Protein AF-A0A1M5IL12-F1 (afdb_monomer_lite)

Structure (mmCIF, N/CA/C/O backbone):
data_AF-A0A1M5IL12-F1
#
_entry.id   AF-A0A1M5IL12-F1
#
loop_
_atom_site.group_PDB
_atom_site.id
_atom_site.type_symbol
_atom_site.label_atom_id
_atom_site.label_alt_id
_atom_site.label_comp_id
_atom_site.label_asym_id
_atom_site.label_entity_id
_atom_site.label_seq_id
_atom_site.pdbx_PDB_ins_code
_atom_site.Cartn_x
_atom_site.Cartn_y
_atom_site.Cartn_z
_atom_site.occupancy
_atom_site.B_iso_or_equiv
_atom_site.auth_seq_id
_atom_site.auth_comp_id
_atom_site.auth_asym_id
_atom_site.auth_atom_id
_atom_site.pdbx_PDB_model_num
ATOM 1 N N . MET A 1 1 ? -0.614 23.197 85.128 1.00 42.09 1 MET A N 1
ATOM 2 C CA . MET A 1 1 ? -1.346 23.912 84.058 1.00 42.09 1 MET A CA 1
ATOM 3 C C . MET A 1 1 ? -1.117 23.211 82.727 1.00 42.09 1 MET A C 1
ATOM 5 O O . MET A 1 1 ? -0.044 23.369 82.166 1.00 42.09 1 MET A O 1
ATOM 9 N N . ARG A 1 2 ? -2.093 22.434 82.246 1.00 34.00 2 ARG A N 1
ATOM 10 C CA . ARG A 1 2 ? -2.553 22.395 80.842 1.00 34.00 2 ARG A CA 1
ATOM 11 C C . ARG A 1 2 ? -3.611 21.299 80.717 1.00 34.00 2 ARG A C 1
ATOM 13 O O . ARG A 1 2 ? -3.380 20.156 81.086 1.00 34.00 2 ARG A O 1
ATOM 20 N N . GLN A 1 3 ? -4.797 21.738 80.318 1.00 32.03 3 GLN A N 1
ATOM 21 C CA . GLN A 1 3 ? -6.041 20.985 80.251 1.00 32.03 3 GLN A CA 1
ATOM 22 C C . GLN A 1 3 ? -6.008 19.954 79.118 1.00 32.03 3 GLN A C 1
ATOM 24 O O . GLN A 1 3 ? -5.528 20.247 78.024 1.00 32.03 3 GLN A O 1
ATOM 29 N N . LEU A 1 4 ? -6.577 18.775 79.390 1.00 36.31 4 LEU A N 1
ATOM 30 C CA . LEU A 1 4 ? -7.116 17.878 78.374 1.00 36.31 4 LEU A CA 1
ATOM 31 C C . LEU A 1 4 ? -8.279 18.582 77.659 1.00 36.31 4 LEU A C 1
ATOM 33 O O . LEU A 1 4 ? -9.217 19.033 78.313 1.00 36.31 4 LEU A O 1
ATOM 37 N N . LEU A 1 5 ? -8.245 18.610 76.329 1.00 34.12 5 LEU A N 1
ATOM 38 C CA . LEU A 1 5 ? -9.401 18.894 75.482 1.00 34.12 5 LEU A CA 1
ATOM 39 C C . LEU A 1 5 ? -9.665 17.657 74.622 1.00 34.12 5 LEU A C 1
ATOM 41 O O . LEU A 1 5 ? -8.912 17.353 73.699 1.00 34.12 5 LEU A O 1
ATOM 45 N N . LEU A 1 6 ? -10.734 16.936 74.968 1.00 39.31 6 LEU A N 1
ATOM 46 C CA . LEU A 1 6 ? -11.412 16.004 74.074 1.00 39.31 6 LEU A CA 1
ATOM 47 C C . LEU A 1 6 ? -12.046 16.817 72.937 1.00 39.31 6 LEU A C 1
ATOM 49 O O . LEU A 1 6 ? -12.912 17.651 73.194 1.00 39.31 6 LEU A O 1
ATOM 53 N N . ALA A 1 7 ? -11.664 16.541 71.692 1.00 35.66 7 ALA A N 1
ATOM 54 C CA . ALA A 1 7 ? -12.425 16.952 70.517 1.00 35.66 7 ALA A CA 1
ATOM 55 C C . ALA A 1 7 ? -13.130 15.715 69.950 1.00 35.66 7 ALA A C 1
ATOM 57 O O . ALA A 1 7 ? -12.490 14.791 69.449 1.00 35.66 7 ALA A O 1
ATOM 58 N N . GLY A 1 8 ? -14.454 15.681 70.107 1.00 33.28 8 GLY A N 1
ATOM 59 C CA . GLY A 1 8 ? -15.322 14.637 69.579 1.00 33.28 8 GLY A CA 1
ATOM 60 C C . GLY A 1 8 ? -15.352 14.645 68.053 1.00 33.28 8 GLY A C 1
ATOM 61 O O . GLY A 1 8 ? -15.458 15.693 67.418 1.00 33.28 8 GLY A O 1
ATOM 62 N N . ALA A 1 9 ? -15.273 13.451 67.474 1.00 38.69 9 ALA A N 1
ATOM 63 C CA . ALA A 1 9 ? -15.480 13.218 66.058 1.00 38.69 9 ALA A CA 1
ATOM 64 C C . ALA A 1 9 ? -16.963 13.415 65.707 1.00 38.69 9 ALA A C 1
ATOM 66 O O . ALA A 1 9 ? -17.816 12.630 66.117 1.00 38.69 9 ALA A O 1
ATOM 67 N N . VAL A 1 10 ? -17.269 14.446 64.919 1.00 37.53 10 VAL A N 1
ATOM 68 C CA . VAL A 1 10 ? -18.537 14.538 64.190 1.00 37.53 10 VAL A CA 1
ATOM 69 C C . VAL A 1 10 ? -18.309 13.888 62.831 1.00 37.53 10 VAL A C 1
ATOM 71 O O . VAL A 1 10 ? -17.766 14.500 61.913 1.00 37.53 10 VAL A O 1
ATOM 74 N N . ALA A 1 11 ? -18.692 12.619 62.712 1.00 40.28 11 ALA A N 1
ATOM 75 C CA . ALA A 1 11 ? -18.821 11.954 61.425 1.00 40.28 11 ALA A CA 1
ATOM 76 C C . ALA A 1 11 ? -20.045 12.538 60.706 1.00 40.28 11 ALA A C 1
ATOM 78 O O . ALA A 1 11 ? -21.164 12.045 60.841 1.00 40.28 11 ALA A O 1
ATOM 79 N N . ALA A 1 12 ? -19.841 13.627 59.965 1.00 39.25 12 ALA A N 1
ATOM 80 C CA . ALA A 1 12 ? -20.805 14.074 58.975 1.00 39.25 12 ALA A CA 1
ATOM 81 C C . ALA A 1 12 ? -20.835 13.018 57.863 1.00 39.25 12 ALA A C 1
ATOM 83 O O . ALA A 1 12 ? -19.942 12.959 57.017 1.00 39.25 12 ALA A O 1
ATOM 84 N N . GLY A 1 13 ? -21.839 12.143 57.910 1.00 42.75 13 GLY A N 1
ATOM 85 C CA . GLY A 1 13 ? -22.168 11.246 56.815 1.00 42.75 13 GLY A CA 1
ATOM 86 C C . GLY A 1 13 ? -22.478 12.073 55.574 1.00 42.75 13 GLY A C 1
ATOM 87 O O . GLY A 1 13 ? -23.591 12.569 55.411 1.00 42.75 13 GLY A O 1
ATOM 88 N N . LEU A 1 14 ? -21.479 12.240 54.711 1.00 41.47 14 LEU A N 1
ATOM 89 C CA . LEU A 1 14 ? -21.663 12.698 53.344 1.00 41.47 14 LEU A CA 1
ATOM 90 C C . LEU A 1 14 ? -22.494 11.627 52.634 1.00 41.47 14 LEU A C 1
ATOM 92 O O . LEU A 1 14 ? -21.960 10.634 52.145 1.00 41.47 14 LEU A O 1
ATOM 96 N N . CYS A 1 15 ? -23.815 11.809 52.608 1.00 36.53 15 CYS A N 1
ATOM 97 C CA . CYS A 1 15 ? -24.637 11.150 51.604 1.00 36.53 15 CYS A CA 1
ATOM 98 C C . CYS A 1 15 ? -24.061 11.545 50.236 1.00 36.53 15 CYS A C 1
ATOM 100 O O . CYS A 1 15 ? -23.972 12.746 49.959 1.00 36.53 15 CYS A O 1
ATOM 102 N N . PRO A 1 16 ? -23.637 10.591 49.388 1.00 41.62 16 PRO A N 1
ATOM 103 C CA . PRO A 1 16 ? -23.229 10.918 48.036 1.00 41.62 16 PRO A CA 1
ATOM 104 C C . PRO A 1 16 ? -24.443 11.516 47.332 1.00 41.62 16 PRO A C 1
ATOM 106 O O . PRO A 1 16 ? -25.449 10.841 47.117 1.00 41.62 16 PRO A O 1
ATOM 109 N N . VAL A 1 17 ? -24.363 12.808 47.016 1.00 38.16 17 VAL A N 1
ATOM 110 C CA . VAL A 1 17 ? -25.328 13.452 46.131 1.00 38.16 17 VAL A CA 1
ATOM 111 C C . VAL A 1 17 ? -25.265 12.670 44.817 1.00 38.16 17 VAL A C 1
ATOM 113 O O . VAL A 1 17 ? -24.168 12.541 44.263 1.00 38.16 17 VAL A O 1
ATOM 116 N N . PRO A 1 18 ? -26.372 12.083 44.331 1.00 41.47 18 PRO A N 1
ATOM 117 C CA . PRO A 1 18 ? -26.352 11.388 43.060 1.00 41.47 18 PRO A CA 1
ATOM 118 C C . PRO A 1 18 ? -25.913 12.389 41.995 1.00 41.47 18 PRO A C 1
ATOM 120 O O . PRO A 1 18 ? -26.531 13.436 41.812 1.00 41.47 18 PRO A O 1
ATOM 123 N N . SER A 1 19 ? -24.796 12.074 41.342 1.00 48.84 19 SER A N 1
ATOM 124 C CA . SER A 1 19 ? -24.329 12.761 40.144 1.00 48.84 19 SER A CA 1
ATOM 125 C C . SER A 1 19 ? -25.491 12.814 39.157 1.00 48.84 19 SER A C 1
ATOM 127 O O . SER A 1 19 ? -25.848 11.786 38.583 1.00 48.84 19 SER A O 1
ATOM 129 N N . VAL A 1 20 ? -26.100 13.987 38.987 1.00 50.66 20 VAL A N 1
ATOM 130 C CA . VAL A 1 20 ? -27.185 14.189 38.025 1.00 50.66 20 VAL A CA 1
ATOM 131 C C . VAL A 1 20 ? -26.644 13.807 36.649 1.00 50.66 20 VAL A C 1
ATOM 133 O O . VAL A 1 20 ? -25.581 14.287 36.255 1.00 50.66 20 VAL A O 1
ATOM 136 N N . ALA A 1 21 ? -27.339 12.904 35.954 1.00 60.56 21 ALA A N 1
ATOM 137 C CA . ALA A 1 21 ? -27.015 12.546 34.581 1.00 60.56 21 ALA A CA 1
ATOM 138 C C . ALA A 1 21 ? -26.920 13.836 33.755 1.00 60.56 21 ALA A C 1
ATOM 140 O O . ALA A 1 21 ? -27.862 14.630 33.719 1.00 60.56 21 ALA A O 1
ATOM 141 N N . ALA A 1 22 ? -25.757 14.073 33.159 1.00 77.38 22 ALA A N 1
ATOM 142 C CA . ALA A 1 22 ? -25.491 15.268 32.377 1.00 77.38 22 ALA A CA 1
ATOM 143 C C . ALA A 1 22 ? -25.253 14.852 30.931 1.00 77.38 22 ALA A C 1
ATOM 145 O O . ALA A 1 22 ? -24.473 13.937 30.675 1.00 77.38 22 ALA A O 1
ATOM 146 N N . ASN A 1 23 ? -25.904 15.551 30.001 1.00 85.38 23 ASN A N 1
ATOM 147 C CA . ASN A 1 23 ? -25.593 15.450 28.581 1.00 85.38 23 ASN A CA 1
ATOM 148 C C . ASN A 1 23 ? -24.476 16.442 28.265 1.00 85.38 23 ASN A C 1
ATOM 150 O O . ASN A 1 23 ? -24.657 17.652 28.414 1.00 85.38 23 ASN A O 1
ATOM 154 N N . VAL A 1 24 ? -23.323 15.929 27.848 1.00 87.19 24 VAL A N 1
ATOM 155 C CA . VAL A 1 24 ? -22.110 16.717 27.616 1.00 87.19 24 VAL A CA 1
ATOM 156 C C . VAL A 1 24 ? -21.796 16.787 26.126 1.00 87.19 24 VAL A C 1
ATOM 158 O O . VAL A 1 24 ? -21.859 15.783 25.416 1.00 87.19 24 VAL A O 1
ATOM 161 N N . GLY A 1 25 ? -21.407 17.976 25.664 1.00 88.31 25 GLY A N 1
ATOM 162 C CA . GLY A 1 25 ? -20.972 18.205 24.289 1.00 88.31 25 GLY A CA 1
ATOM 163 C C . GLY A 1 25 ? -22.110 18.125 23.268 1.00 88.31 25 GLY A C 1
ATOM 164 O O . GLY A 1 25 ? -23.261 17.813 23.580 1.00 88.31 25 GLY A O 1
ATOM 165 N N . LYS A 1 26 ? -21.780 18.421 22.011 1.00 91.50 26 LYS A N 1
ATOM 166 C CA . LYS A 1 26 ? -22.769 18.535 20.927 1.00 91.50 26 LYS A CA 1
ATOM 167 C C . LYS A 1 26 ? -23.361 17.202 20.472 1.00 91.50 26 LYS A C 1
ATOM 169 O O . LYS A 1 26 ? -24.472 17.180 19.961 1.00 91.50 26 LYS A O 1
ATOM 174 N N . CYS A 1 27 ? -22.643 16.100 20.682 1.00 94.94 27 CYS A N 1
ATOM 175 C CA . CYS A 1 27 ? -23.159 14.751 20.433 1.00 94.94 27 CYS A CA 1
ATOM 176 C C . CYS A 1 27 ? -23.861 14.135 21.657 1.00 94.94 27 CYS A C 1
ATOM 178 O O . CYS A 1 27 ? -24.173 12.946 21.639 1.00 94.94 27 CYS A O 1
ATOM 180 N N . HIS A 1 28 ? -24.114 14.935 22.703 1.00 95.12 28 HIS A N 1
ATOM 181 C CA . HIS A 1 28 ? -24.893 14.568 23.886 1.00 95.12 28 HIS A CA 1
ATOM 182 C C . HIS A 1 28 ? -24.417 13.265 24.547 1.00 95.12 28 HIS A C 1
ATOM 184 O O . HIS A 1 28 ? -25.134 12.266 24.578 1.00 95.12 28 HIS A O 1
ATOM 190 N N . PHE A 1 29 ? -23.188 13.272 25.069 1.00 96.94 29 PHE A N 1
ATOM 191 C CA . PHE A 1 29 ? -22.685 12.172 25.888 1.00 96.94 29 PHE A CA 1
ATOM 192 C C . PHE A 1 29 ? -23.399 12.142 27.237 1.00 96.94 29 PHE A C 1
ATOM 194 O O . PHE A 1 29 ? -23.290 13.096 28.005 1.00 96.94 29 PHE A O 1
ATOM 201 N N . ASP A 1 30 ? -24.075 11.044 27.543 1.00 95.62 30 ASP A N 1
ATOM 202 C CA . ASP A 1 30 ? -24.743 10.807 28.816 1.00 95.62 30 ASP A CA 1
ATOM 203 C C . ASP A 1 30 ? -23.774 10.148 29.809 1.00 95.62 30 ASP A C 1
ATOM 205 O O . ASP A 1 30 ? -23.304 9.017 29.628 1.00 95.62 30 ASP A O 1
ATOM 209 N N . THR A 1 31 ? -23.478 10.868 30.892 1.00 93.31 31 THR A N 1
ATOM 210 C CA . THR A 1 31 ? -22.547 10.427 31.939 1.00 93.31 31 THR A CA 1
ATOM 211 C C . THR A 1 31 ? -23.049 9.249 32.776 1.00 93.31 31 THR A C 1
ATOM 213 O O . THR A 1 31 ? -22.233 8.576 33.413 1.00 93.31 31 THR A O 1
ATOM 216 N N . ALA A 1 32 ? -24.353 8.963 32.774 1.00 90.12 32 ALA A N 1
ATOM 217 C CA . ALA A 1 32 ? -24.930 7.828 33.485 1.00 90.12 32 ALA A CA 1
ATOM 218 C C . ALA A 1 32 ? -24.844 6.541 32.656 1.00 90.12 32 ALA A C 1
ATOM 220 O O . ALA A 1 32 ? -24.407 5.506 33.168 1.00 90.12 32 ALA A O 1
ATOM 221 N N . THR A 1 33 ? -25.222 6.606 31.377 1.00 93.88 33 THR A N 1
ATOM 222 C CA . THR A 1 33 ? -25.205 5.441 30.473 1.00 93.88 33 THR A CA 1
ATOM 223 C C . THR A 1 33 ? -23.849 5.201 29.814 1.00 93.88 33 THR A C 1
ATOM 225 O O . THR A 1 33 ? -23.629 4.128 29.250 1.00 93.88 33 THR A O 1
ATOM 228 N N . LEU A 1 34 ? -22.921 6.162 29.911 1.00 96.31 34 LEU A N 1
ATOM 229 C CA . LEU A 1 34 ? -21.613 6.125 29.253 1.00 96.31 34 LEU A CA 1
ATOM 230 C C . LEU A 1 34 ? -21.768 5.919 27.734 1.00 96.31 34 LEU A C 1
ATOM 232 O O . LEU A 1 34 ? -21.135 5.058 27.111 1.00 96.31 34 LEU A O 1
ATOM 236 N N . SER A 1 35 ? -22.673 6.699 27.141 1.00 97.44 35 SER A N 1
ATOM 237 C CA . SER A 1 35 ? -23.047 6.622 25.730 1.00 97.44 35 SER A CA 1
ATOM 238 C C . SER A 1 35 ? -23.248 8.002 25.130 1.00 97.44 35 SER A C 1
ATOM 240 O O . SER A 1 35 ? -23.808 8.868 25.790 1.00 97.44 35 SER A O 1
ATOM 242 N N . PHE A 1 36 ? -22.901 8.190 23.858 1.00 98.12 36 PHE A N 1
ATOM 243 C CA . PHE A 1 36 ? -23.506 9.276 23.087 1.00 98.12 36 PHE A CA 1
ATOM 244 C C . PHE A 1 36 ? -24.951 8.925 22.730 1.00 98.12 36 PHE A C 1
ATOM 246 O O . PHE A 1 36 ? -25.347 7.753 22.735 1.00 98.12 36 PHE A O 1
ATOM 253 N N . GLN A 1 37 ? -25.741 9.953 22.437 1.00 95.69 37 GLN A N 1
ATOM 254 C CA . GLN A 1 37 ? -27.148 9.803 22.097 1.00 95.69 37 GLN A CA 1
ATOM 255 C C . GLN A 1 37 ? -27.341 9.152 20.717 1.00 95.69 37 GLN A C 1
ATOM 257 O O . GLN A 1 37 ? -26.677 9.504 19.743 1.00 95.69 37 GLN A O 1
ATOM 262 N N . GLY A 1 38 ? -28.326 8.253 20.623 1.00 96.69 38 GLY A N 1
ATOM 263 C CA . GLY A 1 38 ? -28.758 7.624 19.372 1.00 96.69 38 GLY A CA 1
ATOM 264 C C . GLY A 1 38 ? -28.169 6.233 19.137 1.00 96.69 38 GLY A C 1
ATOM 265 O O . GLY A 1 38 ? -27.471 5.672 19.981 1.00 96.69 38 GLY A O 1
ATOM 266 N N . THR A 1 39 ? -28.483 5.662 17.978 1.00 96.81 39 THR A N 1
ATOM 267 C CA . THR A 1 39 ? -27.892 4.403 17.491 1.00 96.81 39 THR A CA 1
ATOM 268 C C . THR A 1 39 ? -26.399 4.565 17.210 1.00 96.81 39 THR A C 1
ATOM 270 O O . THR A 1 39 ? -25.937 5.676 16.963 1.00 96.81 39 THR A O 1
ATOM 273 N N . ASP A 1 40 ? -25.644 3.468 17.175 1.00 98.06 40 ASP A N 1
ATOM 274 C CA . ASP A 1 40 ? -24.198 3.501 16.911 1.00 98.06 40 ASP A CA 1
ATOM 275 C C . ASP A 1 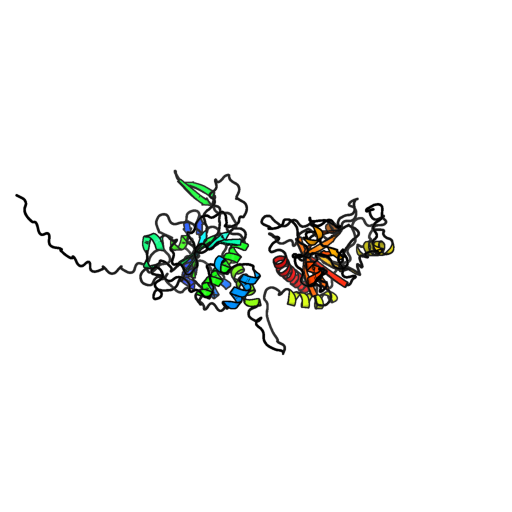40 ? -23.856 4.240 15.597 1.00 98.06 40 ASP A C 1
ATOM 277 O O . ASP A 1 40 ? -22.929 5.051 15.560 1.00 98.06 40 ASP A O 1
ATOM 281 N N . SER A 1 41 ? -24.655 4.067 14.535 1.00 96.44 41 SER A N 1
ATOM 282 C CA . SER A 1 41 ? -24.485 4.804 13.272 1.00 96.44 41 SER A CA 1
ATOM 283 C C . SER A 1 41 ? -24.794 6.303 13.404 1.00 96.44 41 SER A C 1
ATOM 285 O O . SER A 1 41 ? -24.096 7.124 12.809 1.00 96.44 41 SER A O 1
ATOM 287 N N . GLN A 1 42 ? -25.809 6.688 14.190 1.00 97.81 42 GLN A N 1
ATOM 288 C CA . GLN A 1 42 ? -26.111 8.102 14.470 1.00 97.81 42 GLN A CA 1
ATOM 289 C C . GLN A 1 42 ? -25.008 8.753 15.311 1.00 97.81 42 GLN A C 1
ATOM 291 O O . GLN A 1 42 ? -24.612 9.886 15.028 1.00 97.81 42 GLN A O 1
ATOM 296 N N . GLN A 1 43 ? -24.476 8.026 16.296 1.00 98.56 43 GLN A N 1
ATOM 297 C CA . GLN A 1 43 ? -23.337 8.469 17.093 1.00 98.56 43 GLN A CA 1
ATOM 298 C C . GLN A 1 43 ? -22.115 8.688 16.194 1.00 98.56 43 GLN A C 1
ATOM 300 O O . GLN A 1 43 ? -21.546 9.776 16.216 1.00 98.56 43 GLN A O 1
ATOM 305 N N . ALA A 1 44 ? -21.762 7.726 15.333 1.00 98.62 44 ALA A N 1
ATOM 306 C CA . ALA A 1 44 ? -20.649 7.868 14.391 1.00 98.62 44 ALA A CA 1
ATOM 307 C C . ALA A 1 44 ? -20.838 9.056 13.433 1.00 98.62 44 ALA A C 1
ATOM 309 O O . ALA A 1 44 ? -19.912 9.837 13.232 1.00 98.62 44 ALA A O 1
ATOM 310 N N . ALA A 1 45 ? -22.042 9.254 12.884 1.00 98.25 45 ALA A N 1
ATOM 311 C CA . ALA A 1 45 ? -22.329 10.407 12.030 1.00 98.25 45 ALA A CA 1
ATOM 312 C C . ALA A 1 45 ? -22.143 11.739 12.781 1.00 98.25 45 ALA A C 1
ATOM 314 O O . ALA A 1 45 ? -21.653 12.711 12.206 1.00 98.25 45 ALA A O 1
ATOM 315 N N . CYS A 1 46 ? -22.479 11.801 14.072 1.00 98.44 46 CYS A N 1
ATOM 316 C CA . CYS A 1 46 ? -22.203 12.981 14.889 1.00 98.44 46 CYS A CA 1
ATOM 317 C C . CYS A 1 46 ? -20.710 13.134 15.226 1.00 98.44 46 CYS A C 1
ATOM 319 O O . CYS A 1 46 ? -20.189 14.248 15.236 1.00 98.44 46 CYS A O 1
ATOM 321 N N . LEU A 1 47 ? -20.003 12.043 15.496 1.00 98.56 47 LEU A N 1
ATOM 322 C CA . LEU A 1 47 ? -18.625 12.074 15.990 1.00 98.56 47 LEU A CA 1
ATOM 323 C C . LEU A 1 47 ? -17.569 12.152 14.880 1.00 98.56 47 LEU A C 1
ATOM 325 O O . LEU A 1 47 ? -16.432 12.512 15.156 1.00 98.56 47 LEU A O 1
ATOM 329 N N . LEU A 1 48 ? -17.927 11.861 13.629 1.00 98.56 48 LEU A N 1
ATOM 330 C CA . LEU A 1 48 ? -17.039 11.948 12.462 1.00 98.56 48 LEU A CA 1
ATOM 331 C C . LEU A 1 48 ? -17.233 13.230 11.641 1.00 98.56 48 LEU A C 1
ATOM 333 O O . LEU A 1 48 ? -16.861 13.305 10.466 1.00 98.56 48 LEU A O 1
ATOM 337 N N . ARG A 1 49 ? -17.854 14.255 12.235 1.00 97.62 49 ARG A N 1
ATOM 338 C CA . ARG A 1 49 ? -18.057 15.551 11.577 1.00 97.62 49 ARG A CA 1
ATOM 339 C C . ARG A 1 49 ? -16.716 16.167 11.203 1.00 97.62 49 ARG A C 1
ATOM 341 O O . ARG A 1 49 ? -15.788 16.182 12.003 1.00 97.62 49 ARG A O 1
ATOM 348 N N . LYS A 1 50 ? -16.635 16.698 9.979 1.00 95.00 50 LYS A N 1
ATOM 349 C CA . LYS A 1 50 ? -15.403 17.264 9.420 1.00 95.00 50 LYS A CA 1
ATOM 350 C C . LYS A 1 50 ? -14.782 18.275 10.384 1.00 95.00 50 LYS A C 1
ATOM 352 O O . LYS A 1 50 ? -15.445 19.244 10.758 1.00 95.00 50 LYS A O 1
ATOM 357 N N . VAL A 1 51 ? -13.514 18.058 10.712 1.00 94.81 51 VAL A N 1
ATOM 358 C CA . VAL A 1 51 ? -12.724 18.949 11.557 1.00 94.81 51 VAL A CA 1
ATOM 359 C C . VAL A 1 51 ? -11.964 19.926 10.669 1.00 94.81 51 VAL A C 1
ATOM 361 O O . VAL A 1 51 ? -11.218 19.546 9.762 1.00 94.81 51 VAL A O 1
ATOM 364 N N . GLY A 1 52 ? -12.241 21.205 10.873 1.00 88.94 52 GLY A N 1
ATOM 365 C CA . GLY A 1 52 ? -11.517 22.313 10.283 1.00 88.94 52 GLY A CA 1
ATOM 366 C C . GLY A 1 52 ? -10.468 22.868 11.237 1.00 88.94 52 GLY A C 1
ATOM 367 O O . GLY A 1 52 ? -10.377 22.502 12.406 1.00 88.94 52 GLY A O 1
ATOM 368 N N . ARG A 1 53 ? -9.706 23.817 10.707 1.00 88.56 53 ARG A N 1
ATOM 369 C CA . ARG A 1 53 ? -8.685 24.579 11.420 1.00 88.56 53 ARG A CA 1
ATOM 370 C C . ARG A 1 53 ? -9.186 25.115 12.770 1.00 88.56 53 ARG A C 1
ATOM 372 O O . ARG A 1 53 ? -10.305 25.630 12.822 1.00 88.56 53 ARG A O 1
ATOM 379 N N . LEU A 1 54 ? -8.344 25.094 13.808 1.00 85.75 54 LEU A N 1
ATOM 380 C CA . LEU A 1 54 ? -8.639 25.676 15.132 1.00 85.75 54 LEU A CA 1
ATOM 381 C C . LEU A 1 54 ? -9.876 25.070 15.821 1.00 85.75 54 LEU A C 1
ATOM 383 O O . LEU A 1 54 ? -10.601 25.762 16.533 1.00 85.75 54 LEU A O 1
ATOM 387 N N . GLY A 1 55 ? -10.148 23.792 15.570 1.00 83.88 55 GLY A N 1
ATOM 388 C CA . GLY A 1 55 ? -11.225 23.044 16.220 1.00 83.88 55 GLY A CA 1
ATOM 389 C C . GLY A 1 55 ? -12.604 23.360 15.647 1.00 83.88 55 GLY A C 1
ATOM 390 O O . GLY A 1 55 ? -13.622 23.090 16.282 1.00 83.88 55 GLY A O 1
ATOM 391 N N . ALA A 1 56 ? -12.666 23.944 14.446 1.00 89.44 56 ALA A N 1
ATOM 392 C CA . ALA A 1 56 ? -13.920 24.237 13.766 1.00 89.44 56 ALA A CA 1
ATOM 393 C C . ALA A 1 56 ? -14.572 22.941 13.257 1.00 89.44 56 ALA A C 1
ATOM 395 O O . ALA A 1 56 ? -14.358 22.521 12.120 1.00 89.44 56 ALA A O 1
ATOM 396 N N . VAL A 1 57 ? -15.381 22.301 14.098 1.00 94.19 57 VAL A N 1
ATOM 397 C CA . VAL A 1 57 ? -16.134 21.097 13.732 1.00 94.19 57 VAL A CA 1
ATOM 398 C C . VAL A 1 57 ? -17.388 21.485 12.948 1.00 94.19 57 VAL A C 1
ATOM 400 O O . VAL A 1 57 ? -18.159 22.358 13.356 1.00 94.19 57 VAL A O 1
ATOM 403 N N . SER A 1 58 ? -17.617 20.819 11.814 1.00 94.06 58 SER A N 1
ATOM 404 C CA . SER A 1 58 ? -18.819 21.021 10.998 1.00 94.06 58 SER A CA 1
ATOM 405 C C . SER A 1 58 ? -20.095 20.896 11.848 1.00 94.06 58 SER A C 1
ATOM 407 O O . SER A 1 58 ? -20.191 19.993 12.684 1.00 94.06 58 SER A O 1
ATOM 409 N N . PRO A 1 59 ? -21.107 21.764 11.663 1.00 92.81 59 PRO A N 1
ATOM 410 C CA . PRO A 1 59 ? -22.360 21.664 12.405 1.00 92.81 59 PRO A CA 1
ATOM 411 C C . PRO A 1 59 ? -23.250 20.512 11.928 1.00 92.81 59 PRO A C 1
ATOM 413 O O . PRO A 1 59 ? -24.028 19.991 12.722 1.00 92.81 59 PRO A O 1
ATOM 416 N N . ALA A 1 60 ? -23.140 20.116 10.658 1.00 93.06 60 ALA A N 1
ATOM 417 C CA . ALA A 1 60 ? -23.923 19.026 10.090 1.00 93.06 60 ALA A CA 1
ATOM 418 C C . ALA A 1 60 ? -23.275 17.667 10.403 1.00 93.06 60 ALA A C 1
ATOM 420 O O . ALA A 1 60 ? -22.044 17.586 10.341 1.00 93.06 60 ALA A O 1
ATOM 421 N N . PRO A 1 61 ? -24.068 16.611 10.679 1.00 96.00 61 PRO A N 1
ATOM 422 C CA . PRO A 1 61 ? -23.572 15.239 10.766 1.00 96.00 61 PRO A CA 1
ATOM 423 C C . PRO A 1 61 ? -22.771 14.828 9.526 1.00 96.00 61 PRO A C 1
ATOM 425 O O . PRO A 1 61 ? -23.026 15.295 8.414 1.00 96.00 61 PRO A O 1
ATOM 428 N N . ALA A 1 62 ? -21.804 13.939 9.717 1.00 96.50 62 ALA A N 1
ATOM 429 C CA . ALA A 1 62 ? -21.020 13.370 8.638 1.00 96.50 62 ALA A CA 1
ATOM 430 C C . ALA A 1 62 ? -21.877 12.466 7.747 1.00 96.50 62 ALA A C 1
ATOM 432 O O . ALA A 1 62 ? -22.667 11.653 8.229 1.00 96.50 62 ALA A O 1
ATOM 433 N N . VAL A 1 63 ? -21.664 12.569 6.436 1.00 93.69 63 VAL A N 1
ATOM 434 C CA . VAL A 1 63 ? -22.172 11.590 5.474 1.00 93.69 63 VAL A CA 1
ATOM 435 C C . VAL A 1 63 ? -21.201 10.415 5.465 1.00 93.69 63 VAL A C 1
ATOM 437 O O . VAL A 1 63 ? -20.061 10.551 5.022 1.00 93.69 63 VAL A O 1
ATOM 440 N N . LEU A 1 64 ? -21.641 9.274 5.992 1.00 94.44 64 LEU A N 1
ATOM 441 C CA . LEU A 1 64 ? -20.810 8.078 6.101 1.00 94.44 64 LEU A CA 1
ATOM 442 C C . LEU A 1 64 ? -20.879 7.259 4.801 1.00 94.44 64 LEU A C 1
ATOM 444 O O . LEU A 1 64 ? -21.984 6.941 4.353 1.00 94.44 64 LEU A O 1
ATOM 448 N N . PRO A 1 65 ? -19.737 6.872 4.199 1.00 94.06 65 PRO A N 1
ATOM 449 C CA . PRO A 1 65 ? -19.722 5.916 3.097 1.00 94.06 65 PRO A CA 1
ATOM 450 C C . PRO A 1 65 ? -20.402 4.602 3.495 1.00 94.06 65 PRO A C 1
ATOM 452 O O . PRO A 1 65 ? -20.243 4.137 4.625 1.00 94.06 65 PRO A O 1
ATOM 455 N N . ALA A 1 66 ? -21.127 3.979 2.562 1.00 87.06 66 ALA A N 1
ATOM 456 C CA . ALA A 1 66 ? -21.928 2.783 2.839 1.00 87.06 66 ALA A CA 1
ATOM 457 C C . ALA A 1 66 ? -21.104 1.624 3.428 1.00 87.06 66 ALA A C 1
ATOM 459 O O . ALA A 1 66 ? -21.575 0.936 4.329 1.00 87.06 66 ALA A O 1
ATOM 460 N N . SER A 1 67 ? -19.857 1.455 2.973 1.00 84.19 67 SER A N 1
ATOM 461 C CA . SER A 1 67 ? -18.944 0.423 3.476 1.00 84.19 67 SER A CA 1
ATOM 462 C C . SER A 1 67 ? -18.539 0.613 4.937 1.00 84.19 67 SER A C 1
ATOM 464 O O . SER A 1 67 ? -18.219 -0.366 5.595 1.00 84.19 67 SER A O 1
ATOM 466 N N . LEU A 1 68 ? -18.571 1.842 5.460 1.00 93.56 68 LEU A N 1
ATOM 467 C CA . LEU A 1 68 ? -18.351 2.125 6.878 1.00 93.56 68 LEU A CA 1
ATOM 468 C C . LEU A 1 68 ? -19.674 2.077 7.654 1.00 93.56 68 LEU A C 1
ATOM 470 O O . LEU A 1 68 ? -19.766 1.437 8.700 1.00 93.56 68 LEU A O 1
ATOM 474 N N . ALA A 1 69 ? -20.714 2.727 7.124 1.00 93.56 69 ALA A N 1
ATOM 475 C CA . ALA A 1 69 ? -22.030 2.805 7.757 1.00 93.56 69 ALA A CA 1
ATOM 476 C C . ALA A 1 69 ? -22.648 1.422 8.011 1.00 93.56 69 ALA A C 1
ATOM 478 O O . ALA A 1 69 ? -23.254 1.213 9.059 1.00 93.56 69 ALA A O 1
ATOM 479 N N . GLY A 1 70 ? -22.463 0.483 7.077 1.00 92.38 70 GLY A N 1
ATOM 480 C CA . GLY A 1 70 ? -22.969 -0.886 7.181 1.00 92.38 70 GLY A CA 1
ATOM 481 C C . GLY A 1 70 ? -22.264 -1.755 8.225 1.00 92.38 70 GLY A C 1
ATOM 482 O O . GLY A 1 70 ? -22.763 -2.833 8.526 1.00 92.38 70 GLY A O 1
ATOM 483 N N . LEU A 1 71 ? -21.133 -1.310 8.781 1.00 96.31 71 LEU A N 1
ATOM 484 C CA . LEU A 1 71 ? -20.382 -2.059 9.791 1.00 96.31 71 LEU A CA 1
ATOM 485 C C . LEU A 1 71 ? -20.701 -1.581 11.201 1.00 96.31 71 LEU A C 1
ATOM 487 O O . LEU A 1 71 ? -20.892 -2.396 12.091 1.00 96.31 71 LEU A O 1
ATOM 491 N N . ILE A 1 72 ? -20.771 -0.267 11.414 1.00 98.31 72 ILE A N 1
ATOM 492 C CA . ILE A 1 72 ? -20.843 0.348 12.745 1.00 98.31 72 ILE A CA 1
ATOM 493 C C . ILE A 1 72 ? -21.965 -0.266 13.604 1.00 98.31 72 ILE A C 1
ATOM 495 O O . ILE A 1 72 ? -23.135 -0.274 13.218 1.00 98.31 72 ILE A O 1
ATOM 499 N N . GLY A 1 73 ? -21.592 -0.775 14.784 1.00 95.56 73 GLY A N 1
ATOM 500 C CA . GLY A 1 73 ? -22.493 -1.426 15.741 1.00 95.56 73 GLY A CA 1
ATOM 501 C C . GLY A 1 73 ? -22.887 -2.868 15.394 1.00 95.56 73 GLY A C 1
ATOM 502 O O . GLY A 1 73 ? -23.348 -3.602 16.274 1.00 95.56 73 GLY A O 1
ATOM 503 N N . GLN A 1 74 ? -22.668 -3.312 14.153 1.00 97.31 74 GLN A N 1
ATOM 504 C CA . GLN A 1 74 ? -22.972 -4.674 13.715 1.00 97.31 74 GLN A CA 1
ATOM 505 C C . GLN A 1 74 ? -21.985 -5.691 14.304 1.00 97.31 74 GLN A C 1
ATOM 507 O O . GLN A 1 74 ? -20.870 -5.320 14.690 1.00 97.31 74 GLN A O 1
ATOM 512 N N . PRO A 1 75 ? -22.355 -6.984 14.360 1.00 97.31 75 PRO A N 1
ATOM 513 C CA . PRO A 1 75 ? -21.414 -8.048 14.686 1.00 97.31 75 PRO A CA 1
ATOM 514 C C . PRO A 1 75 ? -20.176 -7.999 13.780 1.00 97.31 75 PRO A C 1
ATOM 516 O O . PRO A 1 75 ? -20.284 -7.866 12.560 1.00 97.31 75 PRO A O 1
ATOM 519 N N . ALA A 1 76 ? -18.993 -8.104 14.378 1.00 93.06 76 ALA A N 1
ATOM 520 C CA . ALA A 1 76 ? -17.743 -8.241 13.646 1.00 93.06 76 ALA A CA 1
ATOM 521 C C . ALA A 1 76 ? -17.573 -9.717 13.268 1.00 93.06 76 ALA A C 1
ATOM 523 O O . ALA A 1 76 ? -17.289 -10.554 14.120 1.00 93.06 76 ALA A O 1
ATOM 524 N N . THR A 1 77 ? -17.800 -10.041 11.996 1.00 87.38 77 THR A N 1
ATOM 525 C CA . THR A 1 77 ? -17.853 -11.428 11.505 1.00 87.38 77 THR A CA 1
ATOM 526 C C . THR A 1 77 ? -16.502 -11.990 11.067 1.00 87.38 77 THR A C 1
ATOM 528 O O . THR A 1 77 ? -16.402 -13.191 10.837 1.00 87.38 77 THR A O 1
ATOM 531 N N . LEU A 1 78 ? -15.463 -11.155 10.958 1.00 87.94 78 LEU A N 1
ATOM 532 C CA . LEU A 1 78 ? -14.115 -11.615 10.624 1.00 87.94 78 LEU A CA 1
ATOM 533 C C . LEU A 1 78 ? -13.525 -12.441 11.769 1.00 87.94 78 LEU A C 1
ATOM 535 O O . LEU A 1 78 ? -13.495 -11.993 12.919 1.00 87.94 78 LEU A O 1
ATOM 539 N N . SER A 1 79 ? -13.026 -13.637 11.447 1.00 90.00 79 SER A N 1
ATOM 540 C CA . SER A 1 79 ? -12.425 -14.520 12.442 1.00 90.00 79 SER A CA 1
ATOM 541 C C . SER A 1 79 ? -11.129 -13.927 12.977 1.00 90.00 79 SER A C 1
ATOM 543 O O . SER A 1 79 ? -10.282 -13.437 12.228 1.00 90.00 79 SER A O 1
ATOM 545 N N . LYS A 1 80 ? -10.920 -14.057 14.289 1.00 92.50 80 LYS A N 1
ATOM 546 C CA . LYS A 1 80 ? -9.630 -13.743 14.915 1.00 92.50 80 LYS A CA 1
ATOM 547 C C . LYS A 1 80 ? -8.497 -14.579 14.311 1.00 92.50 80 LYS A C 1
ATOM 549 O O . LYS A 1 80 ? -7.383 -14.084 14.214 1.00 92.50 80 LYS A O 1
ATOM 554 N N . THR A 1 81 ? -8.781 -15.801 13.861 1.00 92.50 81 THR A N 1
ATOM 555 C CA . THR A 1 81 ? -7.800 -16.654 13.176 1.00 92.50 81 THR A CA 1
ATOM 556 C C . THR A 1 81 ? -7.373 -16.058 11.836 1.00 92.50 81 THR A C 1
ATOM 558 O O . THR A 1 81 ? -6.181 -16.012 11.544 1.00 92.50 81 THR A O 1
ATOM 561 N N . ASP A 1 82 ? -8.314 -15.536 11.050 1.00 88.94 82 ASP A N 1
ATOM 562 C CA . ASP A 1 82 ? -8.014 -14.939 9.741 1.00 88.94 82 ASP A CA 1
ATOM 563 C C . ASP A 1 82 ? -7.228 -13.645 9.906 1.00 88.94 82 ASP A C 1
ATOM 565 O O . ASP A 1 82 ? -6.288 -13.374 9.157 1.00 88.94 82 ASP A O 1
ATOM 569 N N . ILE A 1 83 ? -7.582 -12.868 10.933 1.00 94.19 83 ILE A N 1
ATOM 570 C CA . ILE A 1 83 ? -6.848 -11.666 11.319 1.00 94.19 83 ILE A CA 1
ATOM 571 C C . ILE A 1 83 ? -5.424 -12.047 11.735 1.00 94.19 83 ILE A C 1
ATOM 573 O O . ILE A 1 83 ? -4.482 -11.457 11.218 1.00 94.19 83 ILE A O 1
ATOM 577 N N . ALA A 1 84 ? -5.236 -13.055 12.592 1.00 91.44 84 ALA A N 1
ATOM 578 C CA . ALA A 1 84 ? -3.907 -13.526 12.993 1.00 91.44 84 ALA A CA 1
ATOM 579 C C . ALA A 1 84 ? -3.070 -13.972 11.784 1.00 91.44 84 ALA A C 1
ATOM 581 O O . ALA A 1 84 ? -1.898 -13.615 11.660 1.00 91.44 84 ALA A O 1
ATOM 582 N N . ALA A 1 85 ? -3.684 -14.711 10.858 1.00 84.44 85 ALA A N 1
ATOM 583 C CA . ALA A 1 85 ? -3.027 -15.158 9.639 1.00 84.44 85 ALA A CA 1
ATOM 584 C C . ALA A 1 85 ? -2.646 -13.974 8.736 1.00 84.44 85 ALA A C 1
ATOM 586 O O . ALA A 1 85 ? -1.553 -13.963 8.175 1.00 84.44 85 ALA A O 1
ATOM 587 N N . TYR A 1 86 ? -3.517 -12.970 8.609 1.00 87.50 86 TYR A N 1
ATOM 588 C CA . TYR A 1 86 ? -3.213 -11.731 7.892 1.00 87.50 86 TYR A CA 1
ATOM 589 C C . TYR A 1 86 ? -2.031 -10.994 8.524 1.00 87.50 86 TYR A C 1
ATOM 591 O O . TYR A 1 86 ? -1.075 -10.679 7.823 1.00 87.50 86 TYR A O 1
ATOM 599 N N . LEU A 1 87 ? -2.050 -10.795 9.844 1.00 87.75 87 LEU A N 1
ATOM 600 C CA . LEU A 1 87 ? -0.966 -10.144 10.582 1.00 87.75 87 LEU A CA 1
ATOM 601 C C . LEU A 1 87 ? 0.378 -10.848 10.349 1.00 87.75 87 LEU A C 1
ATOM 603 O O . LEU A 1 87 ? 1.352 -10.196 9.978 1.00 87.75 87 LEU A O 1
ATOM 607 N N . ALA A 1 88 ? 0.408 -12.180 10.462 1.00 79.88 88 ALA A N 1
ATOM 608 C CA . ALA A 1 88 ? 1.612 -12.973 10.226 1.00 79.88 88 ALA A CA 1
ATOM 609 C C . ALA A 1 88 ? 2.165 -12.805 8.800 1.00 79.88 88 ALA A C 1
ATOM 611 O O . ALA A 1 88 ? 3.370 -12.635 8.626 1.00 79.88 88 ALA A O 1
ATOM 612 N N . ARG A 1 89 ? 1.298 -12.811 7.777 1.00 83.38 89 ARG A N 1
ATOM 613 C CA . ARG A 1 89 ? 1.707 -12.614 6.373 1.00 83.38 89 ARG A CA 1
ATOM 614 C C . ARG A 1 89 ? 2.189 -11.194 6.101 1.00 83.38 89 ARG A C 1
ATOM 616 O O . ARG A 1 89 ? 3.128 -11.014 5.339 1.00 83.38 89 ARG A O 1
ATOM 623 N N . SER A 1 90 ? 1.570 -10.208 6.741 1.00 75.38 90 SER A N 1
ATOM 624 C CA . SER A 1 90 ? 1.964 -8.802 6.641 1.00 75.38 90 SER A CA 1
ATOM 625 C C . SER A 1 90 ? 3.181 -8.450 7.502 1.00 75.38 90 SER A C 1
ATOM 627 O O . SER A 1 90 ? 3.536 -7.276 7.572 1.00 75.38 90 SER A O 1
ATOM 629 N N . ASN A 1 91 ? 3.803 -9.432 8.170 1.00 79.12 91 ASN A N 1
ATOM 630 C CA . ASN A 1 91 ? 4.899 -9.236 9.119 1.00 79.12 91 ASN A CA 1
ATOM 631 C C . ASN A 1 91 ? 4.569 -8.184 10.199 1.00 79.12 91 ASN A C 1
ATOM 633 O O . ASN A 1 91 ? 5.409 -7.375 10.584 1.00 79.12 91 ASN A O 1
ATOM 637 N N . ILE A 1 92 ? 3.316 -8.184 10.662 1.00 86.75 92 ILE A N 1
ATOM 638 C CA . ILE A 1 92 ? 2.827 -7.344 11.755 1.00 86.75 92 ILE A CA 1
ATOM 639 C C . ILE A 1 92 ? 2.563 -8.256 12.946 1.00 86.75 92 ILE A C 1
ATOM 641 O O . ILE A 1 92 ? 1.856 -9.257 12.849 1.00 86.75 92 ILE A O 1
ATOM 645 N N . THR A 1 93 ? 3.107 -7.905 14.099 1.00 92.06 93 THR A N 1
ATOM 646 C CA . THR A 1 93 ? 2.871 -8.649 15.337 1.00 92.06 93 THR A CA 1
ATOM 647 C C . THR A 1 93 ? 1.564 -8.220 16.004 1.00 92.06 93 THR A C 1
ATOM 649 O O . THR A 1 93 ? 1.152 -7.062 15.917 1.00 92.06 93 THR A O 1
ATOM 652 N N . GLU A 1 94 ? 0.923 -9.115 16.765 1.00 94.69 94 GLU A N 1
ATOM 653 C CA . GLU A 1 94 ? -0.242 -8.730 17.582 1.00 94.69 94 GLU A CA 1
ATOM 654 C C . GLU A 1 94 ? 0.108 -7.604 18.572 1.00 94.69 94 GLU A C 1
ATOM 656 O O . GLU A 1 94 ? -0.709 -6.724 18.843 1.00 94.69 94 GLU A O 1
ATOM 661 N N . THR A 1 95 ? 1.354 -7.559 19.057 1.00 95.00 95 THR A N 1
ATOM 662 C CA . THR A 1 95 ? 1.842 -6.475 19.917 1.00 95.00 95 THR A CA 1
ATOM 663 C C . THR A 1 95 ? 1.833 -5.116 19.234 1.00 95.00 95 THR A C 1
ATOM 665 O O . THR A 1 95 ? 1.624 -4.129 19.924 1.00 95.00 95 THR A O 1
ATOM 668 N N . GLU A 1 96 ? 1.988 -5.035 17.914 1.00 95.06 96 GLU A N 1
ATOM 669 C CA . GLU A 1 96 ? 1.932 -3.772 17.164 1.00 95.06 96 GLU A CA 1
ATOM 670 C C . GLU A 1 96 ? 0.504 -3.278 16.906 1.00 95.06 96 GLU A C 1
ATOM 672 O O . GLU A 1 96 ? 0.296 -2.080 16.709 1.00 95.06 96 GLU A O 1
ATOM 677 N N . VAL A 1 97 ? -0.492 -4.166 16.958 1.00 97.38 97 VAL A N 1
ATOM 678 C CA . VAL A 1 97 ? -1.912 -3.837 16.731 1.00 97.38 97 VAL A CA 1
ATOM 679 C C . VAL A 1 97 ? -2.725 -3.767 18.023 1.00 97.38 97 VAL A C 1
ATOM 681 O O . VAL A 1 97 ? -3.927 -4.029 18.040 1.00 97.38 97 VAL A O 1
ATOM 684 N N . GLY A 1 98 ? -2.075 -3.382 19.121 1.00 95.94 98 GLY A N 1
ATOM 685 C CA . GLY A 1 98 ? -2.737 -3.189 20.410 1.00 95.94 98 GLY A CA 1
ATOM 686 C C . GLY A 1 98 ? -2.841 -4.459 21.255 1.00 95.94 98 GLY A C 1
ATOM 687 O O . GLY A 1 98 ? -3.698 -4.531 22.137 1.00 95.94 98 GLY A O 1
ATOM 688 N N . GLY A 1 99 ? -1.974 -5.446 21.034 1.00 96.00 99 GLY A N 1
ATOM 689 C CA . GLY A 1 99 ? -1.854 -6.653 21.853 1.00 96.00 99 GLY A CA 1
ATOM 690 C C . GLY A 1 99 ? -2.702 -7.832 21.366 1.00 96.00 99 GLY A C 1
ATOM 691 O O . GLY A 1 99 ? -3.370 -7.726 20.333 1.00 96.00 99 GLY A O 1
ATOM 692 N N . PRO A 1 100 ? -2.687 -8.950 22.117 1.00 96.88 100 PRO A N 1
ATOM 693 C CA . PRO A 1 100 ? -3.212 -10.215 21.634 1.00 96.88 100 PRO A CA 1
ATOM 694 C C . PRO A 1 100 ? -4.670 -10.185 21.163 1.00 96.88 100 PRO A C 1
ATOM 696 O O . PRO A 1 100 ? -5.526 -9.567 21.800 1.00 96.88 100 PRO A O 1
ATOM 699 N N . LEU A 1 101 ? -4.993 -10.903 20.085 1.00 96.25 101 LEU A N 1
ATOM 700 C CA . LEU A 1 101 ? -6.368 -10.989 19.556 1.00 96.25 101 LEU A CA 1
ATOM 701 C C . LEU A 1 101 ? -7.325 -11.719 20.510 1.00 96.25 101 LEU A C 1
ATOM 703 O O . LEU A 1 101 ? -8.540 -11.485 20.503 1.00 96.25 101 LEU A O 1
ATOM 707 N N . ALA A 1 102 ? -6.787 -12.617 21.334 1.00 94.50 102 ALA A N 1
ATOM 708 C CA . ALA A 1 102 ? -7.543 -13.332 22.355 1.00 94.50 102 ALA A CA 1
ATOM 709 C C . ALA A 1 102 ? -7.950 -12.427 23.530 1.00 94.50 102 ALA A C 1
ATOM 711 O O . ALA A 1 102 ? -8.986 -12.678 24.148 1.00 94.50 102 ALA A O 1
ATOM 712 N N . ASP A 1 103 ? -7.189 -11.364 23.800 1.00 94.44 103 ASP A N 1
ATOM 713 C CA . ASP A 1 103 ? -7.436 -10.490 24.941 1.00 94.44 103 ASP A CA 1
ATOM 714 C C . ASP A 1 103 ? -8.707 -9.651 24.736 1.00 94.44 103 ASP A C 1
ATOM 716 O O . ASP A 1 103 ? -8.964 -9.145 23.631 1.00 94.44 103 ASP A O 1
ATOM 720 N N . PRO A 1 104 ? -9.492 -9.415 25.803 1.00 94.00 104 PRO A N 1
ATOM 721 C CA . PRO A 1 104 ? -10.603 -8.479 25.738 1.00 94.00 104 PRO A CA 1
ATOM 722 C C . PRO A 1 104 ? -10.088 -7.060 25.464 1.00 94.00 104 PRO A C 1
ATOM 724 O O . PRO A 1 104 ? -8.920 -6.736 25.697 1.00 94.00 104 PRO A O 1
ATOM 727 N N . LEU A 1 105 ? -10.964 -6.183 24.977 1.00 98.50 105 LEU A N 1
ATOM 728 C CA . LEU A 1 105 ? -10.711 -4.748 25.076 1.00 98.50 105 LEU A CA 1
ATOM 729 C C . LEU A 1 105 ? -10.856 -4.288 26.531 1.00 98.50 105 LEU A C 1
ATOM 731 O O . LEU A 1 105 ? -11.479 -4.970 27.351 1.00 98.50 105 LEU A O 1
ATOM 735 N N . SER A 1 106 ? -10.323 -3.108 26.829 1.00 98.12 106 SER A N 1
ATOM 736 C CA . SER A 1 106 ? -10.475 -2.448 28.121 1.00 98.12 106 SER A CA 1
ATOM 737 C C . SER A 1 106 ? -11.946 -2.217 28.474 1.00 98.12 106 SER A C 1
ATOM 739 O O . SER A 1 106 ? -12.826 -2.166 27.614 1.00 98.12 106 SER A O 1
ATOM 741 N N . HIS A 1 107 ? -12.210 -2.104 29.773 1.00 97.81 107 HIS A N 1
ATOM 742 C CA . HIS A 1 107 ? -13.524 -1.772 30.308 1.00 97.81 107 HIS A CA 1
ATOM 743 C C . HIS A 1 107 ? -13.507 -0.382 30.937 1.00 97.81 107 HIS A C 1
ATOM 745 O O . HIS A 1 107 ? -12.491 0.060 31.484 1.00 97.81 107 HIS A O 1
ATOM 751 N N . ALA A 1 108 ? -14.660 0.283 30.894 1.00 96.75 108 ALA A N 1
ATOM 752 C CA . ALA A 1 108 ? -14.918 1.535 31.586 1.00 96.75 108 ALA A CA 1
ATOM 753 C C . ALA A 1 108 ? -14.696 1.405 33.109 1.00 96.75 108 ALA A C 1
ATOM 755 O O . ALA A 1 108 ? -14.424 0.327 33.642 1.00 96.75 108 ALA A O 1
ATOM 756 N N . ARG A 1 109 ? -14.817 2.517 33.847 1.00 95.25 109 ARG A N 1
ATOM 757 C CA . ARG A 1 109 ? -14.560 2.553 35.303 1.00 95.25 109 ARG A CA 1
ATOM 758 C C . ARG A 1 109 ? -13.172 2.010 35.679 1.00 95.25 109 ARG A C 1
ATOM 760 O O . ARG A 1 109 ? -13.019 1.362 36.708 1.00 95.25 109 ARG A O 1
ATOM 767 N N . ALA A 1 110 ? -12.165 2.316 34.859 1.00 91.25 110 ALA A N 1
ATOM 768 C CA . ALA A 1 110 ? -10.779 1.893 35.046 1.00 91.25 110 ALA A CA 1
ATOM 769 C C . ALA A 1 110 ? -10.565 0.367 35.013 1.00 91.25 110 ALA A C 1
ATOM 771 O O . ALA A 1 110 ? -9.697 -0.140 35.723 1.00 91.25 110 ALA A O 1
ATOM 772 N N . GLY A 1 111 ? -11.307 -0.345 34.158 1.00 90.88 111 GLY A N 1
ATOM 773 C CA . GLY A 1 111 ? -11.128 -1.780 33.933 1.00 90.88 111 GLY A CA 1
ATOM 774 C C . GLY A 1 111 ? -12.017 -2.688 34.787 1.00 90.88 111 GLY A C 1
ATOM 775 O O . GLY A 1 111 ? -11.724 -3.877 34.878 1.00 90.88 111 GLY A O 1
ATOM 776 N N . ASP A 1 112 ? -13.088 -2.177 35.411 1.00 92.69 112 ASP A N 1
ATOM 777 C CA . ASP A 1 112 ? -14.075 -3.049 36.070 1.00 92.69 112 ASP A CA 1
ATOM 778 C C . ASP A 1 112 ? -14.763 -3.905 34.999 1.00 92.69 112 ASP A C 1
ATOM 780 O O . ASP A 1 112 ? -15.492 -3.388 34.158 1.00 92.69 112 ASP A O 1
ATOM 784 N N . VAL A 1 113 ? -14.557 -5.221 35.041 1.00 92.12 113 VAL A N 1
ATOM 785 C CA . VAL A 1 113 ? -15.104 -6.183 34.066 1.00 92.12 113 VAL A CA 1
ATOM 786 C C . VAL A 1 113 ? -16.636 -6.192 33.994 1.00 92.12 113 VAL A C 1
ATOM 788 O O . VAL A 1 113 ? -17.202 -6.672 33.015 1.00 92.12 113 VAL A O 1
ATOM 791 N N . ARG A 1 114 ? -17.325 -5.659 35.013 1.00 93.56 114 ARG A N 1
ATOM 792 C CA . ARG A 1 114 ? -18.790 -5.486 35.022 1.00 93.56 114 ARG A CA 1
ATOM 793 C C . ARG A 1 114 ? -19.230 -4.177 34.369 1.00 93.56 114 ARG A C 1
ATOM 795 O O . ARG A 1 114 ? -20.418 -3.994 34.110 1.00 93.56 114 ARG A O 1
ATOM 802 N N . ALA A 1 115 ? -18.308 -3.242 34.160 1.00 95.25 115 ALA A N 1
ATOM 803 C CA . ALA A 1 115 ? -18.570 -2.016 33.427 1.00 95.25 115 ALA A CA 1
ATOM 804 C C . ALA A 1 115 ? -18.566 -2.290 31.913 1.00 95.25 115 ALA A C 1
ATOM 806 O O . ALA A 1 115 ? -17.998 -3.291 31.466 1.00 95.25 115 ALA A O 1
ATOM 807 N N . PRO A 1 116 ? -19.174 -1.408 31.100 1.00 96.31 116 PRO A N 1
ATOM 808 C CA . PRO A 1 116 ? -19.147 -1.552 29.651 1.00 96.31 116 PRO A CA 1
ATOM 809 C C . PRO A 1 116 ? -17.716 -1.678 29.116 1.00 96.31 116 PRO A C 1
ATOM 811 O O . PRO A 1 116 ? -16.840 -0.898 29.491 1.00 96.31 116 PRO A O 1
ATOM 814 N N . GLN A 1 117 ? -17.494 -2.643 28.226 1.00 97.69 117 GLN A N 1
ATOM 815 C CA . GLN A 1 117 ? -16.269 -2.731 27.435 1.00 97.69 117 GLN A CA 1
ATOM 816 C C . GLN A 1 117 ? -16.155 -1.517 26.496 1.00 97.69 117 GLN A C 1
ATOM 818 O O . GLN A 1 117 ? -17.177 -0.912 26.158 1.00 97.69 117 GLN A O 1
ATOM 823 N N . ALA A 1 118 ? -14.940 -1.168 26.068 1.00 98.56 118 ALA A N 1
ATOM 824 C CA . ALA A 1 118 ? -14.669 -0.079 25.137 1.00 98.56 118 ALA A CA 1
ATOM 825 C C . ALA A 1 118 ? -15.651 -0.067 23.951 1.00 98.56 118 ALA A C 1
ATOM 827 O O . ALA A 1 118 ? -15.945 -1.101 23.343 1.00 98.56 118 ALA A O 1
ATOM 828 N N . ARG A 1 119 ? -16.191 1.118 23.651 1.00 98.25 119 ARG A N 1
ATOM 829 C CA . ARG A 1 119 ? -17.254 1.332 22.649 1.00 98.25 119 ARG A CA 1
ATOM 830 C C . ARG A 1 119 ? -16.805 2.196 21.482 1.00 98.25 119 ARG A C 1
ATOM 832 O O . ARG A 1 119 ? -17.355 2.065 20.390 1.00 98.25 119 ARG A O 1
ATOM 839 N N . TYR A 1 120 ? -15.817 3.054 21.714 1.00 98.88 120 TYR A N 1
ATOM 840 C CA . TYR A 1 120 ? -15.412 4.082 20.766 1.00 98.88 120 TYR A CA 1
ATOM 841 C C . TYR A 1 120 ? -13.992 3.859 20.272 1.00 98.88 120 TYR A C 1
ATOM 843 O O . TYR A 1 120 ? -13.101 3.534 21.055 1.00 98.88 120 TYR A O 1
ATOM 851 N N . PHE A 1 121 ? -13.792 4.077 18.978 1.00 98.88 121 PHE A N 1
ATOM 852 C CA . PHE A 1 121 ? -12.491 4.068 18.320 1.00 98.88 121 PHE A CA 1
ATOM 853 C C . PHE A 1 121 ? -12.143 5.507 17.937 1.00 98.88 121 PHE A C 1
ATOM 855 O O . PHE A 1 121 ? -12.671 6.047 16.964 1.00 98.88 121 PHE A O 1
ATOM 862 N N . VAL A 1 122 ? -11.332 6.159 18.765 1.00 98.88 122 VAL A N 1
ATOM 863 C CA . VAL A 1 122 ? -11.026 7.585 18.651 1.00 98.88 122 VAL A CA 1
ATOM 864 C C . VAL A 1 122 ? -9.794 7.771 17.785 1.00 98.88 122 VAL A C 1
ATOM 866 O O . VAL A 1 122 ? -8.722 7.240 18.078 1.00 98.88 122 VAL A O 1
ATOM 869 N N . ILE A 1 123 ? -9.978 8.528 16.714 1.00 98.81 123 ILE A N 1
ATOM 870 C CA . ILE A 1 123 ? -8.951 8.870 15.745 1.00 98.81 123 ILE A CA 1
ATOM 871 C C . ILE A 1 123 ? -8.419 10.246 16.123 1.00 98.81 123 ILE A C 1
ATOM 873 O O . ILE A 1 123 ? -9.180 11.217 16.174 1.00 98.81 123 ILE A O 1
ATOM 877 N N . HIS A 1 124 ? -7.119 10.282 16.366 1.00 97.94 124 HIS A N 1
ATOM 878 C CA . HIS A 1 124 ? -6.342 11.464 16.684 1.00 97.94 124 HIS A CA 1
ATOM 879 C C . HIS A 1 124 ? -5.319 11.741 15.587 1.00 97.94 124 HIS A C 1
ATOM 881 O O . HIS A 1 124 ? -5.024 10.881 14.746 1.00 97.94 124 HIS A O 1
ATOM 887 N N . ASP A 1 125 ? -4.726 12.923 15.642 1.00 94.00 125 ASP A N 1
ATOM 888 C CA . ASP A 1 125 ? -3.443 13.177 15.010 1.00 94.00 125 ASP A CA 1
ATOM 889 C C . ASP A 1 125 ? -2.471 13.830 15.982 1.00 94.00 125 ASP A C 1
ATOM 891 O O . ASP A 1 125 ? -2.859 14.591 16.862 1.00 94.00 125 ASP A O 1
ATOM 895 N N . THR A 1 126 ? -1.188 13.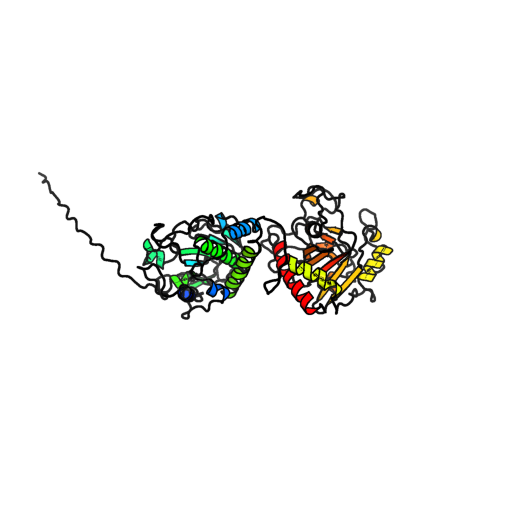528 15.808 1.00 93.56 126 THR A N 1
ATOM 896 C CA . THR A 1 126 ? -0.180 13.824 16.832 1.00 93.56 126 THR A CA 1
ATOM 897 C C . THR A 1 126 ? 0.145 15.307 16.968 1.00 93.56 126 THR A C 1
ATOM 899 O O . THR A 1 126 ? 0.960 15.673 17.817 1.00 93.56 126 THR A O 1
ATOM 902 N N . SER A 1 127 ? -0.360 16.142 16.059 1.00 91.56 127 SER A N 1
ATOM 903 C CA . SER A 1 127 ? 0.022 17.539 15.875 1.00 91.56 127 SER A CA 1
ATOM 904 C C . SER A 1 127 ? 1.539 17.817 15.827 1.00 91.56 127 SER A C 1
ATOM 906 O O . SER A 1 127 ? 2.029 18.913 16.123 1.00 91.56 127 SER A O 1
ATOM 908 N N . ALA A 1 128 ? 2.322 16.807 15.456 1.00 87.38 128 ALA A N 1
ATOM 909 C CA . ALA A 1 128 ? 3.765 16.777 15.631 1.00 87.38 128 ALA A CA 1
ATOM 910 C C . ALA A 1 128 ? 4.468 16.100 14.441 1.00 87.38 128 ALA A C 1
ATOM 912 O O . ALA A 1 128 ? 3.950 15.124 13.898 1.00 87.38 128 ALA A O 1
ATOM 913 N N . PRO A 1 129 ? 5.671 16.566 14.056 1.00 89.88 129 PRO A N 1
ATOM 914 C CA . PRO A 1 129 ? 6.361 17.739 14.592 1.00 89.88 129 PRO A CA 1
ATOM 915 C C . PRO A 1 129 ? 5.664 19.059 14.231 1.00 89.88 129 PRO A C 1
ATOM 917 O O . PRO A 1 129 ? 4.998 19.181 13.202 1.00 89.88 129 PRO A O 1
ATOM 920 N N . THR A 1 130 ? 5.858 20.052 15.091 1.00 91.25 130 THR A N 1
ATOM 921 C CA . THR A 1 130 ? 5.370 21.415 14.899 1.00 91.25 130 THR A CA 1
ATOM 922 C C . THR A 1 130 ? 6.385 22.235 14.095 1.00 91.25 130 THR A C 1
ATOM 924 O O . THR A 1 130 ? 7.577 22.219 14.395 1.00 91.25 130 THR A O 1
ATOM 927 N N . LEU A 1 131 ? 5.917 22.958 13.079 1.00 93.44 131 LEU A N 1
ATOM 928 C CA . LEU A 1 131 ? 6.732 23.665 12.088 1.00 93.44 131 LEU A CA 1
ATOM 929 C C . LEU A 1 131 ? 6.380 25.155 12.044 1.00 93.44 131 LEU A C 1
ATOM 931 O O . LEU A 1 131 ? 5.258 25.556 12.379 1.00 93.44 131 LEU A O 1
ATOM 935 N N . SER A 1 132 ? 7.301 25.995 11.580 1.00 93.12 132 SER A N 1
ATOM 936 C CA . SER A 1 132 ? 6.962 27.362 11.182 1.00 93.12 132 SER A CA 1
ATOM 937 C C . SER A 1 132 ? 6.245 27.367 9.825 1.00 93.12 132 SER A C 1
ATOM 939 O O . SER A 1 132 ? 6.341 26.421 9.044 1.00 93.12 132 SER A O 1
ATOM 941 N N . GLN A 1 133 ? 5.531 28.449 9.497 1.00 92.44 133 GLN A N 1
ATOM 942 C CA . GLN A 1 133 ? 4.855 28.561 8.194 1.00 92.44 133 GLN A CA 1
ATOM 943 C C . GLN A 1 133 ? 5.816 28.469 7.003 1.00 92.44 133 GLN A C 1
ATOM 945 O O . GLN A 1 133 ? 5.437 27.947 5.952 1.00 92.44 133 GLN A O 1
ATOM 950 N N . ALA A 1 134 ? 7.043 28.967 7.172 1.00 91.94 134 ALA A N 1
ATOM 951 C CA . ALA A 1 134 ? 8.056 28.998 6.125 1.00 91.94 134 ALA A CA 1
ATOM 952 C C . ALA A 1 134 ? 8.717 27.632 5.893 1.00 91.94 134 ALA A C 1
ATOM 954 O O . ALA A 1 134 ? 9.243 27.399 4.805 1.00 91.94 134 ALA A O 1
ATOM 955 N N . ASP A 1 135 ? 8.671 26.731 6.877 1.00 92.81 135 ASP A N 1
ATOM 956 C CA . ASP A 1 135 ? 9.315 25.428 6.752 1.00 92.81 135 ASP A CA 1
ATOM 957 C C . ASP A 1 135 ? 8.609 24.571 5.690 1.00 92.81 135 ASP A C 1
ATOM 959 O O . ASP A 1 135 ? 7.372 24.586 5.582 1.00 92.81 135 ASP A O 1
ATOM 963 N N . PRO A 1 136 ? 9.357 23.799 4.887 1.00 91.75 136 PRO A N 1
ATOM 964 C CA . PRO A 1 136 ? 8.754 22.766 4.062 1.00 91.75 136 PRO A CA 1
ATOM 965 C C . PRO A 1 136 ? 8.118 21.694 4.957 1.00 91.75 136 PRO A C 1
ATOM 967 O O . PRO A 1 136 ? 8.543 21.471 6.092 1.00 91.75 136 PRO A O 1
ATOM 970 N N . TRP A 1 137 ? 7.105 21.000 4.435 1.00 90.19 137 TRP A N 1
ATOM 971 C CA . TRP A 1 137 ? 6.610 19.802 5.107 1.00 90.19 137 TRP A CA 1
ATOM 972 C C . TRP A 1 137 ? 7.739 18.767 5.194 1.00 90.19 137 TRP A C 1
ATOM 974 O O . TRP A 1 137 ? 8.446 18.568 4.201 1.00 90.19 137 TRP A O 1
ATOM 984 N N . PRO A 1 138 ? 7.940 18.123 6.356 1.00 85.38 138 PRO A N 1
ATOM 985 C CA . PRO A 1 138 ? 8.925 17.072 6.487 1.00 85.38 138 PRO A CA 1
ATOM 986 C C . PRO A 1 138 ? 8.513 15.893 5.613 1.00 85.38 138 PRO A C 1
ATOM 988 O O . PRO A 1 138 ? 7.338 15.688 5.314 1.00 85.38 138 PRO A O 1
ATOM 991 N N . GLU A 1 139 ? 9.498 15.095 5.236 1.00 82.94 139 GLU A N 1
ATOM 992 C CA . GLU A 1 139 ? 9.238 13.814 4.589 1.00 82.94 139 GLU A CA 1
ATOM 993 C C . GLU A 1 139 ? 8.406 12.902 5.485 1.00 82.94 139 GLU A C 1
ATOM 995 O O . GLU A 1 139 ? 8.444 13.011 6.716 1.00 82.94 139 GLU A O 1
ATOM 1000 N N . ASP A 1 140 ? 7.701 11.966 4.858 1.00 85.44 140 ASP A N 1
ATOM 1001 C CA . ASP A 1 140 ? 6.989 10.919 5.573 1.00 85.44 140 ASP A CA 1
ATOM 1002 C C . ASP A 1 140 ? 7.986 10.050 6.355 1.00 85.44 140 ASP A C 1
ATOM 1004 O O . ASP A 1 140 ? 9.026 9.634 5.840 1.00 85.44 140 ASP A O 1
ATOM 1008 N N . ARG A 1 141 ? 7.679 9.806 7.631 1.00 80.88 141 ARG A N 1
ATOM 1009 C CA . ARG A 1 141 ? 8.559 9.119 8.584 1.00 80.88 141 ARG A CA 1
ATOM 1010 C C . ARG A 1 141 ? 7.837 8.012 9.337 1.00 80.88 141 ARG A C 1
ATOM 1012 O O . ARG A 1 141 ? 6.603 7.974 9.392 1.00 80.88 141 ARG A O 1
ATOM 1019 N N . ALA A 1 142 ? 8.638 7.126 9.916 1.00 81.25 142 ALA A N 1
ATOM 1020 C CA . ALA A 1 142 ? 8.192 6.121 10.861 1.00 81.25 142 ALA A CA 1
ATOM 1021 C C . ALA A 1 142 ? 7.763 6.749 12.202 1.00 81.25 142 ALA A C 1
ATOM 1023 O O . ALA A 1 142 ? 7.891 7.948 12.446 1.00 81.25 142 ALA A O 1
ATOM 1024 N N . VAL A 1 143 ? 7.182 5.913 13.054 1.00 81.44 143 VAL A N 1
ATOM 1025 C CA . VAL A 1 143 ? 6.647 6.264 14.377 1.00 81.44 143 VAL A CA 1
ATOM 1026 C C . VAL A 1 143 ? 7.723 6.284 15.474 1.00 81.44 143 VAL A C 1
ATOM 1028 O O . VAL A 1 143 ? 7.462 6.686 16.607 1.00 81.44 143 VAL A O 1
ATOM 1031 N N . ASP A 1 144 ? 8.939 5.848 15.151 1.00 75.25 144 ASP A N 1
ATOM 1032 C CA . ASP A 1 144 ? 10.114 5.816 16.027 1.00 75.25 144 ASP A CA 1
ATOM 1033 C C . ASP A 1 144 ? 10.491 7.205 16.567 1.00 75.25 144 ASP A C 1
ATOM 1035 O O . ASP A 1 144 ? 11.019 7.323 17.672 1.00 75.25 144 ASP A O 1
ATOM 1039 N N . THR A 1 145 ? 10.118 8.267 15.852 1.00 69.12 145 THR A N 1
ATOM 1040 C CA . THR A 1 145 ? 10.277 9.654 16.307 1.00 69.12 145 THR A CA 1
ATOM 1041 C C . THR A 1 145 ? 9.323 10.054 17.438 1.00 69.12 145 THR A C 1
ATOM 1043 O O . THR A 1 145 ? 9.489 11.126 18.019 1.00 69.12 145 THR A O 1
ATOM 1046 N N . ILE A 1 146 ? 8.306 9.245 17.753 1.00 77.44 146 ILE A N 1
ATOM 1047 C CA . ILE A 1 146 ? 7.309 9.551 18.786 1.00 77.44 146 ILE A CA 1
ATOM 1048 C C . ILE A 1 146 ? 7.718 8.906 20.112 1.00 77.44 146 ILE A C 1
ATOM 1050 O O . ILE A 1 146 ? 7.645 7.688 20.281 1.00 77.44 146 ILE A O 1
ATOM 1054 N N . SER A 1 147 ? 8.090 9.722 21.099 1.00 83.19 147 SER A N 1
ATOM 1055 C CA . SER A 1 147 ? 8.394 9.264 22.466 1.00 83.19 147 SER A CA 1
ATOM 1056 C C . SER A 1 147 ? 7.156 9.113 23.358 1.00 83.19 147 SER A C 1
ATOM 1058 O O . SER A 1 147 ? 7.239 8.476 24.407 1.00 83.19 147 SER A O 1
ATOM 1060 N N . SER A 1 148 ? 6.015 9.672 22.944 1.00 87.00 148 SER A N 1
ATOM 1061 C CA . SER A 1 148 ? 4.760 9.623 23.696 1.00 87.00 148 SER A CA 1
ATOM 1062 C C . SER A 1 148 ? 4.250 8.193 23.894 1.00 87.00 148 SER A C 1
ATOM 1064 O O . SER A 1 148 ? 4.409 7.320 23.039 1.00 87.00 148 SER A O 1
ATOM 1066 N N . THR A 1 149 ? 3.590 7.980 25.029 1.00 89.31 149 THR A N 1
ATOM 1067 C CA . THR A 1 149 ? 2.830 6.768 25.358 1.00 89.31 149 THR A CA 1
ATOM 1068 C C . THR A 1 149 ? 1.343 7.070 25.564 1.00 89.31 149 THR A C 1
ATOM 1070 O O . THR A 1 149 ? 0.604 6.226 26.063 1.00 89.31 149 THR A O 1
ATOM 1073 N N . ALA A 1 150 ? 0.882 8.267 25.187 1.00 91.62 150 ALA A N 1
ATOM 1074 C CA . ALA A 1 150 ? -0.468 8.768 25.455 1.00 91.62 150 ALA A CA 1
ATOM 1075 C C . ALA A 1 150 ? -1.550 8.255 24.479 1.00 91.62 150 ALA A C 1
ATOM 1077 O O . ALA A 1 150 ? -2.536 8.940 24.242 1.00 91.62 150 ALA A O 1
ATOM 1078 N N . ALA A 1 151 ? -1.388 7.054 23.927 1.00 96.94 151 ALA A N 1
ATOM 1079 C CA . ALA A 1 151 ? -2.383 6.393 23.084 1.00 96.94 151 ALA A CA 1
ATOM 1080 C C . ALA A 1 151 ? -2.218 4.873 23.151 1.00 96.94 151 ALA A C 1
ATOM 1082 O O . ALA A 1 151 ? -1.203 4.376 23.648 1.00 96.94 151 ALA A O 1
ATOM 1083 N N . HIS A 1 152 ? -3.193 4.127 22.631 1.00 98.62 152 HIS A N 1
ATOM 1084 C CA . HIS A 1 152 ? -3.029 2.681 22.487 1.00 98.62 152 HIS A CA 1
ATOM 1085 C C . HIS A 1 152 ? -2.056 2.373 21.359 1.00 98.62 152 HIS A C 1
ATOM 1087 O O . HIS A 1 152 ? -1.101 1.629 21.564 1.00 98.62 152 HIS A O 1
ATOM 1093 N N . VAL A 1 153 ? -2.265 2.986 20.190 1.00 98.38 153 VAL A N 1
ATOM 1094 C CA . VAL A 1 153 ? -1.438 2.751 19.004 1.00 98.38 153 VAL A CA 1
ATOM 1095 C C . VAL A 1 153 ? -1.144 4.058 18.284 1.00 98.38 153 VAL A C 1
ATOM 1097 O O . VAL A 1 153 ? -2.026 4.892 18.105 1.00 98.38 153 VAL A O 1
ATOM 1100 N N . PHE A 1 154 ? 0.101 4.206 17.849 1.00 98.06 154 PHE A N 1
ATOM 1101 C CA . PHE A 1 154 ? 0.570 5.263 16.971 1.00 98.06 154 PHE A CA 1
ATOM 1102 C C . PHE A 1 154 ? 0.838 4.701 15.571 1.00 98.06 154 PHE A C 1
ATOM 1104 O O . PHE A 1 154 ? 1.405 3.612 15.429 1.00 98.06 154 PHE A O 1
ATOM 1111 N N . VAL A 1 155 ? 0.475 5.467 14.544 1.00 97.38 155 VAL A N 1
ATOM 1112 C CA . VAL A 1 155 ? 0.642 5.116 13.129 1.00 97.38 155 VAL A CA 1
ATOM 1113 C C . VAL A 1 155 ? 1.552 6.138 12.448 1.00 97.38 155 VAL A C 1
ATOM 1115 O O . VAL A 1 155 ? 1.184 7.301 12.261 1.00 97.38 155 VAL A O 1
ATOM 1118 N N . GLY A 1 156 ? 2.746 5.698 12.049 1.00 93.44 156 GLY A N 1
ATOM 1119 C CA . GLY A 1 156 ? 3.700 6.512 11.293 1.00 93.44 156 GLY A CA 1
ATOM 1120 C C . GLY A 1 156 ? 3.202 6.834 9.881 1.00 93.44 156 GLY A C 1
ATOM 1121 O O . GLY A 1 156 ? 2.365 6.124 9.325 1.00 93.44 156 GLY A O 1
ATOM 1122 N N . ARG A 1 157 ? 3.755 7.878 9.255 1.00 90.12 157 ARG A N 1
ATOM 1123 C CA . ARG A 1 157 ? 3.347 8.320 7.907 1.00 90.12 157 ARG A CA 1
ATOM 1124 C C . ARG A 1 157 ? 3.674 7.308 6.809 1.00 90.12 157 ARG A C 1
ATOM 1126 O O . ARG A 1 157 ? 2.994 7.295 5.789 1.00 90.12 157 ARG A O 1
ATOM 1133 N N . ILE A 1 158 ? 4.647 6.426 7.048 1.00 86.31 158 ILE A N 1
ATOM 1134 C CA . ILE A 1 158 ? 4.989 5.296 6.164 1.00 86.31 158 ILE A CA 1
ATOM 1135 C C . ILE A 1 158 ? 4.383 3.951 6.615 1.00 86.31 158 ILE A C 1
ATOM 1137 O O . ILE A 1 158 ? 4.737 2.909 6.077 1.00 86.31 158 ILE A O 1
ATOM 1141 N N . GLY A 1 159 ? 3.475 3.951 7.599 1.00 86.06 159 GLY A N 1
ATOM 1142 C CA . GLY A 1 159 ? 2.721 2.756 7.999 1.00 86.06 159 GLY A CA 1
ATOM 1143 C C . GLY A 1 159 ? 3.330 1.909 9.119 1.00 86.06 159 GLY A C 1
ATOM 1144 O O . GLY A 1 159 ? 2.771 0.866 9.453 1.00 86.06 159 GLY A O 1
ATOM 1145 N N . THR A 1 160 ? 4.439 2.340 9.725 1.00 90.25 160 THR A N 1
ATOM 1146 C CA . THR A 1 160 ? 4.983 1.692 10.930 1.00 90.25 160 THR A CA 1
ATOM 1147 C C . THR A 1 160 ? 4.024 1.844 12.105 1.00 90.25 160 THR A C 1
ATOM 1149 O O . THR A 1 160 ? 3.486 2.937 12.319 1.00 90.25 160 THR A O 1
ATOM 1152 N N . LEU A 1 161 ? 3.882 0.794 12.905 1.00 94.25 161 LEU A N 1
ATOM 1153 C CA . LEU A 1 161 ? 3.030 0.775 14.086 1.00 94.25 161 LEU A CA 1
ATOM 1154 C C . LEU A 1 161 ? 3.868 0.814 15.363 1.00 94.25 161 LEU A C 1
ATOM 1156 O O . LEU A 1 161 ? 4.944 0.230 15.443 1.00 94.25 161 LEU A O 1
ATOM 1160 N N . LYS A 1 162 ? 3.361 1.500 16.384 1.00 94.56 162 LYS A N 1
ATOM 1161 C CA . LYS A 1 162 ? 3.894 1.423 17.747 1.00 94.56 162 LYS A CA 1
ATOM 1162 C C . LYS A 1 162 ? 2.735 1.431 18.717 1.00 94.56 162 LYS A C 1
ATOM 1164 O O . LYS A 1 162 ? 2.016 2.422 18.799 1.00 94.56 162 LYS A O 1
ATOM 1169 N N . ALA A 1 163 ? 2.584 0.357 19.479 1.00 96.31 163 ALA A N 1
ATOM 1170 C CA . ALA A 1 163 ? 1.523 0.232 20.465 1.00 96.31 163 ALA A CA 1
ATOM 1171 C C . ALA A 1 163 ? 2.101 0.232 21.888 1.00 96.31 163 ALA A C 1
ATOM 1173 O O . ALA A 1 163 ? 2.398 -0.829 22.436 1.00 96.31 163 ALA A O 1
ATOM 1174 N N . PRO A 1 164 ? 2.313 1.409 22.507 1.00 94.25 164 PRO A N 1
ATOM 1175 C CA . PRO A 1 164 ? 2.845 1.466 23.864 1.00 94.25 164 PRO A CA 1
ATOM 1176 C C . PRO A 1 164 ? 1.854 0.939 24.908 1.00 94.25 164 PRO A C 1
ATOM 1178 O O . PRO A 1 164 ? 2.274 0.611 26.015 1.00 94.25 164 PRO A O 1
ATOM 1181 N N . ASN A 1 165 ? 0.562 0.842 24.573 1.00 95.31 165 ASN A N 1
ATOM 1182 C CA . ASN A 1 165 ? -0.456 0.277 25.449 1.00 95.31 165 ASN A CA 1
ATOM 1183 C C . ASN A 1 165 ? -1.355 -0.688 24.665 1.00 95.31 165 ASN A C 1
ATOM 1185 O O . ASN A 1 165 ? -1.928 -0.327 23.640 1.00 95.31 165 ASN A O 1
ATOM 1189 N N . SER A 1 166 ? -1.528 -1.907 25.181 1.00 97.50 166 SER A N 1
ATOM 1190 C CA . SER A 1 166 ? -2.524 -2.851 24.655 1.00 97.50 166 SER A CA 1
ATOM 1191 C C . SER A 1 166 ? -3.932 -2.260 24.755 1.00 97.50 166 SER A C 1
ATOM 1193 O O . SER A 1 166 ? -4.234 -1.561 25.720 1.00 97.50 166 SER A O 1
ATOM 1195 N N . PHE A 1 167 ? -4.836 -2.609 23.835 1.00 98.62 167 PHE A N 1
ATOM 1196 C CA . PHE A 1 167 ? -6.252 -2.235 23.919 1.00 98.62 167 PHE A CA 1
ATOM 1197 C C . PHE A 1 167 ? -6.958 -2.748 25.181 1.00 98.62 167 PHE A C 1
ATOM 1199 O O . PHE A 1 167 ? -8.042 -2.262 25.496 1.00 98.62 167 PHE A O 1
ATOM 1206 N N . ALA A 1 168 ? -6.365 -3.695 25.917 1.00 97.12 168 ALA A N 1
ATOM 1207 C CA . ALA A 1 168 ? -6.859 -4.143 27.220 1.00 97.12 168 ALA A CA 1
ATOM 1208 C C . ALA A 1 168 ? -6.605 -3.120 28.349 1.00 97.12 168 ALA A C 1
ATOM 1210 O O . ALA A 1 168 ? -7.237 -3.192 29.405 1.00 97.12 168 ALA A O 1
ATOM 1211 N N . VAL A 1 169 ? -5.698 -2.158 28.149 1.00 96.94 169 VAL A N 1
ATOM 1212 C CA . VAL A 1 169 ? -5.323 -1.159 29.157 1.00 96.94 169 VAL A CA 1
ATOM 1213 C C . VAL A 1 169 ? -6.360 -0.030 29.190 1.00 96.94 169 VAL A C 1
ATOM 1215 O O . VAL A 1 169 ? -6.589 0.618 28.174 1.00 96.94 169 VAL A O 1
ATOM 1218 N N . PRO A 1 170 ? -6.991 0.268 30.340 1.00 95.50 170 PRO A N 1
ATOM 1219 C CA . PRO A 1 170 ? -7.970 1.343 30.422 1.00 95.50 170 PRO A CA 1
ATOM 1220 C C . PRO A 1 170 ? -7.283 2.719 30.459 1.00 95.50 170 PRO A C 1
ATOM 1222 O O . PRO A 1 170 ? -6.588 3.062 31.423 1.00 95.50 170 PRO A O 1
ATOM 1225 N N . MET A 1 171 ? -7.521 3.535 29.431 1.00 94.25 171 MET A N 1
ATOM 1226 C CA . MET A 1 171 ? -6.916 4.862 29.250 1.00 94.25 171 MET A CA 1
ATOM 1227 C C . MET A 1 171 ? -7.960 5.989 29.203 1.00 94.25 171 MET A C 1
ATOM 1229 O O . MET A 1 171 ? -9.161 5.741 29.308 1.00 94.25 171 MET A O 1
ATOM 1233 N N . ARG A 1 172 ? -7.465 7.230 29.133 1.00 95.00 172 ARG A N 1
ATOM 1234 C CA . ARG A 1 172 ? -8.207 8.448 28.781 1.00 95.00 172 ARG A CA 1
ATOM 1235 C C . ARG A 1 172 ? -7.287 9.330 27.948 1.00 95.00 172 ARG A C 1
ATOM 1237 O O . ARG A 1 172 ? -6.130 9.477 28.349 1.00 95.00 172 ARG A O 1
ATOM 1244 N N . ALA A 1 173 ? -7.787 9.943 26.882 1.00 92.81 173 ALA A N 1
ATOM 1245 C CA . ALA A 1 173 ? -7.005 10.905 26.094 1.00 92.81 173 ALA A CA 1
ATOM 1246 C C . ALA A 1 173 ? -7.808 12.128 25.618 1.00 92.81 173 ALA A C 1
ATOM 1248 O O . ALA A 1 173 ? -7.229 13.068 25.080 1.00 92.81 173 ALA A O 1
ATOM 1249 N N . THR A 1 174 ? -9.117 12.186 25.879 1.00 94.44 174 THR A N 1
ATOM 1250 C CA . THR A 1 174 ? -9.943 13.370 25.582 1.00 94.44 174 THR A CA 1
ATOM 1251 C C . THR A 1 174 ? -10.202 14.232 26.821 1.00 94.44 174 THR A C 1
ATOM 1253 O O . THR A 1 174 ? -10.009 13.810 27.975 1.00 94.44 174 THR A O 1
ATOM 1256 N N . LYS A 1 175 ? -10.653 15.473 26.609 1.00 92.44 175 LYS A N 1
ATOM 1257 C CA . LYS A 1 175 ? -11.055 16.389 27.689 1.00 92.44 175 LYS A CA 1
ATOM 1258 C C . LYS A 1 175 ? -12.399 15.996 28.262 1.00 92.44 175 LYS A C 1
ATOM 1260 O O . LYS A 1 175 ? -12.562 16.121 29.478 1.00 92.44 175 LYS A O 1
ATOM 1265 N N . LEU A 1 176 ? -13.306 15.458 27.447 1.00 94.62 176 LEU A N 1
ATOM 1266 C CA . LEU A 1 176 ? -14.524 14.821 27.942 1.00 94.62 176 LEU A CA 1
ATOM 1267 C C . LEU A 1 176 ? -14.175 13.791 29.026 1.00 94.62 176 LEU A C 1
ATOM 1269 O O . LEU A 1 176 ? -14.655 13.889 30.156 1.00 94.62 176 LEU A O 1
ATOM 1273 N N . GLU A 1 177 ? -13.270 12.858 28.729 1.00 95.12 177 GLU A N 1
ATOM 1274 C CA . GLU A 1 177 ? -12.870 11.816 29.680 1.00 95.12 177 GLU A CA 1
ATOM 1275 C C . GLU A 1 177 ? -12.097 12.361 30.887 1.00 95.12 177 GLU A C 1
ATOM 1277 O O . GLU A 1 177 ? -12.289 11.921 32.024 1.00 95.12 177 GLU A O 1
ATOM 1282 N N . SER A 1 178 ? -11.173 13.294 30.658 1.00 91.56 178 SER A N 1
ATOM 1283 C CA . SER A 1 178 ? -10.207 13.701 31.686 1.00 91.56 178 SER A CA 1
ATOM 1284 C C . SER A 1 178 ? -10.712 14.817 32.595 1.00 91.56 178 SER A C 1
ATOM 1286 O O . SER A 1 178 ? -10.365 14.825 33.776 1.00 91.56 178 SER A O 1
ATOM 1288 N N . ARG A 1 179 ? -11.513 15.746 32.062 1.00 89.88 179 ARG A N 1
ATOM 1289 C CA . ARG A 1 179 ? -11.962 16.963 32.759 1.00 89.88 179 ARG A CA 1
ATOM 1290 C C . ARG A 1 179 ? -13.436 16.925 33.155 1.00 89.88 179 ARG A C 1
ATOM 1292 O O . ARG A 1 179 ? -13.796 17.613 34.103 1.00 89.88 179 ARG A O 1
ATOM 1299 N N . VAL A 1 180 ? -14.271 16.152 32.452 1.00 91.94 180 VAL A N 1
ATOM 1300 C CA . VAL A 1 180 ? -15.724 16.143 32.690 1.00 91.94 180 VAL A CA 1
ATOM 1301 C C . VAL A 1 180 ? -16.195 14.843 33.332 1.00 91.94 180 VAL A C 1
ATOM 1303 O O . VAL A 1 180 ? -16.751 14.869 34.425 1.00 91.94 180 VAL A O 1
ATOM 1306 N N . VAL A 1 181 ? -15.971 13.701 32.680 1.00 94.06 181 VAL A N 1
ATOM 1307 C CA . VAL A 1 181 ? -16.542 12.418 33.121 1.00 94.06 181 VAL A CA 1
ATOM 1308 C C . VAL A 1 181 ? -15.659 11.732 34.159 1.00 94.06 181 VAL A C 1
ATOM 1310 O O . VAL A 1 181 ? -16.157 11.201 35.147 1.00 94.06 181 VAL A O 1
ATOM 1313 N N . GLY A 1 182 ? -14.340 11.742 33.968 1.00 91.94 182 GLY A N 1
ATOM 1314 C CA . GLY A 1 182 ? -13.382 11.165 34.905 1.00 91.94 182 GLY A CA 1
ATOM 1315 C C . GLY A 1 182 ? -13.308 9.636 34.848 1.00 91.94 182 GLY A C 1
ATOM 1316 O O . GLY A 1 182 ? -13.505 9.011 33.803 1.00 91.94 182 GLY A O 1
ATOM 1317 N N . THR A 1 183 ? -13.011 9.022 35.998 1.00 93.44 183 THR A N 1
ATOM 1318 C CA . THR A 1 183 ? -12.855 7.565 36.163 1.00 93.44 183 THR A CA 1
ATOM 1319 C C . THR A 1 183 ? -13.980 6.729 35.541 1.00 93.44 183 THR A C 1
ATOM 1321 O O . THR A 1 183 ? -13.641 5.722 34.922 1.00 93.44 183 THR A O 1
ATOM 1324 N N . PRO A 1 184 ? -15.277 7.105 35.616 1.00 96.12 184 PRO A N 1
ATOM 1325 C CA . PRO A 1 184 ? -16.344 6.367 34.943 1.00 96.12 184 PRO A CA 1
ATOM 1326 C C . PRO A 1 184 ? -16.092 6.077 33.457 1.00 96.12 184 PRO A C 1
ATOM 1328 O O . PRO A 1 184 ? -16.403 4.980 33.012 1.00 96.12 184 PRO A O 1
ATOM 1331 N N . SER A 1 185 ? -15.470 7.001 32.720 1.00 96.25 185 SER A N 1
ATOM 1332 C CA . SER A 1 185 ? -15.156 6.839 31.289 1.00 96.25 185 SER A CA 1
ATOM 1333 C C . SER A 1 185 ? -13.824 6.140 30.992 1.00 96.25 185 SER A C 1
ATOM 1335 O O . SER A 1 185 ? -13.605 5.720 29.862 1.00 96.25 185 SER A O 1
ATOM 1337 N N . LYS A 1 186 ? -12.931 5.991 31.981 1.00 96.69 186 LYS A N 1
ATOM 1338 C CA . LYS A 1 186 ? -11.579 5.450 31.765 1.00 96.69 186 LYS A CA 1
ATOM 1339 C C . LYS A 1 186 ? -11.651 4.003 31.266 1.00 96.69 186 LYS A C 1
ATOM 1341 O O . LYS A 1 186 ? -12.097 3.144 32.026 1.00 96.69 186 LYS A O 1
ATOM 1346 N N . GLY A 1 187 ? -11.180 3.761 30.040 1.00 96.69 187 GLY A N 1
ATOM 1347 C CA . GLY A 1 187 ? -11.262 2.475 29.328 1.00 96.69 187 GLY A CA 1
ATOM 1348 C C . GLY A 1 187 ? -12.484 2.305 28.416 1.00 96.69 187 GLY A C 1
ATOM 1349 O O . GLY A 1 187 ? -12.723 1.213 27.915 1.00 96.69 187 GLY A O 1
ATOM 1350 N N . LEU A 1 188 ? -13.276 3.359 28.196 1.00 98.44 188 LEU A N 1
ATOM 1351 C CA . LEU A 1 188 ? -14.412 3.331 27.265 1.00 98.44 188 LEU A CA 1
ATOM 1352 C C . LEU A 1 188 ? -14.004 3.650 25.811 1.00 98.44 188 LEU A C 1
ATOM 1354 O O . LEU A 1 188 ? -14.716 3.275 24.873 1.00 98.44 188 LEU A O 1
ATOM 1358 N N . PHE A 1 189 ? -12.873 4.334 25.628 1.00 98.69 189 PHE A N 1
ATOM 1359 C CA . PHE A 1 189 ? -12.377 4.846 24.353 1.00 98.69 189 PHE A CA 1
ATOM 1360 C C . PHE A 1 189 ? -11.019 4.222 24.008 1.00 98.69 189 PHE A C 1
ATOM 1362 O O . PHE A 1 189 ? -10.115 4.174 24.843 1.00 98.69 189 PHE A O 1
ATOM 1369 N N . LEU A 1 190 ? -10.865 3.763 22.765 1.00 98.81 190 LEU A N 1
ATOM 1370 C CA . LEU A 1 190 ? -9.586 3.329 22.209 1.00 98.81 190 LEU A CA 1
ATOM 1371 C C . LEU A 1 190 ? -8.975 4.454 21.375 1.00 98.81 190 LEU A C 1
ATOM 1373 O O . LEU A 1 190 ? -9.497 4.789 20.321 1.00 98.81 190 LEU A O 1
ATOM 1377 N N . HIS A 1 191 ? -7.874 5.025 21.849 1.00 98.69 191 HIS A N 1
ATOM 1378 C CA . HIS A 1 191 ? -7.159 6.126 21.197 1.00 98.69 191 HIS A CA 1
ATOM 1379 C C . HIS A 1 191 ? -6.092 5.654 20.208 1.00 98.69 191 HIS A C 1
ATOM 1381 O O . HIS A 1 191 ? -5.172 4.929 20.610 1.00 98.69 191 HIS A O 1
ATOM 1387 N N . ILE A 1 192 ? -6.204 6.100 18.955 1.00 98.69 192 ILE A N 1
ATOM 1388 C CA . ILE A 1 192 ? -5.244 5.863 17.873 1.00 98.69 192 ILE A CA 1
ATOM 1389 C C . ILE A 1 192 ? -4.701 7.194 17.361 1.00 98.69 192 ILE A C 1
ATOM 1391 O O . ILE A 1 192 ? -5.471 8.051 16.941 1.00 98.69 192 ILE A O 1
ATOM 1395 N N . GLU A 1 193 ? -3.383 7.336 17.352 1.00 97.94 193 GLU A N 1
ATOM 1396 C CA . GLU A 1 193 ? -2.672 8.560 16.978 1.00 97.94 193 GLU A CA 1
ATOM 1397 C C . GLU A 1 193 ? -2.018 8.421 15.605 1.00 97.94 193 GLU A C 1
ATOM 1399 O O . GLU A 1 193 ? -1.137 7.579 15.411 1.00 97.94 193 GLU A O 1
ATOM 1404 N N . LEU A 1 194 ? -2.417 9.244 14.636 1.00 97.56 194 LEU A N 1
ATOM 1405 C CA . LEU A 1 194 ? -1.776 9.275 13.322 1.00 97.56 194 LEU A CA 1
ATOM 1406 C C . LEU A 1 194 ? -0.714 10.375 13.291 1.00 97.56 194 LEU A C 1
ATOM 1408 O O . LEU A 1 194 ? -1.006 11.543 13.534 1.00 97.56 194 LEU A O 1
ATOM 1412 N N . LEU A 1 195 ? 0.525 10.014 12.943 1.00 95.31 195 LEU A N 1
ATOM 1413 C CA . LEU A 1 195 ? 1.616 10.979 12.826 1.00 95.31 195 LEU A CA 1
ATOM 1414 C C . LEU A 1 195 ? 1.276 12.048 11.776 1.00 95.31 195 LEU A C 1
ATOM 1416 O O . LEU A 1 195 ? 1.157 11.751 10.580 1.00 95.31 195 LEU A O 1
ATOM 1420 N N . GLN A 1 196 ? 1.164 13.296 12.221 1.00 94.19 196 GLN A N 1
ATOM 1421 C CA . GLN A 1 196 ? 0.749 14.416 11.385 1.00 94.19 196 GLN A CA 1
ATOM 1422 C C . GLN A 1 196 ? 1.529 15.681 11.768 1.00 94.19 196 GLN A C 1
ATOM 1424 O O . GLN A 1 196 ? 1.271 16.266 12.819 1.00 94.19 196 GLN A O 1
ATOM 1429 N N . PRO A 1 197 ? 2.478 16.143 10.930 1.00 93.75 197 PRO A N 1
ATOM 1430 C CA . PRO A 1 197 ? 3.141 17.418 11.170 1.00 93.75 197 PRO A CA 1
ATOM 1431 C C . PRO A 1 197 ? 2.141 18.569 11.063 1.00 93.75 197 PRO A C 1
ATOM 1433 O O . PRO A 1 197 ? 1.256 18.531 10.206 1.00 93.75 197 PRO A O 1
ATOM 1436 N N . ARG A 1 198 ? 2.322 19.618 11.869 1.00 94.00 198 ARG A N 1
ATOM 1437 C CA . ARG A 1 198 ? 1.474 20.820 11.835 1.00 94.00 198 ARG A CA 1
ATOM 1438 C C . ARG A 1 198 ? 2.301 22.080 11.692 1.00 94.00 198 ARG A C 1
ATOM 1440 O O . ARG A 1 198 ? 3.343 22.226 12.326 1.00 94.00 198 ARG A O 1
ATOM 1447 N N . LYS A 1 199 ? 1.817 23.025 10.893 1.00 94.62 199 LYS A N 1
ATOM 1448 C CA . LYS A 1 199 ? 2.372 24.376 10.819 1.00 94.62 199 LYS A CA 1
ATOM 1449 C C . LYS A 1 199 ? 1.687 25.286 11.824 1.00 94.62 199 LYS A C 1
ATOM 1451 O O . LYS A 1 199 ? 0.464 25.306 11.948 1.00 94.62 199 LYS A O 1
ATOM 1456 N N . THR A 1 200 ? 2.501 26.068 12.520 1.00 93.69 200 THR A N 1
ATOM 1457 C CA . THR A 1 200 ? 2.026 27.032 13.510 1.00 93.69 200 THR A CA 1
ATOM 1458 C C . THR A 1 200 ? 1.572 28.322 12.868 1.00 93.69 200 THR A C 1
ATOM 1460 O O . THR A 1 200 ? 2.166 28.790 11.903 1.00 93.69 200 THR A O 1
ATOM 1463 N N . ILE A 1 201 ? 0.563 28.956 13.445 1.00 90.06 201 ILE A N 1
ATOM 1464 C CA . ILE A 1 201 ? 0.220 30.349 13.186 1.00 90.06 201 ILE A CA 1
ATOM 1465 C C . ILE A 1 201 ? 0.293 31.166 14.457 1.00 90.06 201 ILE A C 1
ATOM 1467 O O . ILE A 1 201 ? 0.171 30.653 15.567 1.00 90.06 201 ILE A O 1
ATOM 1471 N N . ARG A 1 202 ? 0.447 32.475 14.275 1.00 90.50 202 ARG A N 1
ATOM 1472 C CA . ARG A 1 202 ? 0.372 33.441 15.362 1.00 90.50 202 ARG A CA 1
ATOM 1473 C C . ARG A 1 202 ? -1.075 33.889 15.549 1.00 90.50 202 ARG A C 1
ATOM 1475 O O . ARG A 1 202 ? -1.638 34.496 14.640 1.00 90.50 202 ARG A O 1
ATOM 1482 N N . ILE A 1 203 ? -1.639 33.668 16.734 1.00 84.94 203 ILE A N 1
ATOM 1483 C CA . ILE A 1 203 ? -2.884 34.316 17.171 1.00 84.94 203 ILE A CA 1
ATOM 1484 C C . ILE A 1 203 ? -2.580 35.115 18.437 1.00 84.94 203 ILE A C 1
ATOM 1486 O O . ILE A 1 203 ? -2.272 34.563 19.493 1.00 84.94 203 ILE A O 1
ATOM 1490 N N . GLY A 1 204 ? -2.616 36.445 18.325 1.00 88.94 204 GLY A N 1
ATOM 1491 C CA . GLY A 1 204 ? -2.155 37.331 19.393 1.00 88.94 204 GLY A CA 1
ATOM 1492 C C . GLY A 1 204 ? -0.691 37.051 19.755 1.00 88.94 204 GLY A C 1
ATOM 1493 O O . GLY A 1 204 ? 0.202 37.201 18.919 1.00 88.94 204 GLY A O 1
ATOM 1494 N N . ARG A 1 205 ? -0.444 36.645 21.008 1.00 86.44 205 ARG A N 1
ATOM 1495 C CA . ARG A 1 205 ? 0.893 36.264 21.507 1.00 86.44 205 ARG A CA 1
ATOM 1496 C C . ARG A 1 205 ? 1.180 34.758 21.434 1.00 86.44 205 ARG A C 1
ATOM 1498 O O . ARG A 1 205 ? 2.320 34.374 21.669 1.00 86.44 205 ARG A O 1
ATOM 1505 N N . ALA A 1 206 ? 0.188 33.924 21.124 1.00 85.12 206 ALA A N 1
ATOM 1506 C CA . ALA A 1 206 ? 0.338 32.471 21.095 1.00 85.12 206 ALA A CA 1
ATOM 1507 C C . ALA A 1 206 ? 0.735 31.966 19.699 1.00 85.12 206 ALA A C 1
ATOM 1509 O O . ALA A 1 206 ? 0.310 32.522 18.680 1.00 85.12 206 ALA A O 1
ATOM 1510 N N . LEU A 1 207 ? 1.539 30.901 19.670 1.00 87.69 207 LEU A N 1
ATOM 1511 C CA . LEU A 1 207 ? 1.735 30.056 18.495 1.00 87.69 207 LEU A CA 1
ATOM 1512 C C . LEU A 1 207 ? 0.829 28.836 18.635 1.00 87.69 207 LEU A C 1
ATOM 1514 O O . LEU A 1 207 ? 0.846 28.190 19.678 1.00 87.69 207 LEU A O 1
ATOM 1518 N N . ILE A 1 208 ? 0.043 28.559 17.601 1.00 86.94 208 ILE A N 1
ATOM 1519 C CA . ILE A 1 208 ? -0.936 27.468 17.578 1.00 86.94 208 ILE A CA 1
ATOM 1520 C C . ILE A 1 208 ? -0.671 26.623 16.341 1.00 86.94 208 ILE A C 1
ATOM 1522 O O . ILE A 1 208 ? -0.571 27.172 15.247 1.00 86.94 208 ILE A O 1
ATOM 1526 N N . ASP A 1 209 ? -0.561 25.318 16.517 1.00 89.31 209 ASP A N 1
ATOM 1527 C CA . ASP A 1 209 ? -0.403 24.235 15.539 1.00 89.31 209 ASP A CA 1
ATOM 1528 C C . ASP A 1 209 ? -1.630 24.057 14.623 1.00 89.31 209 ASP A C 1
ATOM 1530 O O . ASP A 1 209 ? -2.267 23.014 14.554 1.00 89.31 209 ASP A O 1
ATOM 1534 N N . ALA A 1 210 ? -1.967 25.107 13.881 1.00 87.19 210 ALA A N 1
ATOM 1535 C CA . ALA A 1 210 ? -3.269 25.234 13.246 1.00 87.19 210 ALA A CA 1
ATOM 1536 C C . ALA A 1 210 ? -3.419 24.539 11.891 1.00 87.19 210 ALA A C 1
ATOM 1538 O O . ALA A 1 210 ? -4.550 24.283 11.489 1.00 87.19 210 ALA A O 1
ATOM 1539 N N . ASP A 1 211 ? -2.337 24.303 11.146 1.00 92.56 211 ASP A N 1
ATOM 1540 C CA . ASP A 1 211 ? -2.442 23.893 9.743 1.00 92.56 211 ASP A CA 1
ATOM 1541 C C . ASP A 1 211 ? -1.843 22.498 9.530 1.00 92.56 211 ASP A C 1
ATOM 1543 O O . ASP A 1 211 ? -0.668 22.277 9.820 1.00 92.56 211 ASP A O 1
ATOM 1547 N N . ALA A 1 212 ? -2.639 21.567 9.000 1.00 93.94 212 ALA A N 1
ATOM 1548 C CA . ALA A 1 212 ? -2.184 20.249 8.555 1.00 93.94 212 ALA A CA 1
ATOM 1549 C C . ALA A 1 212 ? -1.870 20.221 7.038 1.00 93.94 212 ALA A C 1
ATOM 1551 O O . ALA A 1 212 ? -2.402 21.044 6.283 1.00 93.94 212 ALA A O 1
ATOM 1552 N N . PRO A 1 213 ? -1.036 19.269 6.572 1.00 93.00 213 PRO A N 1
ATOM 1553 C CA . PRO A 1 213 ? -0.858 18.936 5.160 1.00 93.00 213 PRO A CA 1
ATOM 1554 C C . PRO A 1 213 ? -2.172 18.670 4.415 1.00 93.00 213 PRO A C 1
ATOM 1556 O O . PRO A 1 213 ? -3.185 18.306 5.009 1.00 93.00 213 PRO A O 1
ATOM 1559 N N . ASP A 1 214 ? -2.139 18.819 3.090 1.00 91.62 214 ASP A N 1
ATOM 1560 C CA . ASP A 1 214 ? -3.242 18.462 2.196 1.00 91.62 214 ASP A CA 1
ATOM 1561 C C . ASP A 1 214 ? -2.679 17.654 1.005 1.00 91.62 214 ASP A C 1
ATOM 1563 O O . ASP A 1 214 ? -1.936 18.229 0.201 1.00 91.62 214 ASP A O 1
ATOM 1567 N N . PRO A 1 215 ? -2.942 16.334 0.909 1.00 92.12 215 PRO A N 1
ATOM 1568 C CA . PRO A 1 215 ? -3.766 15.533 1.824 1.00 92.12 215 PRO A CA 1
ATOM 1569 C C . PRO A 1 215 ? -3.148 15.416 3.230 1.00 92.12 215 PRO A C 1
ATOM 1571 O O . PRO A 1 215 ? -1.927 15.459 3.378 1.00 92.12 215 PRO A O 1
ATOM 1574 N N . GLY A 1 216 ? -3.988 15.260 4.261 1.00 93.44 216 GLY A N 1
ATOM 1575 C CA . GLY A 1 216 ? -3.530 15.151 5.655 1.00 93.44 216 GLY A CA 1
ATOM 1576 C C . GLY A 1 216 ? -2.735 13.869 5.900 1.00 93.44 216 GLY A C 1
ATOM 1577 O O . GLY A 1 216 ? -1.515 13.890 6.121 1.00 93.44 216 GLY A O 1
ATOM 1578 N N . PHE A 1 217 ? -3.427 12.737 5.789 1.00 96.19 217 PHE A N 1
ATOM 1579 C CA . PHE A 1 217 ? -2.872 11.410 6.046 1.00 96.19 217 PHE A CA 1
ATOM 1580 C C . PHE A 1 217 ? -2.514 10.681 4.754 1.00 96.19 217 PHE A C 1
ATOM 1582 O O . PHE A 1 217 ? -3.149 10.867 3.712 1.00 96.19 217 PHE A O 1
ATOM 1589 N N . THR A 1 218 ? -1.490 9.835 4.825 1.00 90.75 218 THR A N 1
ATOM 1590 C CA . THR A 1 218 ? -1.040 9.031 3.686 1.00 90.75 218 THR A CA 1
ATOM 1591 C C . THR A 1 218 ? -1.961 7.822 3.456 1.00 90.75 218 THR A C 1
ATOM 1593 O O . THR A 1 218 ? -2.640 7.367 4.382 1.00 90.75 218 THR A O 1
ATOM 1596 N N . PRO A 1 219 ? -1.973 7.230 2.246 1.00 87.38 219 PRO A N 1
ATOM 1597 C CA . PRO A 1 219 ? -2.748 6.016 1.978 1.00 87.38 219 PRO A CA 1
ATOM 1598 C C . PRO A 1 219 ? -2.443 4.861 2.946 1.00 87.38 219 PRO A C 1
ATOM 1600 O O . PRO A 1 219 ? -3.361 4.205 3.436 1.00 87.38 219 PRO A O 1
ATOM 1603 N N . VAL A 1 220 ? -1.167 4.653 3.287 1.00 82.50 220 VAL A N 1
ATOM 1604 C CA . VAL A 1 220 ? -0.757 3.578 4.206 1.00 82.50 220 VAL A CA 1
ATOM 1605 C C . VAL A 1 220 ? -1.180 3.856 5.654 1.00 82.50 220 VAL A C 1
ATOM 1607 O O . VAL A 1 220 ? -1.474 2.920 6.396 1.00 82.50 220 VAL A O 1
ATOM 1610 N N . GLN A 1 221 ? -1.305 5.126 6.065 1.00 96.62 221 GLN A N 1
ATOM 1611 C CA . GLN A 1 221 ? -1.897 5.459 7.364 1.00 96.62 221 GLN A CA 1
ATOM 1612 C C . GLN A 1 221 ? -3.365 5.028 7.437 1.00 96.62 221 GLN A C 1
ATOM 1614 O O . GLN A 1 221 ? -3.767 4.446 8.443 1.00 96.62 221 GLN A O 1
ATOM 1619 N N . TYR A 1 222 ? -4.151 5.240 6.376 1.00 97.38 222 TYR A N 1
ATOM 1620 C CA . TYR A 1 222 ? -5.539 4.764 6.332 1.00 97.38 222 TYR A CA 1
ATOM 1621 C C . TYR A 1 222 ? -5.637 3.237 6.342 1.00 97.38 222 TYR A C 1
ATOM 1623 O O . TYR A 1 222 ? -6.505 2.697 7.024 1.00 97.38 222 TYR A O 1
ATOM 1631 N N . GLU A 1 223 ? -4.740 2.535 5.645 1.00 92.94 223 GLU A N 1
ATOM 1632 C CA . GLU A 1 223 ? -4.669 1.067 5.667 1.00 92.94 223 GLU A CA 1
ATOM 1633 C C . GLU A 1 223 ? -4.403 0.532 7.080 1.00 92.94 223 GLU A C 1
ATOM 1635 O O . GLU A 1 223 ? -5.121 -0.339 7.575 1.00 92.94 223 GLU A O 1
ATOM 1640 N N . ARG A 1 224 ? -3.411 1.097 7.774 1.00 98.00 224 ARG A N 1
ATOM 1641 C CA . ARG A 1 224 ? -3.089 0.718 9.155 1.00 98.00 224 ARG A CA 1
ATOM 1642 C C . ARG A 1 224 ? -4.206 1.092 10.126 1.00 98.00 224 ARG A C 1
ATOM 1644 O O . ARG A 1 224 ? -4.544 0.290 10.990 1.00 98.00 224 ARG A O 1
ATOM 1651 N N . LEU A 1 225 ? -4.837 2.252 9.957 1.00 98.81 225 LEU A N 1
ATOM 1652 C CA . LEU A 1 225 ? -5.993 2.650 10.761 1.00 98.81 225 LEU A CA 1
ATOM 1653 C C . LEU A 1 225 ? -7.176 1.687 10.577 1.00 98.81 225 LEU A C 1
ATOM 1655 O O . LEU A 1 225 ? -7.811 1.297 11.556 1.00 98.81 225 LEU A O 1
ATOM 1659 N N . ALA A 1 226 ? -7.450 1.269 9.340 1.00 98.50 226 ALA A N 1
ATOM 1660 C CA . ALA A 1 226 ? -8.487 0.293 9.022 1.00 98.50 226 ALA A CA 1
ATOM 1661 C C . ALA A 1 226 ? -8.197 -1.089 9.629 1.00 98.50 226 ALA A C 1
ATOM 1663 O O . ALA A 1 226 ? -9.107 -1.724 10.171 1.00 98.50 226 ALA A O 1
ATOM 1664 N N . LEU A 1 227 ? -6.935 -1.531 9.605 1.00 98.50 227 LEU A N 1
ATOM 1665 C CA . LEU A 1 227 ? -6.493 -2.747 10.292 1.00 98.50 227 LEU A CA 1
ATOM 1666 C C . LEU A 1 227 ? -6.740 -2.662 11.798 1.00 98.50 227 LEU A C 1
ATOM 1668 O O . LEU A 1 227 ? -7.360 -3.560 12.362 1.00 98.50 227 LEU A O 1
ATOM 1672 N N . LEU A 1 228 ? -6.333 -1.568 12.441 1.00 98.88 228 LEU A N 1
ATOM 1673 C CA . LEU A 1 228 ? -6.544 -1.360 13.876 1.00 98.88 228 LEU A CA 1
ATOM 1674 C C . LEU A 1 228 ? -8.032 -1.330 14.241 1.00 98.88 228 LEU A C 1
ATOM 1676 O O . LEU A 1 228 ? -8.434 -1.938 15.233 1.00 98.88 228 LEU A O 1
ATOM 1680 N N . TYR A 1 229 ? -8.860 -0.677 13.422 1.00 98.81 229 TYR A N 1
ATOM 1681 C CA . TYR A 1 229 ? -10.309 -0.640 13.616 1.00 98.81 229 TYR A CA 1
ATOM 1682 C C . TYR A 1 229 ? -10.936 -2.034 13.492 1.00 98.81 229 TYR A C 1
ATOM 1684 O O . TYR A 1 229 ? -11.790 -2.400 14.304 1.00 98.81 229 TYR A O 1
ATOM 1692 N N . THR A 1 230 ? -10.462 -2.836 12.535 1.00 98.38 230 THR A N 1
ATOM 1693 C CA . THR A 1 230 ? -10.889 -4.229 12.335 1.00 98.38 230 THR A CA 1
ATOM 1694 C C . THR A 1 230 ? -10.473 -5.115 13.510 1.00 98.38 230 THR A C 1
ATOM 1696 O O . THR A 1 230 ? -11.314 -5.805 14.081 1.00 98.38 230 THR A O 1
ATOM 1699 N N . VAL A 1 231 ? -9.205 -5.048 13.932 1.00 98.50 231 VAL A N 1
ATOM 1700 C CA . VAL A 1 231 ? -8.655 -5.799 15.074 1.00 98.50 231 VAL A CA 1
ATOM 1701 C C . VAL A 1 231 ? -9.424 -5.490 16.357 1.00 98.50 231 VAL A C 1
ATOM 1703 O O . VAL A 1 231 ? -9.880 -6.403 17.048 1.00 98.50 231 VAL A O 1
ATOM 1706 N N . ALA A 1 232 ? -9.614 -4.208 16.669 1.00 98.62 232 ALA A N 1
ATOM 1707 C CA . ALA A 1 232 ? -10.326 -3.795 17.872 1.00 98.62 232 ALA A CA 1
ATOM 1708 C C . ALA A 1 232 ? -11.798 -4.244 17.845 1.00 98.62 232 ALA A C 1
ATOM 1710 O O . ALA A 1 232 ? -12.312 -4.777 18.829 1.00 98.62 232 ALA A O 1
ATOM 1711 N N . SER A 1 233 ? -12.462 -4.104 16.697 1.00 98.56 233 SER A N 1
ATOM 1712 C CA . SER A 1 233 ? -13.851 -4.534 16.503 1.00 98.56 233 SER A CA 1
ATOM 1713 C C . SER A 1 233 ? -14.023 -6.052 16.614 1.00 98.56 233 SER A C 1
ATOM 1715 O O . SER A 1 233 ? -14.944 -6.517 17.284 1.00 98.56 233 SER A O 1
ATOM 1717 N N . ALA A 1 234 ? -13.107 -6.837 16.044 1.00 97.06 234 ALA A N 1
ATOM 1718 C CA . ALA A 1 234 ? -13.107 -8.294 16.163 1.00 97.06 234 ALA A CA 1
ATOM 1719 C C . ALA A 1 234 ? -12.835 -8.763 17.602 1.00 97.06 234 ALA A C 1
ATOM 1721 O O . ALA A 1 234 ? -13.432 -9.733 18.070 1.00 97.06 234 ALA A O 1
ATOM 1722 N N . ARG A 1 235 ? -11.976 -8.056 18.349 1.00 97.56 235 ARG A N 1
ATOM 1723 C CA . ARG A 1 235 ? -11.756 -8.320 19.782 1.00 97.56 235 ARG A CA 1
ATOM 1724 C C . ARG A 1 235 ? -13.006 -8.072 20.619 1.00 97.56 235 ARG A C 1
ATOM 1726 O O . ARG A 1 235 ? -13.267 -8.854 21.532 1.00 97.56 235 ARG A O 1
ATOM 1733 N N . ARG A 1 236 ? -13.777 -7.033 20.286 1.00 96.81 236 ARG A N 1
ATOM 1734 C CA . ARG A 1 236 ? -15.070 -6.719 20.914 1.00 96.81 236 ARG A CA 1
ATOM 1735 C C . ARG A 1 236 ? -16.188 -7.691 20.533 1.00 96.81 236 ARG A C 1
ATOM 1737 O O . ARG A 1 236 ? -17.104 -7.895 21.320 1.00 96.81 236 ARG A O 1
ATOM 1744 N N . GLY A 1 237 ? -16.153 -8.223 19.313 1.00 95.94 237 GLY A N 1
ATOM 1745 C CA . GLY A 1 237 ? -17.234 -9.012 18.710 1.00 95.94 237 GLY A CA 1
ATOM 1746 C C . GLY A 1 237 ? -18.275 -8.179 17.950 1.00 95.94 237 GLY A C 1
ATOM 1747 O O . GLY A 1 237 ? -19.019 -8.726 17.144 1.00 95.94 237 GLY A O 1
ATOM 1748 N N . ASN A 1 238 ? -18.277 -6.854 18.120 1.00 96.44 238 ASN A N 1
ATOM 1749 C CA . ASN A 1 238 ? -19.093 -5.908 17.358 1.00 96.44 238 ASN A CA 1
ATOM 1750 C C . ASN A 1 238 ? -18.238 -4.711 16.940 1.00 96.44 238 ASN A C 1
ATOM 1752 O O . ASN A 1 238 ? -17.445 -4.206 17.744 1.00 96.44 238 ASN A O 1
ATOM 1756 N N . TRP A 1 239 ? -18.484 -4.186 15.743 1.00 98.50 239 TRP A N 1
ATOM 1757 C CA . TRP A 1 239 ? -17.836 -2.979 15.242 1.00 98.50 239 TRP A CA 1
ATOM 1758 C C . TRP A 1 239 ? -18.025 -1.791 16.183 1.00 98.50 239 TRP A C 1
ATOM 1760 O O . TRP A 1 239 ? -19.139 -1.473 16.607 1.00 98.50 239 TRP A O 1
ATOM 1770 N N . LEU A 1 240 ? -16.904 -1.160 16.536 1.00 98.75 240 LEU A N 1
ATOM 1771 C CA . LEU A 1 240 ? -16.848 0.010 17.415 1.00 98.75 240 LEU A CA 1
ATOM 1772 C C . LEU A 1 240 ? -17.431 1.250 16.722 1.00 98.75 240 LEU A C 1
ATOM 1774 O O . LEU A 1 240 ? -17.493 1.313 15.495 1.00 98.75 240 LEU A O 1
ATOM 1778 N N . VAL A 1 241 ? -17.800 2.269 17.497 1.00 98.88 241 VAL A N 1
ATOM 1779 C CA . VAL A 1 241 ? -18.214 3.577 16.968 1.00 98.88 241 VAL A CA 1
ATOM 1780 C C . VAL A 1 241 ? -16.961 4.434 16.723 1.00 98.88 241 VAL A C 1
ATOM 1782 O O . VAL A 1 241 ? -16.303 4.819 17.694 1.00 98.88 241 VAL A O 1
ATOM 1785 N N . PRO A 1 242 ? -16.580 4.732 15.467 1.00 98.81 242 PRO A N 1
ATOM 1786 C CA . PRO A 1 242 ? -15.448 5.607 15.184 1.00 98.81 242 PRO A CA 1
ATOM 1787 C C . PRO A 1 242 ? -15.787 7.064 15.526 1.00 98.81 242 PRO A C 1
ATOM 1789 O O . PRO A 1 242 ? -16.924 7.507 15.350 1.00 98.81 242 PRO A O 1
ATOM 1792 N N . ALA A 1 243 ? -14.798 7.812 16.009 1.00 98.75 243 ALA A N 1
ATOM 1793 C CA . ALA A 1 243 ? -14.972 9.191 16.448 1.00 98.75 243 ALA A CA 1
ATOM 1794 C C . ALA A 1 243 ? -13.713 10.028 16.206 1.00 98.75 243 ALA A C 1
ATOM 1796 O O . ALA A 1 243 ? -12.600 9.527 16.341 1.00 98.75 243 ALA A O 1
ATOM 1797 N N . PHE A 1 244 ? -13.886 11.311 15.902 1.00 98.56 244 PHE A N 1
ATOM 1798 C CA . PHE A 1 244 ? -12.800 12.289 15.900 1.00 98.56 244 PHE A CA 1
ATOM 1799 C C . PHE A 1 244 ? -12.661 12.939 17.272 1.00 98.56 244 PHE A C 1
ATOM 1801 O O . PHE A 1 244 ? -13.671 13.291 17.891 1.00 98.56 244 PHE A O 1
ATOM 1808 N N . HIS A 1 245 ? -11.421 13.135 17.730 1.00 97.44 245 HIS A N 1
ATOM 1809 C CA . HIS A 1 245 ? -11.135 13.797 19.007 1.00 97.44 245 HIS A CA 1
ATOM 1810 C C . HIS A 1 245 ? -11.839 15.153 19.095 1.00 97.44 245 HIS A C 1
ATOM 1812 O O . HIS A 1 245 ? -12.644 15.364 20.006 1.00 97.44 245 HIS A O 1
ATOM 1818 N N . ALA A 1 246 ? -11.638 16.038 18.120 1.00 96.31 246 ALA A N 1
ATOM 1819 C CA . ALA A 1 246 ? -12.217 17.380 18.136 1.00 96.31 246 ALA A CA 1
ATOM 1820 C C . ALA A 1 246 ? -13.751 17.384 18.280 1.00 96.31 246 ALA A C 1
ATOM 1822 O O . ALA A 1 246 ? -14.309 18.260 18.935 1.00 96.31 246 ALA A O 1
ATOM 1823 N N . ALA A 1 247 ? -14.450 16.393 17.713 1.00 96.75 247 ALA A N 1
ATOM 1824 C CA . ALA A 1 247 ? -15.904 16.281 17.834 1.00 96.75 247 ALA A CA 1
ATOM 1825 C C . ALA A 1 247 ? -16.356 15.815 19.230 1.00 96.75 247 ALA A C 1
ATOM 1827 O O . ALA A 1 247 ? -17.425 16.222 19.688 1.00 96.75 247 ALA A O 1
ATOM 1828 N N . ILE A 1 248 ? -15.553 14.986 19.907 1.00 96.81 248 ILE A N 1
ATOM 1829 C CA . ILE A 1 248 ? -15.788 14.574 21.301 1.00 96.81 248 ILE A CA 1
ATOM 1830 C C . ILE A 1 248 ? -15.621 15.771 22.243 1.00 96.81 248 ILE A C 1
ATOM 1832 O O . ILE A 1 248 ? -16.439 15.969 23.143 1.00 96.81 248 ILE A O 1
ATOM 1836 N N . ASP A 1 249 ? -14.580 16.573 22.021 1.00 94.88 249 ASP A N 1
ATOM 1837 C CA . ASP A 1 249 ? -14.233 17.708 22.880 1.00 94.88 249 ASP A CA 1
ATOM 1838 C C . ASP A 1 249 ? -14.947 19.019 22.488 1.00 94.88 249 ASP A C 1
ATOM 1840 O O . ASP A 1 249 ? -14.735 20.050 23.130 1.00 94.88 249 ASP A O 1
ATOM 1844 N N . GLU A 1 250 ? -15.819 19.009 21.472 1.00 91.81 250 GLU A N 1
ATOM 1845 C CA . GLU A 1 250 ? -16.492 20.214 20.975 1.00 91.81 250 GLU A CA 1
ATOM 1846 C C . GLU A 1 250 ? -17.287 20.923 22.085 1.00 91.81 250 GLU A C 1
ATOM 1848 O O . GLU A 1 250 ? -18.193 20.360 22.708 1.00 91.81 250 GLU A O 1
ATOM 1853 N N . GLY A 1 251 ? -16.970 22.204 22.295 1.00 86.69 251 GLY A N 1
ATOM 1854 C CA . GLY A 1 251 ? -17.587 23.049 23.321 1.00 86.69 251 GLY A CA 1
ATOM 1855 C C . GLY A 1 251 ? -16.895 22.997 24.685 1.00 86.69 251 GLY A C 1
ATOM 1856 O O . GLY A 1 251 ? -17.273 23.755 25.580 1.00 86.69 251 GLY A O 1
ATOM 1857 N N . LEU A 1 252 ? -15.869 22.160 24.857 1.00 87.56 252 LEU A N 1
ATOM 1858 C CA . LEU A 1 252 ? -15.017 22.177 26.043 1.00 87.56 252 LEU A CA 1
ATOM 1859 C C . LEU A 1 252 ? -13.902 23.216 25.895 1.00 87.56 252 LEU A C 1
ATOM 1861 O O . LEU A 1 252 ? -13.432 23.522 24.798 1.00 87.56 252 LEU A O 1
ATOM 1865 N N . SER A 1 253 ? -13.460 23.772 27.023 1.00 82.75 253 SER A N 1
ATOM 1866 C CA . SER A 1 253 ? -12.374 24.746 27.013 1.00 82.75 253 SER A CA 1
ATOM 1867 C C . SER A 1 253 ? -11.088 24.126 26.468 1.00 82.75 253 SER A C 1
ATOM 1869 O O . SER A 1 253 ? -10.718 23.001 26.827 1.00 82.75 253 SER A O 1
ATOM 1871 N N . ASP A 1 254 ? -10.387 24.902 25.634 1.00 77.56 254 ASP A N 1
ATOM 1872 C CA . ASP A 1 254 ? -9.086 24.538 25.068 1.00 77.56 254 ASP A CA 1
ATOM 1873 C C . ASP A 1 254 ? -9.157 23.334 24.092 1.00 77.56 254 ASP A C 1
ATOM 1875 O O . ASP A 1 254 ? -8.124 22.807 23.726 1.00 77.56 254 ASP A O 1
ATOM 1879 N N . ALA A 1 255 ? -10.342 22.879 23.650 1.00 77.38 255 ALA A N 1
ATOM 1880 C CA . ALA A 1 255 ? -10.523 21.713 22.763 1.00 77.38 255 ALA A CA 1
ATOM 1881 C C . ALA A 1 255 ? -9.527 21.631 21.583 1.00 77.38 255 ALA A C 1
ATOM 1883 O O . ALA A 1 255 ? -9.213 22.643 20.957 1.00 77.38 255 ALA A O 1
ATOM 1884 N N . HIS A 1 256 ? -9.040 20.416 21.306 1.00 83.25 256 HIS A N 1
ATOM 1885 C CA . HIS A 1 256 ? -8.090 20.162 20.219 1.00 83.25 256 HIS A CA 1
ATOM 1886 C C . HIS A 1 256 ? -8.778 20.134 18.851 1.00 83.25 256 HIS A C 1
ATOM 1888 O O . HIS A 1 256 ? -10.008 20.096 18.754 1.00 83.25 256 HIS A O 1
ATOM 1894 N N . ASP A 1 257 ? -7.968 20.176 17.793 1.00 86.81 257 ASP A N 1
ATOM 1895 C CA . ASP A 1 257 ? -8.433 20.276 16.413 1.00 86.81 257 ASP A CA 1
ATOM 1896 C C . ASP A 1 257 ? -8.143 19.053 15.540 1.00 86.81 257 ASP A C 1
ATOM 1898 O O . ASP A 1 257 ? -8.203 19.144 14.315 1.00 86.81 257 ASP A O 1
ATOM 1902 N N . ASP A 1 258 ? -7.879 17.905 16.152 1.00 91.19 258 ASP A N 1
ATOM 1903 C CA . ASP A 1 258 ? -7.522 16.668 15.473 1.00 91.19 258 ASP A CA 1
ATOM 1904 C C . ASP A 1 258 ? -8.714 15.691 15.290 1.00 91.19 258 ASP A C 1
ATOM 1906 O O . ASP A 1 258 ? -9.668 15.682 16.078 1.00 91.19 258 ASP A O 1
ATOM 1910 N N . PRO A 1 259 ? -8.711 14.869 14.223 1.00 95.88 259 PRO A N 1
ATOM 1911 C CA . PRO A 1 259 ? -7.762 14.874 13.122 1.00 95.88 259 PRO A CA 1
ATOM 1912 C C . PRO A 1 259 ? -8.130 15.920 12.055 1.00 95.88 259 PRO A C 1
ATOM 1914 O O . PRO A 1 259 ? -9.267 15.952 11.569 1.00 95.88 259 PRO A O 1
ATOM 1917 N N . GLN A 1 260 ? -7.175 16.741 11.611 1.00 93.88 260 GLN A N 1
ATOM 1918 C CA . GLN A 1 260 ? -7.409 17.640 10.470 1.00 93.88 260 GLN A CA 1
ATOM 1919 C C . GLN A 1 260 ? -7.247 16.928 9.124 1.00 93.88 260 GLN A C 1
ATOM 1921 O O . GLN A 1 260 ? -6.438 16.022 8.964 1.00 93.88 260 GLN A O 1
ATOM 1926 N N . LYS A 1 261 ? -7.990 17.400 8.109 1.00 94.88 261 LYS A N 1
ATOM 1927 C CA . LYS A 1 261 ? -7.842 16.960 6.702 1.00 94.88 261 LYS A CA 1
ATOM 1928 C C . LYS A 1 261 ? -8.011 15.443 6.500 1.00 94.88 261 LYS A C 1
ATOM 1930 O O . LYS A 1 261 ? -7.474 14.875 5.551 1.00 94.88 261 LYS A O 1
ATOM 1935 N N . PHE A 1 262 ? -8.806 14.808 7.361 1.00 97.25 262 PHE A N 1
ATOM 1936 C CA . PHE A 1 262 ? -9.180 13.405 7.228 1.00 97.25 262 PHE A CA 1
ATOM 1937 C C . PHE A 1 262 ? -10.078 13.179 6.003 1.00 97.25 262 PHE A C 1
ATOM 1939 O O . PHE A 1 262 ? -11.075 13.879 5.802 1.00 97.25 262 PHE A O 1
ATOM 1946 N N . ASP A 1 263 ? -9.744 12.168 5.208 1.00 96.31 263 ASP A N 1
ATOM 1947 C CA . ASP A 1 263 ? -10.496 11.724 4.042 1.00 96.31 263 ASP A CA 1
ATOM 1948 C C . ASP A 1 263 ? -11.318 10.479 4.401 1.00 96.31 263 ASP A C 1
ATOM 1950 O O . ASP A 1 263 ? -10.816 9.358 4.514 1.00 96.31 263 ASP A O 1
ATOM 1954 N N . MET A 1 264 ? -12.622 10.697 4.578 1.00 95.62 264 MET A N 1
ATOM 1955 C CA . MET A 1 264 ? -13.571 9.643 4.931 1.00 95.62 264 MET A CA 1
ATOM 1956 C C . MET A 1 264 ? -13.694 8.571 3.842 1.00 95.62 264 MET A C 1
ATOM 1958 O O . MET A 1 264 ? -13.904 7.399 4.156 1.00 95.62 264 MET A O 1
ATOM 1962 N N . ALA A 1 265 ? -13.570 8.951 2.567 1.00 88.00 265 ALA A N 1
ATOM 1963 C CA . ALA A 1 265 ? -13.671 8.013 1.457 1.00 88.00 265 ALA A CA 1
ATOM 1964 C C . ALA A 1 265 ? -12.424 7.125 1.384 1.00 88.00 265 ALA A C 1
ATOM 1966 O O . ALA A 1 265 ? -12.555 5.913 1.209 1.00 88.00 265 ALA A O 1
ATOM 1967 N N . ALA A 1 266 ? -11.235 7.699 1.595 1.00 81.88 266 ALA A N 1
ATOM 1968 C CA . ALA A 1 266 ? -9.985 6.943 1.651 1.00 81.88 266 ALA A CA 1
ATOM 1969 C C . ALA A 1 266 ? -9.975 5.934 2.810 1.00 81.88 266 ALA A C 1
ATOM 1971 O O . ALA A 1 266 ? -9.635 4.768 2.603 1.00 81.88 266 ALA A O 1
ATOM 1972 N N . PHE A 1 267 ? -10.419 6.337 4.007 1.00 97.06 267 PHE A N 1
ATOM 1973 C CA . PHE A 1 267 ? -10.544 5.420 5.144 1.00 97.06 267 PHE A CA 1
ATOM 1974 C C . PHE A 1 267 ? -11.540 4.285 4.872 1.00 97.06 267 PHE A C 1
ATOM 1976 O O . PHE A 1 267 ? -11.234 3.116 5.102 1.00 97.06 267 PHE A O 1
ATOM 1983 N N . ALA A 1 268 ? -12.715 4.607 4.328 1.00 88.81 268 ALA A N 1
ATOM 1984 C CA . ALA A 1 268 ? -13.723 3.606 3.998 1.00 88.81 268 ALA A CA 1
ATOM 1985 C C . ALA A 1 268 ? -13.253 2.634 2.899 1.00 88.81 268 ALA A C 1
ATOM 1987 O O . ALA A 1 268 ? -13.579 1.448 2.952 1.00 88.81 268 ALA A O 1
ATOM 1988 N N . ALA A 1 269 ? -12.472 3.108 1.924 1.00 76.12 269 ALA A N 1
ATOM 1989 C CA . ALA A 1 269 ? -11.859 2.264 0.901 1.00 76.12 269 ALA A CA 1
ATOM 1990 C C . ALA A 1 269 ? -10.773 1.349 1.490 1.00 76.12 269 ALA A C 1
ATOM 1992 O O . ALA A 1 269 ? -10.751 0.155 1.196 1.00 76.12 269 ALA A O 1
ATOM 1993 N N . ALA A 1 270 ? -9.918 1.878 2.369 1.00 82.00 270 ALA A N 1
ATOM 1994 C CA . ALA A 1 270 ? -8.926 1.087 3.093 1.00 82.00 270 ALA A CA 1
ATOM 1995 C C . ALA A 1 270 ? -9.585 -0.016 3.937 1.00 82.00 270 ALA A C 1
ATOM 1997 O O . ALA A 1 270 ? -9.110 -1.148 3.954 1.00 82.00 270 ALA A O 1
ATOM 1998 N N . LEU A 1 271 ? -10.725 0.283 4.565 1.00 92.69 271 LEU A N 1
ATOM 1999 C CA . LEU A 1 271 ? -11.498 -0.682 5.342 1.00 92.69 271 LEU A CA 1
ATOM 2000 C C . LEU A 1 271 ? -12.065 -1.822 4.491 1.00 92.69 271 LEU A C 1
ATOM 2002 O O . LEU A 1 271 ? -12.064 -2.968 4.932 1.00 92.69 271 LEU A O 1
ATOM 2006 N N . VAL A 1 272 ? -12.512 -1.541 3.267 1.00 82.38 272 VAL A N 1
ATOM 2007 C CA . VAL A 1 272 ? -12.919 -2.593 2.320 1.00 82.38 272 VAL A CA 1
ATOM 2008 C C . VAL A 1 272 ? -11.720 -3.460 1.936 1.00 82.38 272 VAL A C 1
ATOM 2010 O O . VAL A 1 272 ? -11.812 -4.684 1.998 1.00 82.38 272 VAL A O 1
ATOM 2013 N N . SER A 1 273 ? -10.591 -2.839 1.588 1.00 79.75 273 SER A N 1
ATOM 2014 C CA . SER A 1 273 ? -9.377 -3.553 1.176 1.00 79.75 273 SER A CA 1
ATOM 2015 C C . SER A 1 273 ? -8.827 -4.461 2.275 1.00 79.75 273 SER A C 1
ATOM 2017 O O . SER A 1 273 ? -8.527 -5.622 2.011 1.00 79.75 273 SER A O 1
ATOM 2019 N N . VAL A 1 274 ? -8.740 -3.965 3.513 1.00 87.12 274 VAL A N 1
ATOM 2020 C CA . VAL A 1 274 ? -8.245 -4.739 4.660 1.00 87.12 274 VAL A CA 1
ATOM 2021 C C . VAL A 1 274 ? -9.173 -5.907 4.981 1.00 87.12 274 VAL A C 1
ATOM 2023 O O . VAL A 1 274 ? -8.702 -7.031 5.133 1.00 87.12 274 VAL A O 1
ATOM 2026 N N . GLN A 1 275 ? -10.490 -5.683 5.034 1.00 88.75 275 GLN A N 1
ATOM 2027 C CA . GLN A 1 275 ? -11.435 -6.775 5.285 1.00 88.75 275 GLN A CA 1
ATOM 2028 C C . GLN A 1 275 ? -11.377 -7.843 4.190 1.00 88.75 275 GLN A C 1
ATOM 2030 O O . GLN A 1 275 ? -11.397 -9.030 4.503 1.00 88.75 275 GLN A O 1
ATOM 2035 N N . ALA A 1 276 ? -11.257 -7.439 2.922 1.00 78.12 276 ALA A N 1
ATOM 2036 C CA . ALA A 1 276 ? -11.091 -8.377 1.817 1.00 78.12 276 ALA A CA 1
ATOM 2037 C C . ALA A 1 276 ? -9.791 -9.187 1.950 1.00 78.12 276 ALA A C 1
ATOM 2039 O O . ALA A 1 276 ? -9.823 -10.405 1.804 1.00 78.12 276 ALA A O 1
ATOM 2040 N N . ALA A 1 277 ? -8.671 -8.543 2.286 1.00 77.31 277 ALA A N 1
ATOM 2041 C CA . ALA A 1 277 ? -7.380 -9.215 2.447 1.00 77.31 277 ALA A CA 1
ATOM 2042 C C . ALA A 1 277 ? -7.337 -10.178 3.650 1.00 77.31 277 ALA A C 1
ATOM 2044 O O . ALA A 1 277 ? -6.631 -11.189 3.618 1.00 77.31 277 ALA A O 1
ATOM 2045 N N . ILE A 1 278 ? -8.106 -9.889 4.704 1.00 82.19 278 ILE A N 1
ATOM 2046 C CA . ILE A 1 278 ? -8.309 -10.807 5.831 1.00 82.19 278 ILE A CA 1
ATOM 2047 C C . ILE A 1 278 ? -9.184 -11.990 5.388 1.00 82.19 278 ILE A C 1
ATOM 2049 O O . ILE A 1 278 ? -8.811 -13.140 5.604 1.00 82.19 278 ILE A O 1
ATOM 2053 N N . ALA A 1 279 ? -10.311 -11.721 4.721 1.00 75.19 279 ALA A N 1
ATOM 2054 C CA . ALA A 1 279 ? -11.294 -12.737 4.342 1.00 75.19 279 ALA A CA 1
ATOM 2055 C C . ALA A 1 279 ? -10.819 -13.704 3.242 1.00 75.19 279 ALA A C 1
ATOM 2057 O O . ALA A 1 279 ? -11.233 -14.859 3.236 1.00 75.19 279 ALA A O 1
ATOM 2058 N N . GLN A 1 280 ? -9.937 -13.275 2.332 1.00 62.47 280 GLN A N 1
ATOM 2059 C CA . GLN A 1 280 ? -9.465 -14.071 1.184 1.00 62.47 280 GLN A CA 1
ATOM 2060 C C . GLN A 1 280 ? -8.771 -15.399 1.548 1.00 62.47 280 GLN A C 1
ATOM 2062 O O . GLN A 1 280 ? -8.540 -16.216 0.660 1.00 62.47 280 GLN A O 1
ATOM 2067 N N . HIS A 1 281 ? -8.468 -15.651 2.826 1.00 51.66 281 HIS A N 1
ATOM 2068 C CA . HIS A 1 281 ? -7.801 -16.880 3.269 1.00 51.66 281 HIS A CA 1
ATOM 2069 C C . HIS A 1 281 ? -8.426 -17.539 4.511 1.00 51.66 281 HIS A C 1
ATOM 2071 O O . HIS A 1 281 ? -7.791 -18.405 5.114 1.00 51.66 281 HIS A O 1
ATOM 2077 N N . ALA A 1 282 ? -9.666 -17.180 4.864 1.00 44.84 282 ALA A N 1
ATOM 2078 C CA . ALA A 1 282 ? -10.437 -17.848 5.920 1.00 44.84 282 ALA A CA 1
ATOM 2079 C C . ALA A 1 282 ? -10.753 -19.325 5.605 1.00 44.84 282 ALA A C 1
ATOM 2081 O O . ALA A 1 282 ? -10.900 -20.150 6.504 1.00 44.84 282 ALA A O 1
ATOM 2082 N N . ASP A 1 283 ? -10.771 -19.677 4.317 1.00 35.75 283 ASP A N 1
ATOM 2083 C CA . ASP A 1 283 ? -11.092 -21.020 3.818 1.00 35.75 283 ASP A CA 1
ATOM 2084 C C . ASP A 1 283 ? -9.858 -21.937 3.648 1.00 35.75 283 ASP A C 1
ATOM 2086 O O . ASP A 1 283 ? -9.942 -22.991 3.020 1.00 35.75 283 ASP A O 1
ATOM 2090 N N . ALA A 1 284 ? -8.693 -21.569 4.203 1.00 38.16 284 ALA A N 1
ATOM 2091 C CA . ALA A 1 284 ? -7.431 -22.307 4.043 1.00 38.16 284 ALA A CA 1
ATOM 2092 C C . ALA A 1 284 ? -6.908 -22.957 5.347 1.00 38.16 284 ALA A C 1
ATOM 2094 O O . ALA A 1 284 ? -5.730 -22.832 5.685 1.00 38.16 284 ALA A O 1
ATOM 2095 N N . ALA A 1 285 ? -7.762 -23.696 6.064 1.00 29.06 285 ALA A N 1
ATOM 2096 C CA . ALA A 1 285 ? -7.355 -24.718 7.045 1.00 29.06 285 ALA A CA 1
ATOM 2097 C C . ALA A 1 285 ? -7.752 -26.129 6.538 1.00 29.06 285 ALA A C 1
ATOM 2099 O O . ALA A 1 285 ? -8.720 -26.253 5.789 1.00 29.06 285 ALA A O 1
ATOM 2100 N N . PRO A 1 286 ? -7.009 -27.209 6.860 1.00 42.53 286 PRO A N 1
ATOM 2101 C CA . PRO A 1 286 ? -6.901 -28.361 5.964 1.00 42.53 286 PRO A CA 1
ATOM 2102 C C . PRO A 1 286 ? -7.968 -29.442 6.208 1.00 42.53 286 PRO A C 1
ATOM 2104 O O . PRO A 1 286 ? -7.985 -30.037 7.281 1.00 42.53 286 PRO A O 1
ATOM 2107 N N . ALA A 1 287 ? -8.771 -29.785 5.188 1.00 27.61 287 ALA A N 1
ATOM 2108 C CA . ALA A 1 287 ? -9.341 -31.131 4.995 1.00 27.61 287 ALA A CA 1
ATOM 2109 C C . ALA A 1 287 ? -9.977 -31.344 3.594 1.00 27.61 287 ALA A C 1
ATOM 2111 O O . ALA A 1 287 ? -10.877 -30.619 3.199 1.00 27.61 287 ALA A O 1
ATOM 2112 N N . ALA A 1 288 ? -9.513 -32.402 2.911 1.00 27.12 288 ALA A N 1
ATOM 2113 C CA . ALA A 1 288 ? -10.195 -33.316 1.969 1.00 27.12 288 ALA A CA 1
ATOM 2114 C C . ALA A 1 288 ? -11.066 -32.813 0.774 1.00 27.12 288 ALA A C 1
ATOM 2116 O O . ALA A 1 288 ? -12.193 -32.374 0.933 1.00 27.12 288 ALA A O 1
ATOM 2117 N N . ILE A 1 289 ? -10.539 -33.068 -0.438 1.00 29.66 289 ILE A N 1
ATOM 2118 C CA . ILE A 1 289 ? -11.139 -33.603 -1.694 1.00 29.66 289 ILE A CA 1
ATOM 2119 C C . ILE A 1 289 ? -12.633 -33.320 -2.041 1.00 29.66 289 ILE A C 1
ATOM 2121 O O . ILE A 1 289 ? -13.523 -33.931 -1.460 1.00 29.66 289 ILE A O 1
ATOM 2125 N N . ALA A 1 290 ? -12.802 -32.601 -3.177 1.00 26.73 290 ALA A N 1
ATOM 2126 C CA . ALA A 1 290 ? -13.877 -32.575 -4.213 1.00 2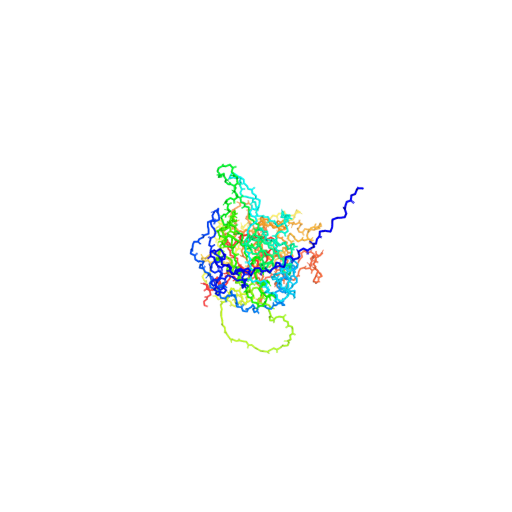6.73 290 ALA A CA 1
ATOM 2127 C C . ALA A 1 290 ? -15.294 -32.078 -3.800 1.00 26.73 290 ALA A C 1
ATOM 2129 O O . ALA A 1 290 ? -15.782 -32.443 -2.744 1.00 26.73 290 ALA A O 1
ATOM 2130 N N . VAL A 1 291 ? -16.066 -31.268 -4.554 1.00 26.81 291 VAL A N 1
ATOM 2131 C CA . VAL A 1 291 ? -16.255 -31.055 -6.012 1.00 26.81 291 VAL A CA 1
ATOM 2132 C C . VAL A 1 291 ? -16.815 -29.621 -6.281 1.00 26.81 291 VAL A C 1
ATOM 2134 O O . VAL A 1 291 ? -17.340 -28.986 -5.375 1.00 26.81 291 VAL A O 1
ATOM 2137 N N . ASP A 1 292 ? -16.701 -29.169 -7.536 1.00 24.75 292 ASP A N 1
ATOM 2138 C CA . ASP A 1 292 ? -16.833 -27.834 -8.179 1.00 24.75 292 ASP A CA 1
ATOM 2139 C C . ASP A 1 292 ? -18.014 -26.852 -7.852 1.00 24.75 292 ASP A C 1
ATOM 2141 O O . ASP A 1 292 ? -19.121 -27.304 -7.550 1.00 24.75 292 ASP A O 1
ATOM 2145 N N . PRO A 1 293 ? -17.833 -25.512 -8.049 1.00 32.78 293 PRO A N 1
ATOM 2146 C CA . PRO A 1 293 ? -18.809 -24.436 -7.799 1.00 32.78 293 PRO A CA 1
ATOM 2147 C C . PRO A 1 293 ? -19.298 -23.644 -9.052 1.00 32.78 293 PRO A C 1
ATOM 2149 O O . PRO A 1 293 ? -18.628 -23.543 -10.075 1.00 32.78 293 PRO A O 1
ATOM 2152 N N . MET A 1 294 ? -20.447 -22.964 -8.930 1.00 28.14 294 MET A N 1
ATOM 2153 C CA . MET A 1 294 ? -20.929 -21.817 -9.745 1.00 28.14 294 MET A CA 1
ATOM 2154 C C . MET A 1 294 ? -21.893 -21.015 -8.832 1.00 28.14 294 MET A C 1
ATOM 2156 O O . MET A 1 294 ? -22.650 -21.636 -8.098 1.00 28.14 294 MET A O 1
ATOM 2160 N N . THR A 1 295 ? -21.983 -19.680 -8.742 1.00 29.17 295 THR A N 1
ATOM 2161 C CA . THR A 1 295 ? -21.585 -18.554 -9.605 1.00 29.17 295 THR A CA 1
ATOM 2162 C C . THR A 1 295 ? -21.771 -17.220 -8.837 1.00 29.17 295 THR A C 1
ATOM 2164 O O . THR A 1 295 ? -22.746 -17.079 -8.104 1.00 29.17 295 THR A O 1
ATOM 2167 N N . THR A 1 296 ? -20.919 -16.224 -9.153 1.00 32.59 296 THR A N 1
ATOM 2168 C CA . THR A 1 296 ? -21.126 -14.740 -9.167 1.00 32.59 296 THR A CA 1
ATOM 2169 C C . THR A 1 296 ? -21.267 -13.945 -7.845 1.00 32.59 296 THR A C 1
ATOM 2171 O O . THR A 1 296 ? -22.018 -14.337 -6.970 1.00 32.59 296 THR A O 1
ATOM 2174 N N . GLY A 1 297 ? -20.641 -12.767 -7.657 1.00 23.23 297 GLY A N 1
ATOM 2175 C CA . GLY A 1 297 ? -19.784 -11.990 -8.562 1.00 23.23 297 GLY A CA 1
ATOM 2176 C C . GLY A 1 297 ? -19.166 -10.698 -7.970 1.00 23.23 297 GLY A C 1
ATOM 2177 O O . GLY A 1 297 ? -19.713 -10.083 -7.063 1.00 23.23 297 GLY A O 1
ATOM 2178 N N . ALA A 1 298 ? -18.041 -10.315 -8.598 1.00 27.92 298 ALA A N 1
ATOM 2179 C CA . ALA A 1 298 ? -17.422 -8.986 -8.766 1.00 27.92 298 ALA A CA 1
ATOM 2180 C C . ALA A 1 298 ? -16.788 -8.249 -7.556 1.00 27.92 298 ALA A C 1
ATOM 2182 O O . ALA A 1 298 ? -17.306 -7.248 -7.068 1.00 27.92 298 ALA A O 1
ATOM 2183 N N . THR A 1 299 ? -15.569 -8.669 -7.193 1.00 33.31 299 THR A N 1
ATOM 2184 C CA . THR A 1 299 ? -14.575 -7.953 -6.363 1.00 33.31 299 THR A CA 1
ATOM 2185 C C . THR A 1 299 ? -13.283 -7.696 -7.159 1.00 33.31 299 THR A C 1
ATOM 2187 O O . THR A 1 299 ? -13.101 -8.246 -8.249 1.00 33.31 299 THR A O 1
ATOM 2190 N N . GLY A 1 300 ? -12.400 -6.827 -6.640 1.00 40.91 300 GLY A N 1
ATOM 2191 C CA . GLY A 1 300 ? -11.064 -6.563 -7.192 1.00 40.91 300 GLY A CA 1
ATOM 2192 C C . GLY A 1 300 ? -10.343 -7.858 -7.571 1.00 40.91 300 GLY A C 1
ATOM 2193 O O . GLY A 1 300 ? -10.416 -8.851 -6.855 1.00 40.91 300 GLY A O 1
ATOM 2194 N N . ALA A 1 301 ? -9.742 -7.868 -8.756 1.00 52.06 301 ALA A N 1
ATOM 2195 C CA . ALA A 1 301 ? -9.447 -9.101 -9.461 1.00 52.06 301 ALA A CA 1
ATOM 2196 C C . ALA A 1 301 ? -8.331 -9.907 -8.761 1.00 52.06 301 ALA A C 1
ATOM 2198 O O . ALA A 1 301 ? -7.183 -9.474 -8.741 1.00 52.06 301 ALA A O 1
ATOM 2199 N N . ASP A 1 302 ? -8.688 -11.063 -8.189 1.00 77.44 302 ASP A N 1
ATOM 2200 C CA . ASP A 1 302 ? -7.758 -12.060 -7.638 1.00 77.44 302 ASP A CA 1
ATOM 2201 C C . ASP A 1 302 ? -6.644 -12.365 -8.664 1.00 77.44 302 ASP A C 1
ATOM 2203 O O . ASP A 1 302 ? -6.973 -12.801 -9.772 1.00 77.44 302 ASP A O 1
ATOM 2207 N N . PRO A 1 303 ? -5.350 -12.142 -8.348 1.00 74.25 303 PRO A N 1
ATOM 2208 C CA . PRO A 1 303 ? -4.249 -12.384 -9.276 1.00 74.25 303 PRO A CA 1
ATOM 2209 C C . PRO A 1 303 ? -4.219 -13.803 -9.854 1.00 74.25 303 PRO A C 1
ATOM 2211 O O . PRO A 1 303 ? -3.859 -13.966 -11.020 1.00 74.25 303 PRO A O 1
ATOM 2214 N N . GLU A 1 304 ? -4.646 -14.827 -9.112 1.00 84.88 304 GLU A N 1
ATOM 2215 C CA . GLU A 1 304 ? -4.680 -16.201 -9.622 1.00 84.88 304 GLU A CA 1
ATOM 2216 C C . GLU A 1 304 ? -5.840 -16.403 -10.608 1.00 84.88 304 GLU A C 1
ATOM 2218 O O . GLU A 1 304 ? -5.647 -16.904 -11.721 1.00 84.88 304 GLU A O 1
ATOM 2223 N N . ALA A 1 305 ? -7.047 -15.936 -10.274 1.00 86.12 305 ALA A N 1
ATOM 2224 C CA . ALA A 1 305 ? -8.161 -15.905 -11.220 1.00 86.12 305 ALA A CA 1
ATOM 2225 C C . ALA A 1 305 ? -7.850 -15.053 -12.461 1.00 86.12 305 ALA A C 1
ATOM 2227 O O . ALA A 1 305 ? -8.204 -15.436 -13.579 1.00 86.12 305 ALA A O 1
ATOM 2228 N N . VAL A 1 306 ? -7.171 -13.916 -12.296 1.00 88.88 306 VAL A N 1
ATOM 2229 C CA . VAL A 1 306 ? -6.703 -13.086 -13.411 1.00 88.88 306 VAL A CA 1
ATOM 2230 C C . VAL A 1 306 ? -5.653 -13.818 -14.223 1.00 88.88 306 VAL A C 1
ATOM 2232 O O . VAL A 1 306 ? -5.725 -13.754 -15.444 1.00 88.88 306 VAL A O 1
ATOM 2235 N N . CYS A 1 307 ? -4.737 -14.553 -13.596 1.00 94.12 307 CYS A N 1
ATOM 2236 C CA . CYS A 1 307 ? -3.777 -15.389 -14.305 1.00 94.12 307 CYS A CA 1
ATOM 2237 C C . CYS A 1 307 ? -4.491 -16.423 -15.179 1.00 94.12 307 CYS A C 1
ATOM 2239 O O . CYS A 1 307 ? -4.250 -16.474 -16.384 1.00 94.12 307 CYS A O 1
ATOM 2241 N N . ARG A 1 308 ? -5.459 -17.168 -14.625 1.00 94.44 308 ARG A N 1
ATOM 2242 C CA . ARG A 1 308 ? -6.273 -18.122 -15.400 1.00 94.44 308 ARG A CA 1
ATOM 2243 C C . ARG A 1 308 ? -6.976 -17.450 -16.581 1.00 94.44 308 ARG A C 1
ATOM 2245 O O . ARG A 1 308 ? -6.950 -17.966 -17.697 1.00 94.44 308 ARG A O 1
ATOM 2252 N N . ARG A 1 309 ? -7.567 -16.272 -16.358 1.00 92.94 309 ARG A N 1
ATOM 2253 C CA . ARG A 1 309 ? -8.231 -15.486 -17.413 1.00 92.94 309 ARG A CA 1
ATOM 2254 C C . ARG A 1 309 ? -7.253 -14.951 -18.458 1.00 92.94 309 ARG A C 1
ATOM 2256 O O . ARG A 1 309 ? -7.598 -14.942 -19.633 1.00 92.94 309 ARG A O 1
ATOM 2263 N N . LEU A 1 310 ? -6.058 -14.524 -18.056 1.00 92.00 310 LEU A N 1
ATOM 2264 C CA . LEU A 1 310 ? -4.985 -14.098 -18.956 1.00 92.00 310 LEU A CA 1
ATOM 2265 C C . LEU A 1 310 ? -4.549 -15.256 -19.842 1.00 92.00 310 LEU A C 1
ATOM 2267 O O . LEU A 1 310 ? -4.566 -15.117 -21.059 1.00 92.00 310 LEU A O 1
ATOM 2271 N N . VAL A 1 311 ? -4.226 -16.403 -19.248 1.00 94.00 311 VAL A N 1
ATOM 2272 C CA . VAL A 1 311 ? -3.809 -17.605 -19.979 1.00 94.00 311 VAL A CA 1
ATOM 2273 C C . VAL A 1 311 ? -4.872 -18.015 -21.000 1.00 94.00 311 VAL A C 1
ATOM 2275 O O . VAL A 1 311 ? -4.542 -18.267 -22.158 1.00 94.00 311 VAL A O 1
ATOM 2278 N N . ALA A 1 312 ? -6.150 -18.008 -20.609 1.00 93.25 312 ALA A N 1
ATOM 2279 C CA . ALA A 1 312 ? -7.255 -18.338 -21.507 1.00 93.25 312 ALA A CA 1
ATOM 2280 C C . ALA A 1 312 ? -7.521 -17.263 -22.581 1.00 93.25 312 ALA A C 1
ATOM 2282 O O . ALA A 1 312 ? -7.890 -17.595 -23.705 1.00 93.25 312 ALA A O 1
ATOM 2283 N N . GLY A 1 313 ? -7.360 -15.981 -22.244 1.00 92.31 313 GLY A N 1
ATOM 2284 C CA . GLY A 1 313 ? -7.724 -14.853 -23.106 1.00 92.31 313 GLY A CA 1
ATOM 2285 C C . GLY A 1 313 ? -6.631 -14.405 -24.077 1.00 92.31 313 GLY A C 1
ATOM 2286 O O . GLY A 1 313 ? -6.949 -13.879 -25.142 1.00 92.31 313 GLY A O 1
ATOM 2287 N N . LEU A 1 314 ? -5.353 -14.631 -23.755 1.00 91.81 314 LEU A N 1
ATOM 2288 C CA . LEU A 1 314 ? -4.206 -14.205 -24.569 1.00 91.81 314 LEU A CA 1
ATOM 2289 C C . LEU A 1 314 ? -4.288 -14.647 -26.043 1.00 91.81 314 LEU A C 1
ATOM 2291 O O . LEU A 1 314 ? -4.051 -13.801 -26.911 1.00 91.81 314 LEU A O 1
ATOM 2295 N N . PRO A 1 315 ? -4.657 -15.904 -26.370 1.00 91.12 315 PRO A N 1
ATOM 2296 C CA . PRO A 1 315 ? -4.810 -16.334 -27.763 1.00 91.12 315 PRO A CA 1
ATOM 2297 C C . PRO A 1 315 ? -5.903 -15.579 -28.536 1.00 91.12 315 PRO A C 1
ATOM 2299 O O . PRO A 1 315 ? -5.828 -15.481 -29.760 1.00 91.12 315 PRO A O 1
ATOM 2302 N N . SER A 1 316 ? -6.900 -15.038 -27.832 1.00 90.44 316 SER A N 1
ATOM 2303 C CA . SER A 1 316 ? -8.070 -14.357 -28.404 1.00 90.44 316 SER A CA 1
ATOM 2304 C C . SER A 1 316 ? -7.905 -12.839 -28.503 1.00 90.44 316 SER A C 1
ATOM 2306 O O . SER A 1 316 ? -8.815 -12.151 -28.978 1.00 90.44 316 SER A O 1
ATOM 2308 N N . LEU A 1 317 ? -6.764 -12.292 -28.068 1.00 91.50 317 LEU A N 1
ATOM 2309 C CA . LEU A 1 317 ? -6.504 -10.860 -28.156 1.00 91.50 317 LE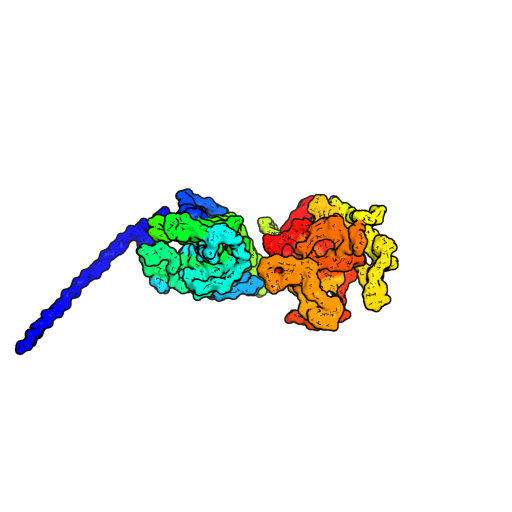U A CA 1
ATOM 2310 C C . LEU A 1 317 ? -6.485 -10.388 -29.608 1.00 91.50 317 LEU A C 1
ATOM 2312 O O . LEU A 1 317 ? -5.833 -10.967 -30.481 1.00 91.50 317 LEU A O 1
ATOM 2316 N N . SER A 1 318 ? -7.144 -9.261 -29.857 1.00 88.88 318 SER A N 1
ATOM 2317 C CA . SER A 1 318 ? -7.159 -8.631 -31.175 1.00 88.88 318 SER A CA 1
ATOM 2318 C C . SER A 1 318 ? -6.823 -7.144 -31.111 1.00 88.88 318 SER A C 1
ATOM 2320 O O . SER A 1 318 ? -6.769 -6.562 -30.035 1.00 88.88 318 SER A O 1
ATOM 2322 N N . GLY A 1 319 ? -6.513 -6.535 -32.260 1.00 89.25 319 GLY A N 1
ATOM 2323 C CA . GLY A 1 319 ? -6.164 -5.109 -32.346 1.00 89.25 319 GLY A CA 1
ATOM 2324 C C . GLY A 1 319 ? -4.684 -4.774 -32.114 1.00 89.25 319 GLY A C 1
ATOM 2325 O O . GLY A 1 319 ? -4.280 -3.644 -32.375 1.00 89.25 319 GLY A O 1
ATOM 2326 N N . GLY A 1 320 ? -3.862 -5.746 -31.704 1.00 93.88 320 GLY A N 1
ATOM 2327 C CA . GLY A 1 320 ? -2.421 -5.555 -31.526 1.00 93.88 320 GLY A CA 1
ATOM 2328 C C . GLY A 1 320 ? -1.674 -5.340 -32.848 1.00 93.88 320 GLY A C 1
ATOM 2329 O O . GLY A 1 320 ? -1.889 -6.072 -33.819 1.00 93.88 320 GLY A O 1
ATOM 2330 N N . ARG A 1 321 ? -0.762 -4.365 -32.871 1.00 96.69 321 ARG A N 1
ATOM 2331 C CA . ARG A 1 321 ? 0.097 -4.013 -34.014 1.00 96.69 321 ARG A CA 1
ATOM 2332 C C . ARG A 1 321 ? 1.544 -4.412 -33.751 1.00 96.69 321 ARG A C 1
ATOM 2334 O O . ARG A 1 321 ? 2.007 -4.299 -32.627 1.00 96.69 321 ARG A O 1
ATOM 2341 N N . GLU A 1 322 ? 2.265 -4.856 -34.779 1.00 96.69 322 GLU A N 1
ATOM 2342 C CA . GLU A 1 322 ? 3.714 -5.091 -34.673 1.00 96.69 322 GLU A CA 1
ATOM 2343 C C . GLU A 1 322 ? 4.446 -3.781 -34.337 1.00 96.69 322 GLU A C 1
ATOM 2345 O O . GLU A 1 322 ? 4.115 -2.723 -34.881 1.00 96.69 322 GLU A O 1
ATOM 2350 N N . LEU A 1 323 ? 5.454 -3.850 -33.464 1.00 96.50 323 LEU A N 1
ATOM 2351 C CA . LEU A 1 323 ? 6.253 -2.678 -33.102 1.00 96.50 323 LEU A CA 1
ATOM 2352 C C . LEU A 1 323 ? 7.415 -2.493 -34.082 1.00 96.50 323 LEU A C 1
ATOM 2354 O O . LEU A 1 323 ? 8.391 -3.252 -34.072 1.00 96.50 323 LEU A O 1
ATOM 2358 N N . VAL A 1 324 ? 7.316 -1.451 -34.902 1.00 96.19 324 VAL A N 1
ATOM 2359 C CA . VAL A 1 324 ? 8.417 -0.968 -35.742 1.00 96.19 324 VAL A CA 1
ATOM 2360 C C . VAL A 1 324 ? 9.416 -0.216 -34.865 1.00 96.19 324 VAL A C 1
ATOM 2362 O O . VAL A 1 324 ? 9.020 0.659 -34.096 1.00 96.19 324 VAL A O 1
ATOM 2365 N N . ALA A 1 325 ? 10.702 -0.548 -34.973 1.00 95.12 325 ALA A N 1
ATOM 2366 C CA . ALA A 1 325 ? 11.746 0.193 -34.278 1.00 95.12 325 ALA A CA 1
ATOM 2367 C C . ALA A 1 325 ? 11.934 1.561 -34.944 1.00 95.12 325 ALA A C 1
ATOM 2369 O O . ALA A 1 325 ? 12.116 1.661 -36.160 1.00 95.12 325 ALA A O 1
ATOM 2370 N N . ALA A 1 326 ? 11.892 2.641 -34.169 1.00 91.25 326 ALA A N 1
ATOM 2371 C CA . ALA A 1 326 ? 12.130 3.955 -34.744 1.00 91.25 326 ALA A CA 1
ATOM 2372 C C . ALA A 1 326 ? 13.585 4.051 -35.233 1.00 91.25 326 ALA A C 1
ATOM 2374 O O . ALA A 1 326 ? 14.511 3.560 -34.585 1.00 91.25 326 ALA A O 1
ATOM 2375 N N . ASN A 1 327 ? 13.780 4.707 -36.380 1.00 88.69 327 ASN A N 1
ATOM 2376 C CA . ASN A 1 327 ? 15.081 4.878 -37.041 1.00 88.69 327 ASN A CA 1
ATOM 2377 C C . ASN A 1 327 ? 15.768 3.566 -37.479 1.00 88.69 327 ASN A C 1
ATOM 2379 O O . ASN A 1 327 ? 16.984 3.548 -37.658 1.00 88.69 327 ASN A O 1
ATOM 2383 N N . SER A 1 328 ? 15.012 2.481 -37.684 1.00 88.50 328 SER A N 1
ATOM 2384 C CA . SER A 1 328 ? 15.529 1.197 -38.191 1.00 88.50 328 SER A CA 1
ATOM 2385 C C . SER A 1 328 ? 15.390 1.009 -39.708 1.00 88.50 328 SER A C 1
ATOM 2387 O O . SER A 1 328 ? 15.694 -0.056 -40.225 1.00 88.50 328 SER A O 1
ATOM 2389 N N . GLY A 1 329 ? 14.865 1.998 -40.440 1.00 87.62 329 GLY A N 1
ATOM 2390 C CA . GLY A 1 329 ? 14.515 1.810 -41.854 1.00 87.62 329 GLY A CA 1
ATOM 2391 C C . GLY A 1 329 ? 13.255 0.960 -42.078 1.00 87.62 329 GLY A C 1
ATOM 2392 O O . GLY A 1 329 ? 13.047 0.465 -43.180 1.00 87.62 329 GLY A O 1
ATOM 2393 N N . GLY A 1 330 ? 12.405 0.808 -41.054 1.00 92.88 330 GLY A N 1
ATOM 2394 C CA . GLY A 1 330 ? 11.124 0.096 -41.142 1.00 92.88 330 GLY A CA 1
ATOM 2395 C C . GLY A 1 330 ? 11.145 -1.327 -40.579 1.00 92.88 330 GLY A C 1
ATOM 2396 O O . GLY A 1 330 ? 10.113 -1.994 -40.595 1.00 92.88 330 GLY A O 1
ATOM 2397 N N . GLU A 1 331 ? 12.281 -1.785 -40.048 1.00 96.44 331 GLU A N 1
ATOM 2398 C CA . GLU A 1 331 ? 12.382 -3.078 -39.372 1.00 96.44 331 GLU A CA 1
ATOM 2399 C C . GLU A 1 331 ? 11.625 -3.085 -38.038 1.00 96.44 331 GLU A C 1
ATOM 2401 O O . GLU A 1 331 ? 11.696 -2.134 -37.245 1.00 96.44 331 GLU A O 1
ATOM 2406 N N . THR A 1 332 ? 10.936 -4.188 -37.753 1.00 98.00 332 THR A N 1
ATOM 2407 C CA . THR A 1 332 ? 10.319 -4.434 -36.446 1.00 98.00 332 THR A CA 1
ATOM 2408 C C . THR A 1 332 ? 11.343 -4.919 -35.432 1.00 98.00 332 THR A C 1
ATOM 2410 O O . THR A 1 332 ? 12.335 -5.558 -35.785 1.00 98.00 332 THR A O 1
ATOM 2413 N N . PHE A 1 333 ? 11.085 -4.699 -34.139 1.00 98.00 333 PHE A N 1
ATOM 2414 C CA . PHE A 1 333 ? 11.940 -5.278 -33.093 1.00 98.00 333 PHE A CA 1
ATOM 2415 C C . PHE A 1 333 ? 12.036 -6.805 -33.213 1.00 98.00 333 PHE A C 1
ATOM 2417 O O . PHE A 1 333 ? 13.110 -7.363 -33.004 1.00 98.00 333 PHE A O 1
ATOM 2424 N N . ARG A 1 334 ? 10.960 -7.485 -33.639 1.00 97.75 334 ARG A N 1
ATOM 2425 C CA . ARG A 1 334 ? 10.997 -8.929 -33.919 1.00 97.75 334 ARG A CA 1
ATOM 2426 C C . ARG A 1 334 ? 12.041 -9.285 -34.978 1.00 97.75 334 ARG A C 1
ATOM 2428 O O . ARG A 1 334 ? 12.783 -10.242 -34.787 1.00 97.75 334 ARG A O 1
ATOM 2435 N N . GLN A 1 335 ? 12.115 -8.523 -36.068 1.00 97.88 335 GLN A N 1
ATOM 2436 C CA . GLN A 1 335 ? 13.120 -8.736 -37.115 1.00 97.88 335 GLN A CA 1
ATOM 2437 C C . GLN A 1 335 ? 14.535 -8.472 -36.597 1.00 97.88 335 GLN A C 1
ATOM 2439 O O . GLN A 1 335 ? 15.412 -9.300 -36.822 1.00 97.88 335 GLN A O 1
ATOM 2444 N N . LEU A 1 336 ? 14.737 -7.391 -35.837 1.00 98.06 336 LEU A N 1
ATOM 2445 C CA . LEU A 1 336 ? 16.044 -7.041 -35.273 1.00 98.06 336 LEU A CA 1
ATOM 2446 C C . LEU A 1 336 ? 16.588 -8.122 -34.326 1.00 98.06 336 LEU A C 1
ATOM 2448 O O . LEU A 1 336 ? 17.754 -8.505 -34.432 1.00 98.06 336 LEU A O 1
ATOM 2452 N N . TYR A 1 337 ? 15.757 -8.647 -33.419 1.00 98.19 337 TYR A N 1
ATOM 2453 C CA . TYR A 1 337 ? 16.176 -9.717 -32.505 1.00 98.19 337 TYR A CA 1
ATOM 2454 C C . TYR A 1 337 ? 16.371 -11.055 -33.227 1.00 98.19 337 TYR A C 1
ATOM 2456 O O . TYR A 1 337 ? 17.340 -11.756 -32.940 1.00 98.19 337 TYR A O 1
ATOM 2464 N N . ALA A 1 338 ? 15.515 -11.390 -34.200 1.00 97.69 338 ALA A N 1
ATOM 2465 C CA . ALA A 1 338 ? 15.680 -12.600 -35.007 1.00 97.69 338 ALA A CA 1
ATOM 2466 C C . ALA A 1 338 ? 16.953 -12.557 -35.870 1.00 97.69 338 ALA A C 1
ATOM 2468 O O . ALA A 1 338 ? 17.640 -13.572 -36.008 1.00 97.69 338 ALA A O 1
ATOM 2469 N N . ASP A 1 339 ? 17.293 -11.393 -36.435 1.00 97.75 339 ASP A N 1
ATOM 2470 C CA . ASP A 1 339 ? 18.564 -11.219 -37.133 1.00 97.75 339 ASP A CA 1
ATOM 2471 C C . ASP A 1 339 ? 19.737 -11.372 -36.167 1.00 97.75 339 ASP A C 1
ATOM 2473 O O . ASP A 1 339 ? 20.658 -12.127 -36.469 1.00 97.75 339 ASP A O 1
ATOM 2477 N N . CYS A 1 340 ? 19.661 -10.786 -34.968 1.00 98.12 340 CYS A N 1
ATOM 2478 C CA . CYS A 1 340 ? 20.706 -10.958 -33.962 1.00 98.12 340 CYS A CA 1
ATOM 2479 C C . CYS A 1 340 ? 20.934 -12.417 -33.592 1.00 98.12 340 CYS A C 1
ATOM 2481 O O . CYS A 1 340 ? 22.079 -12.876 -33.613 1.00 98.12 340 CYS A O 1
ATOM 2483 N N . ASP A 1 341 ? 19.870 -13.166 -33.318 1.00 98.25 341 ASP A N 1
ATOM 2484 C CA . ASP A 1 341 ? 19.958 -14.588 -32.980 1.00 98.25 341 ASP A CA 1
ATOM 2485 C C . ASP A 1 341 ? 20.661 -15.399 -34.082 1.00 98.25 341 ASP A C 1
ATOM 2487 O O . ASP A 1 341 ? 21.439 -16.307 -33.778 1.00 98.25 341 ASP A O 1
ATOM 2491 N N . ARG A 1 342 ? 20.467 -15.024 -35.354 1.00 97.75 342 ARG A N 1
ATOM 2492 C CA . ARG A 1 342 ? 21.070 -15.684 -36.522 1.00 97.75 342 ARG A CA 1
ATOM 2493 C C . ARG A 1 342 ? 22.496 -15.219 -36.829 1.00 97.75 342 ARG A C 1
ATOM 2495 O O . ARG A 1 342 ? 23.344 -16.042 -37.167 1.00 97.75 342 ARG A O 1
ATOM 2502 N N . THR A 1 343 ? 22.762 -13.917 -36.780 1.00 97.25 343 THR A N 1
ATOM 2503 C CA . THR A 1 343 ? 23.973 -13.300 -37.357 1.00 97.25 343 THR A CA 1
ATOM 2504 C C . THR A 1 343 ? 24.920 -12.724 -36.306 1.00 97.25 343 THR A C 1
ATOM 2506 O O . THR A 1 343 ? 26.080 -12.446 -36.608 1.00 97.25 343 THR A O 1
ATOM 2509 N N . ASN A 1 344 ? 24.474 -12.590 -35.053 1.00 97.19 344 ASN A N 1
ATOM 2510 C CA . ASN A 1 344 ? 25.129 -11.804 -34.002 1.00 97.19 344 ASN A CA 1
ATOM 2511 C C . ASN A 1 344 ? 25.330 -10.330 -34.393 1.00 97.19 344 ASN A C 1
ATOM 2513 O O . ASN A 1 344 ? 26.309 -9.704 -33.973 1.00 97.19 344 ASN A O 1
ATOM 2517 N N . LEU A 1 345 ? 24.414 -9.787 -35.196 1.00 95.25 345 LEU A N 1
ATOM 2518 C CA . LEU A 1 345 ? 24.314 -8.368 -35.516 1.00 95.25 345 LEU A CA 1
ATOM 2519 C C . LEU A 1 345 ? 22.954 -7.839 -35.070 1.00 95.25 345 LEU A C 1
ATOM 2521 O O . LEU A 1 345 ? 21.955 -8.532 -35.176 1.00 95.25 345 LEU A O 1
ATOM 2525 N N . PHE A 1 346 ? 22.888 -6.598 -34.607 1.00 95.31 346 PHE A N 1
ATOM 2526 C CA . PHE A 1 346 ? 21.606 -5.971 -34.289 1.00 95.31 346 PHE A CA 1
ATOM 2527 C C . PHE A 1 346 ? 21.532 -4.603 -34.960 1.00 95.31 346 PHE A C 1
ATOM 2529 O O . PHE A 1 346 ? 22.432 -3.775 -34.798 1.00 95.31 346 PHE A O 1
ATOM 2536 N N . GLY A 1 347 ? 20.498 -4.401 -35.784 1.00 91.56 347 GLY A N 1
ATOM 2537 C CA . GLY A 1 347 ? 20.398 -3.245 -36.684 1.00 91.56 347 GLY A CA 1
ATOM 2538 C C . GLY A 1 347 ? 21.594 -3.141 -37.638 1.00 91.56 347 GLY A C 1
ATOM 2539 O O . GLY A 1 347 ? 22.135 -2.053 -37.834 1.00 91.56 347 GLY A O 1
ATOM 2540 N N . GLY A 1 348 ? 22.096 -4.285 -38.124 1.00 89.38 348 GLY A N 1
ATOM 2541 C CA . GLY A 1 348 ? 23.279 -4.373 -38.990 1.00 89.38 348 GLY A CA 1
ATOM 2542 C C . GLY A 1 348 ? 24.624 -4.117 -38.296 1.00 89.38 348 GLY A C 1
ATOM 2543 O O . GLY A 1 348 ? 25.651 -4.016 -38.968 1.00 89.38 348 GLY A O 1
ATOM 2544 N N . ARG A 1 349 ? 24.660 -4.001 -36.961 1.00 89.88 349 ARG A N 1
ATOM 2545 C CA . ARG A 1 349 ? 25.873 -3.643 -36.206 1.00 89.88 349 ARG A CA 1
ATOM 2546 C C . ARG A 1 349 ? 26.404 -4.782 -35.364 1.00 89.88 349 ARG A C 1
ATOM 2548 O O . ARG A 1 349 ? 25.648 -5.561 -34.797 1.00 89.88 349 ARG A O 1
ATOM 2555 N N . SER A 1 350 ? 27.727 -4.814 -35.219 1.00 92.38 350 SER A N 1
ATOM 2556 C CA . SER A 1 350 ? 28.397 -5.739 -34.305 1.00 92.38 350 SER A CA 1
ATOM 2557 C C . SER A 1 350 ? 28.034 -5.465 -32.846 1.00 92.38 350 SER A C 1
ATOM 2559 O O . SER A 1 350 ? 27.997 -4.316 -32.408 1.00 92.38 350 SER A O 1
ATOM 2561 N N . LEU A 1 351 ? 27.836 -6.544 -32.091 1.00 94.62 351 LEU A N 1
ATOM 2562 C CA . LEU A 1 351 ? 27.637 -6.510 -30.643 1.00 94.62 351 LEU A CA 1
ATOM 2563 C C . LEU A 1 351 ? 28.915 -6.074 -29.900 1.00 94.62 351 LEU A C 1
ATOM 2565 O O . LEU A 1 351 ? 30.020 -6.228 -30.439 1.00 94.62 351 LEU A O 1
ATOM 2569 N N . PRO A 1 352 ? 28.795 -5.540 -28.669 1.00 92.19 352 PRO A N 1
ATOM 2570 C CA . PRO A 1 352 ? 29.947 -5.097 -27.895 1.00 92.19 352 PRO A CA 1
ATOM 2571 C C . PRO A 1 352 ? 30.875 -6.258 -27.517 1.00 92.19 352 PRO A C 1
ATOM 2573 O O . PRO A 1 352 ? 30.506 -7.435 -27.530 1.00 92.19 352 PRO A O 1
ATOM 2576 N N . THR A 1 353 ? 32.108 -5.900 -27.172 1.00 91.19 353 THR A N 1
ATOM 2577 C CA . THR A 1 353 ? 33.135 -6.832 -26.702 1.00 91.19 353 THR A CA 1
ATOM 2578 C C . THR A 1 353 ? 33.194 -6.799 -25.178 1.00 91.19 353 THR A C 1
ATOM 2580 O O . THR A 1 353 ? 33.236 -5.722 -24.590 1.00 91.19 353 THR A O 1
ATOM 2583 N N . TYR A 1 354 ? 33.264 -7.967 -24.546 1.00 79.75 354 TYR A N 1
ATOM 2584 C CA . TYR A 1 354 ? 33.516 -8.137 -23.117 1.00 79.75 354 TYR A CA 1
ATOM 2585 C C . TYR A 1 354 ? 34.729 -9.057 -22.929 1.00 79.75 354 TYR A C 1
ATOM 2587 O O . TYR A 1 354 ? 34.806 -10.113 -23.559 1.00 79.75 354 TYR A O 1
ATOM 2595 N N . ASN A 1 355 ? 35.715 -8.643 -22.124 1.00 83.19 355 ASN A N 1
ATOM 2596 C CA . ASN A 1 355 ? 36.983 -9.366 -21.914 1.00 83.19 355 ASN A CA 1
ATOM 2597 C C . ASN A 1 355 ? 37.654 -9.840 -23.220 1.00 83.19 355 ASN A C 1
ATOM 2599 O O . ASN A 1 355 ? 38.071 -10.989 -23.358 1.00 83.19 355 ASN A O 1
ATOM 2603 N N . GLY A 1 356 ? 37.703 -8.960 -24.224 1.00 86.88 356 GLY A N 1
ATOM 2604 C CA . GLY A 1 356 ? 38.312 -9.250 -25.527 1.00 86.88 356 GLY A CA 1
ATOM 2605 C C . GLY A 1 356 ? 37.496 -10.174 -26.441 1.00 86.88 356 GLY A C 1
ATOM 2606 O O . GLY A 1 356 ? 37.922 -10.436 -27.564 1.00 86.88 356 GLY A O 1
ATOM 2607 N N . ARG A 1 357 ? 36.313 -10.644 -26.019 1.00 88.06 357 ARG A N 1
ATOM 2608 C CA . ARG A 1 357 ? 35.422 -11.486 -26.831 1.00 88.06 357 ARG A CA 1
ATOM 2609 C C . ARG A 1 357 ? 34.147 -10.747 -27.205 1.00 88.06 357 ARG A C 1
ATOM 2611 O O . ARG A 1 357 ? 33.512 -10.116 -26.366 1.00 88.06 357 ARG A O 1
ATOM 2618 N N . ARG A 1 358 ? 33.755 -10.837 -28.475 1.00 90.38 358 ARG A N 1
ATOM 2619 C CA . ARG A 1 358 ? 32.484 -10.277 -28.941 1.00 90.38 358 ARG A CA 1
ATOM 2620 C C . ARG A 1 358 ? 31.323 -11.050 -28.322 1.00 90.38 358 ARG A C 1
ATOM 2622 O O . ARG A 1 358 ? 31.314 -12.282 -28.392 1.00 90.38 358 ARG A O 1
ATOM 2629 N N . LEU A 1 359 ? 30.371 -10.333 -27.731 1.00 92.38 359 LEU A N 1
ATOM 2630 C CA . LEU A 1 359 ? 29.131 -10.926 -27.243 1.00 92.38 359 LEU A CA 1
ATOM 2631 C C . LEU A 1 359 ? 28.314 -11.477 -28.416 1.00 92.38 359 LEU A C 1
ATOM 2633 O O . LEU A 1 359 ? 28.475 -11.052 -29.561 1.00 92.38 359 LEU A O 1
ATOM 2637 N N . LYS A 1 360 ? 27.470 -12.470 -28.134 1.00 94.19 360 LYS A N 1
ATOM 2638 C CA . LYS A 1 360 ? 26.711 -13.211 -29.142 1.00 94.19 360 LYS A CA 1
ATOM 2639 C C . LYS A 1 360 ? 25.262 -13.366 -28.705 1.00 94.19 360 LYS A C 1
ATOM 2641 O O . LYS A 1 360 ? 24.995 -13.813 -27.588 1.00 94.19 360 LYS A O 1
ATOM 2646 N N . CYS A 1 361 ? 24.340 -13.050 -29.608 1.00 95.44 361 CYS A N 1
ATOM 2647 C CA . CYS A 1 361 ? 22.936 -13.410 -29.448 1.00 95.44 361 CYS A CA 1
ATOM 2648 C C . CYS A 1 361 ? 22.771 -14.932 -29.559 1.00 95.44 361 CYS A C 1
ATOM 2650 O O . CYS A 1 361 ? 22.157 -15.533 -28.691 1.00 95.44 361 CYS A O 1
ATOM 2652 N N . SER A 1 362 ? 23.456 -15.572 -30.514 1.00 93.75 362 SER A N 1
ATOM 2653 C CA . SER A 1 362 ? 23.388 -17.024 -30.769 1.00 93.75 362 SER A CA 1
ATOM 2654 C C . SER A 1 362 ? 23.721 -17.942 -29.580 1.00 93.75 362 SER A C 1
ATOM 2656 O O . SER A 1 362 ? 23.283 -19.087 -29.565 1.00 93.75 362 SER A O 1
ATOM 2658 N N . THR A 1 363 ? 24.478 -17.479 -28.579 1.00 91.06 363 THR A N 1
ATOM 2659 C CA . THR A 1 363 ? 24.783 -18.278 -27.372 1.00 91.06 363 THR A CA 1
ATOM 2660 C C . THR A 1 363 ? 23.704 -18.190 -26.296 1.00 91.06 363 THR A C 1
ATOM 2662 O O . THR A 1 363 ? 23.748 -18.948 -25.336 1.00 91.06 363 THR A O 1
ATOM 2665 N N . ASP A 1 364 ? 22.778 -17.244 -26.424 1.00 91.00 364 ASP A N 1
ATOM 2666 C CA . ASP A 1 364 ? 21.672 -17.016 -25.494 1.00 91.00 364 ASP A CA 1
ATOM 2667 C C . ASP A 1 364 ? 20.510 -16.336 -26.263 1.00 91.00 364 ASP A C 1
ATOM 2669 O O . ASP A 1 364 ? 20.187 -15.162 -26.044 1.00 91.00 364 ASP A O 1
ATOM 2673 N N . PRO A 1 365 ? 19.955 -17.027 -27.274 1.00 96.81 365 PRO A N 1
ATOM 2674 C CA . PRO A 1 365 ? 19.078 -16.424 -28.275 1.00 96.81 365 PRO A CA 1
ATOM 2675 C C . PRO A 1 365 ? 17.848 -15.779 -27.637 1.00 96.81 365 PRO A C 1
ATOM 2677 O O . PRO A 1 365 ? 17.291 -16.296 -26.674 1.00 96.81 365 PRO A O 1
ATOM 2680 N N . ASN A 1 366 ? 17.422 -14.642 -28.172 1.00 98.31 366 ASN A N 1
ATOM 2681 C CA . ASN A 1 366 ? 16.267 -13.885 -27.698 1.00 98.31 366 ASN A CA 1
ATOM 2682 C C . ASN A 1 366 ? 14.959 -14.669 -27.848 1.00 98.31 366 ASN A C 1
ATOM 2684 O O . ASN A 1 366 ? 14.049 -14.515 -27.032 1.00 98.31 366 ASN A O 1
ATOM 2688 N N . ASN A 1 367 ? 14.854 -15.502 -28.889 1.00 97.94 367 ASN A N 1
ATOM 2689 C CA . ASN A 1 367 ? 13.679 -16.338 -29.153 1.00 97.94 367 ASN A CA 1
ATOM 2690 C C . ASN A 1 367 ? 12.361 -15.541 -29.119 1.00 97.94 367 ASN A C 1
ATOM 2692 O O . ASN A 1 367 ? 11.338 -16.023 -28.632 1.00 97.94 367 ASN A O 1
ATOM 2696 N N . LEU A 1 368 ? 12.394 -14.303 -29.629 1.00 98.38 368 LEU A N 1
ATOM 2697 C CA . LEU A 1 368 ? 11.250 -13.397 -29.656 1.00 98.38 368 LEU A CA 1
ATOM 2698 C C . LEU A 1 368 ? 10.242 -13.845 -30.724 1.00 98.38 368 LEU A C 1
ATOM 2700 O O . LEU A 1 368 ? 10.346 -13.489 -31.898 1.00 98.38 368 LEU A O 1
ATOM 2704 N N . ALA A 1 369 ? 9.256 -14.631 -30.309 1.00 97.44 369 ALA A N 1
ATOM 2705 C CA . ALA A 1 369 ? 8.244 -15.216 -31.182 1.00 97.44 369 ALA A CA 1
ATOM 2706 C C . ALA A 1 369 ? 7.174 -14.199 -31.611 1.00 97.44 369 ALA A C 1
ATOM 2708 O O . ALA A 1 369 ? 6.709 -14.212 -32.753 1.00 97.44 369 ALA A O 1
ATOM 2709 N N . ALA A 1 370 ? 6.788 -13.297 -30.711 1.00 96.31 370 ALA A N 1
ATOM 2710 C CA . ALA A 1 370 ? 5.772 -12.282 -30.965 1.00 96.31 370 ALA A CA 1
ATOM 2711 C C . ALA A 1 370 ? 6.093 -11.001 -30.200 1.00 96.31 370 ALA A C 1
ATOM 2713 O O . ALA A 1 370 ? 6.603 -11.074 -29.086 1.00 96.31 370 ALA A O 1
ATOM 2714 N N . LEU A 1 371 ? 5.768 -9.843 -30.779 1.00 97.94 371 LEU A N 1
ATOM 2715 C CA . LEU A 1 371 ? 5.829 -8.560 -30.090 1.00 97.94 371 LEU A CA 1
ATOM 2716 C C . LEU A 1 371 ? 4.825 -7.582 -30.697 1.00 97.94 371 LEU A C 1
ATOM 2718 O O . LEU A 1 371 ? 4.916 -7.240 -31.877 1.00 97.94 371 LEU A O 1
ATOM 2722 N N . LYS A 1 372 ? 3.859 -7.142 -29.893 1.00 97.75 372 LYS A N 1
ATOM 2723 C CA . LYS A 1 372 ? 2.770 -6.274 -30.338 1.00 97.75 372 LYS A CA 1
ATOM 2724 C C . LYS A 1 372 ? 2.442 -5.191 -29.318 1.00 97.75 372 LYS A C 1
ATOM 2726 O O . LYS A 1 372 ? 2.660 -5.372 -28.122 1.00 97.75 372 LYS A O 1
ATOM 2731 N N . THR A 1 373 ? 1.874 -4.093 -29.803 1.00 97.69 373 THR A N 1
ATOM 2732 C CA . THR A 1 373 ? 1.353 -2.985 -28.997 1.00 97.69 373 THR A CA 1
ATOM 2733 C C . THR A 1 373 ? -0.127 -2.737 -29.268 1.00 97.69 373 THR A C 1
ATOM 2735 O O . THR A 1 373 ? -0.611 -2.944 -30.386 1.00 97.69 373 THR A O 1
ATOM 2738 N N . TRP A 1 374 ? -0.852 -2.303 -28.239 1.00 96.75 374 TRP A N 1
ATOM 2739 C CA . TRP A 1 374 ? -2.278 -1.972 -28.295 1.00 96.75 374 TRP A CA 1
ATOM 2740 C C . TRP A 1 374 ? -2.516 -0.464 -28.214 1.00 96.75 374 TRP A C 1
ATOM 2742 O O . TRP A 1 374 ? -1.608 0.315 -27.926 1.00 96.75 374 TRP A O 1
ATOM 2752 N N . GLY A 1 375 ? -3.747 -0.038 -28.514 1.00 91.75 375 GLY A N 1
ATOM 2753 C CA . GLY A 1 375 ? -4.119 1.381 -28.562 1.00 91.75 375 GLY A CA 1
ATOM 2754 C C . GLY A 1 375 ? -3.999 2.112 -27.220 1.00 91.75 375 GLY A C 1
ATOM 2755 O O . GLY A 1 375 ? -3.825 3.326 -27.206 1.00 91.75 375 GLY A O 1
ATOM 2756 N N . ASP A 1 376 ? -4.042 1.381 -26.107 1.00 88.00 376 ASP A N 1
ATOM 2757 C CA . ASP A 1 376 ? -3.805 1.886 -24.750 1.00 88.00 376 ASP A CA 1
ATOM 2758 C C . ASP A 1 376 ? -2.310 1.963 -24.381 1.00 88.00 376 ASP A C 1
ATOM 2760 O O . ASP A 1 376 ? -1.961 2.406 -23.289 1.00 88.00 376 ASP A O 1
ATOM 2764 N N . GLY A 1 377 ? -1.424 1.546 -25.290 1.00 94.88 377 GLY A N 1
ATOM 2765 C CA . GLY A 1 377 ? 0.016 1.459 -25.078 1.00 94.88 377 GLY A CA 1
ATOM 2766 C C . GLY A 1 377 ? 0.487 0.126 -24.497 1.00 94.88 377 GLY A C 1
ATOM 2767 O O . GLY A 1 377 ? 1.696 -0.075 -24.425 1.00 94.88 377 GLY A O 1
ATOM 2768 N N . THR A 1 378 ? -0.405 -0.799 -24.123 1.00 98.19 378 THR A N 1
ATOM 2769 C CA . THR A 1 378 ? -0.013 -2.109 -23.581 1.00 98.19 378 THR A CA 1
ATOM 2770 C C . THR A 1 378 ? 0.878 -2.853 -24.575 1.00 98.19 378 THR A C 1
ATOM 2772 O O . THR A 1 378 ? 0.579 -2.915 -25.772 1.00 98.19 378 THR A O 1
ATOM 2775 N N . VAL A 1 379 ? 1.977 -3.426 -24.080 1.00 98.62 379 VAL A N 1
ATOM 2776 C CA . VAL A 1 379 ? 2.942 -4.194 -24.876 1.00 98.62 379 VAL A CA 1
ATOM 2777 C C . VAL A 1 379 ? 2.833 -5.662 -24.494 1.00 98.62 379 VAL A C 1
ATOM 2779 O O . VAL A 1 379 ? 2.984 -6.006 -23.323 1.00 98.62 379 VAL A O 1
ATOM 2782 N N . VAL A 1 380 ? 2.610 -6.533 -25.478 1.00 98.50 380 VAL A N 1
ATOM 2783 C CA . VAL A 1 380 ? 2.610 -7.987 -25.274 1.00 98.50 380 VAL A CA 1
ATOM 2784 C C . VAL A 1 380 ? 3.667 -8.624 -26.157 1.00 98.50 380 VAL A C 1
ATOM 2786 O O . VAL A 1 380 ? 3.665 -8.424 -27.375 1.00 98.50 380 VAL A O 1
ATOM 2789 N N . PHE A 1 381 ? 4.564 -9.405 -25.563 1.00 98.50 381 PHE A N 1
ATOM 2790 C CA . PHE A 1 381 ? 5.589 -10.127 -26.310 1.00 98.50 381 PHE A CA 1
ATOM 2791 C C . PHE A 1 381 ? 5.858 -11.516 -25.746 1.00 98.50 381 PHE A C 1
ATOM 2793 O O . PHE A 1 381 ? 5.721 -11.736 -24.552 1.00 98.50 381 PHE A O 1
ATOM 2800 N N . THR A 1 382 ? 6.260 -12.457 -26.597 1.00 98.56 382 THR A N 1
ATOM 2801 C CA . THR A 1 382 ? 6.596 -13.829 -26.195 1.00 98.56 382 THR A CA 1
ATOM 2802 C C . THR A 1 382 ? 8.047 -14.116 -26.543 1.00 98.56 382 THR A C 1
ATOM 2804 O O . THR A 1 382 ? 8.415 -14.032 -27.714 1.00 98.56 382 THR A O 1
ATOM 2807 N N . ALA A 1 383 ? 8.862 -14.451 -25.545 1.00 98.62 383 ALA A N 1
ATOM 2808 C CA . ALA A 1 383 ? 10.306 -14.634 -25.674 1.00 98.62 383 ALA A CA 1
ATOM 2809 C C . ALA A 1 383 ? 10.823 -15.763 -24.759 1.00 98.62 383 ALA A C 1
ATOM 2811 O O . ALA A 1 383 ? 10.044 -16.524 -24.171 1.00 98.62 383 ALA A O 1
ATOM 2812 N N . LYS A 1 384 ? 12.148 -15.889 -24.647 1.00 98.31 384 LYS A N 1
ATOM 2813 C CA . LYS A 1 384 ? 12.795 -16.588 -23.526 1.00 98.31 384 LYS A CA 1
ATOM 2814 C C . LYS A 1 384 ? 12.579 -15.846 -22.194 1.00 98.31 384 LYS A C 1
ATOM 2816 O O . LYS A 1 384 ? 12.056 -14.737 -22.187 1.00 98.31 384 LYS A O 1
ATOM 2821 N N . ALA A 1 385 ? 13.053 -16.438 -21.100 1.00 98.19 385 ALA A N 1
ATOM 2822 C CA . ALA A 1 385 ? 13.319 -15.747 -19.838 1.00 98.19 385 ALA A CA 1
ATOM 2823 C C . ALA A 1 385 ? 14.708 -16.147 -19.311 1.00 98.19 385 ALA A C 1
ATOM 2825 O O . ALA A 1 385 ? 14.830 -17.177 -18.641 1.00 98.19 385 ALA A O 1
ATOM 2826 N N . SER A 1 386 ? 15.758 -15.376 -19.606 1.00 97.12 386 SER A N 1
ATOM 2827 C CA . SER A 1 386 ? 17.048 -15.492 -18.909 1.00 97.12 386 SER A CA 1
ATOM 2828 C C . SER A 1 386 ? 16.915 -15.035 -17.456 1.00 97.12 386 SER A C 1
ATOM 2830 O O . SER A 1 386 ? 15.970 -14.334 -17.084 1.00 97.12 386 SER A O 1
ATOM 2832 N N . VAL A 1 387 ? 17.820 -15.519 -16.610 1.00 95.94 387 VAL A N 1
ATOM 2833 C CA . VAL A 1 387 ? 17.823 -15.194 -15.183 1.00 95.94 387 VAL A CA 1
ATOM 2834 C C . VAL A 1 387 ? 18.535 -13.871 -15.003 1.00 95.94 387 VAL A C 1
ATOM 2836 O O . VAL A 1 387 ? 19.716 -13.769 -15.322 1.00 95.94 387 VAL A O 1
ATOM 2839 N N . ASP A 1 388 ? 17.811 -12.904 -14.465 1.00 94.19 388 ASP A N 1
ATOM 2840 C CA . ASP A 1 388 ? 18.388 -11.711 -13.880 1.00 94.19 388 ASP A CA 1
ATOM 2841 C C . ASP A 1 388 ? 18.469 -11.929 -12.363 1.00 94.19 388 ASP A C 1
ATOM 2843 O O . ASP A 1 388 ? 17.479 -12.287 -11.713 1.00 94.19 388 ASP A O 1
ATOM 2847 N N . ALA A 1 389 ? 19.674 -11.820 -11.818 1.00 91.81 389 ALA A N 1
ATOM 2848 C CA . ALA A 1 389 ? 19.938 -11.997 -10.396 1.00 91.81 389 ALA A CA 1
ATOM 2849 C C . ALA A 1 389 ? 20.442 -10.696 -9.754 1.00 91.81 389 ALA A C 1
ATOM 2851 O O . ALA A 1 389 ? 20.916 -10.720 -8.616 1.00 91.81 389 ALA A O 1
ATOM 2852 N N . ASP A 1 390 ? 20.334 -9.568 -10.456 1.00 88.44 390 ASP A N 1
ATOM 2853 C CA . ASP A 1 390 ? 20.825 -8.288 -9.975 1.00 88.44 390 ASP A CA 1
ATOM 2854 C C . ASP A 1 390 ? 20.072 -7.890 -8.689 1.00 88.44 390 ASP A C 1
ATOM 2856 O O . ASP A 1 390 ? 18.895 -8.196 -8.471 1.00 88.44 390 ASP A O 1
ATOM 2860 N N . GLY A 1 391 ? 20.807 -7.305 -7.746 1.00 85.12 391 GLY A N 1
ATOM 2861 C CA . GLY A 1 391 ? 20.308 -7.002 -6.400 1.00 85.12 391 GLY A CA 1
ATOM 2862 C C . GLY A 1 391 ? 20.104 -8.204 -5.462 1.00 85.12 391 GLY A C 1
ATOM 2863 O O . GLY A 1 391 ? 19.827 -7.988 -4.282 1.00 85.12 391 GLY A O 1
ATOM 2864 N N . SER A 1 392 ? 20.275 -9.456 -5.912 1.00 85.88 392 SER A N 1
ATOM 2865 C CA . SER A 1 392 ? 20.262 -10.618 -5.007 1.00 85.88 392 SER A CA 1
ATOM 2866 C C . SER A 1 392 ? 21.550 -10.709 -4.168 1.00 85.88 392 SER A C 1
ATOM 2868 O O . SER A 1 392 ? 22.656 -10.525 -4.694 1.00 85.88 392 SER A O 1
ATOM 2870 N N . PRO A 1 393 ? 21.453 -11.114 -2.884 1.00 79.62 393 PRO A N 1
ATOM 2871 C CA . PRO A 1 393 ? 22.613 -11.458 -2.062 1.00 79.62 393 PRO A CA 1
ATOM 2872 C C . PRO A 1 393 ? 23.550 -12.507 -2.683 1.00 79.62 393 PRO A C 1
ATOM 2874 O O . PRO A 1 393 ? 24.756 -12.450 -2.431 1.00 79.62 393 PRO A O 1
ATOM 2877 N N . VAL A 1 394 ? 23.048 -13.433 -3.518 1.00 78.31 394 VAL A N 1
ATOM 2878 C CA . VAL A 1 394 ? 23.879 -14.475 -4.160 1.00 78.31 394 VAL A CA 1
ATOM 2879 C C . VAL A 1 394 ? 24.929 -13.893 -5.108 1.00 78.31 394 VAL A C 1
ATOM 2881 O O . VAL A 1 394 ? 25.982 -14.491 -5.327 1.00 78.31 394 VAL A O 1
ATOM 2884 N N . ILE A 1 395 ? 24.652 -12.709 -5.645 1.00 75.62 395 ILE A N 1
ATOM 2885 C CA . ILE A 1 395 ? 25.485 -12.003 -6.616 1.00 75.62 395 ILE A CA 1
ATOM 2886 C C . ILE A 1 395 ? 26.403 -10.964 -5.943 1.00 75.62 395 ILE A C 1
ATOM 2888 O O . ILE A 1 395 ? 27.369 -10.492 -6.540 1.00 75.62 395 ILE A O 1
ATOM 2892 N N . GLY A 1 396 ? 26.169 -10.660 -4.659 1.00 59.94 396 GLY A N 1
ATOM 2893 C CA . GLY A 1 396 ? 27.013 -9.774 -3.846 1.00 59.94 396 GLY A CA 1
ATOM 2894 C C . GLY A 1 396 ? 28.413 -10.328 -3.529 1.00 59.94 396 GLY A C 1
ATOM 2895 O O . GLY A 1 396 ? 29.257 -9.599 -3.007 1.00 59.94 396 GLY A O 1
ATOM 2896 N N . GLY A 1 397 ? 28.681 -11.601 -3.846 1.00 50.94 397 GLY A N 1
ATOM 2897 C CA . GLY A 1 397 ? 30.010 -12.224 -3.826 1.00 50.94 397 GLY A CA 1
ATOM 2898 C C . GLY A 1 397 ? 30.677 -12.204 -5.207 1.00 50.94 397 GLY A C 1
ATOM 2899 O O . GLY A 1 397 ? 30.004 -12.104 -6.221 1.00 50.94 397 GLY A O 1
ATOM 2900 N N . SER A 1 398 ? 32.010 -12.293 -5.263 1.00 39.91 398 SER A N 1
ATOM 2901 C CA . SER A 1 398 ? 32.854 -12.088 -6.457 1.00 39.91 398 SER A CA 1
ATOM 2902 C C . SER A 1 398 ? 32.586 -13.045 -7.644 1.00 39.91 398 SER A C 1
ATOM 2904 O O . SER A 1 398 ? 33.399 -13.926 -7.935 1.00 39.91 398 SER A O 1
ATOM 2906 N N . GLY A 1 399 ? 31.472 -12.860 -8.352 1.00 39.03 399 GLY A N 1
ATOM 2907 C CA . GLY A 1 399 ? 31.063 -13.590 -9.552 1.00 39.03 399 GLY A CA 1
ATOM 2908 C C . GLY A 1 399 ? 30.189 -12.716 -10.458 1.00 39.03 399 GLY A C 1
ATOM 2909 O O . GLY A 1 399 ? 29.432 -11.880 -9.984 1.00 39.03 399 GLY A O 1
ATOM 2910 N N . TRP A 1 400 ? 30.358 -12.855 -11.773 1.00 41.22 400 TRP A N 1
ATOM 2911 C CA . TRP A 1 400 ? 29.723 -12.012 -12.793 1.00 41.22 400 TRP A CA 1
ATOM 2912 C C . TRP A 1 400 ? 28.276 -12.445 -13.109 1.00 41.22 400 TRP A C 1
ATOM 2914 O O . TRP A 1 400 ? 28.048 -13.655 -13.205 1.00 41.22 400 TRP A O 1
ATOM 2924 N N . PRO A 1 401 ? 27.350 -11.502 -13.385 1.00 49.94 401 PRO A N 1
ATOM 2925 C CA . PRO A 1 401 ? 27.483 -10.050 -13.226 1.00 49.94 401 PRO A CA 1
ATOM 2926 C C . PRO A 1 401 ? 27.249 -9.658 -11.766 1.00 49.94 401 PRO A C 1
ATOM 2928 O O . PRO A 1 401 ? 26.195 -9.933 -11.241 1.00 49.94 401 PRO A O 1
ATOM 2931 N N . ASN A 1 402 ? 28.206 -9.005 -11.107 1.00 54.22 402 ASN A N 1
ATOM 2932 C CA . ASN A 1 402 ? 28.137 -8.604 -9.694 1.00 54.22 402 ASN A CA 1
ATOM 2933 C C . ASN A 1 402 ? 27.324 -7.309 -9.475 1.00 54.22 402 ASN A C 1
ATOM 2935 O O . ASN A 1 402 ? 27.732 -6.425 -8.713 1.00 54.22 402 ASN A O 1
ATOM 2939 N N . GLN A 1 403 ? 26.220 -7.143 -10.203 1.00 64.38 403 GLN A N 1
ATOM 2940 C CA . GLN A 1 403 ? 25.437 -5.914 -10.190 1.00 64.38 403 GLN A CA 1
ATOM 2941 C C . GLN A 1 403 ? 24.425 -5.939 -9.047 1.00 64.38 403 GLN A C 1
ATOM 2943 O O . GLN A 1 403 ? 23.364 -6.544 -9.100 1.00 64.38 403 GLN A O 1
ATOM 2948 N N . VAL A 1 404 ? 24.770 -5.239 -7.971 1.00 70.94 404 VAL A N 1
ATOM 2949 C CA . VAL A 1 404 ? 23.862 -5.033 -6.833 1.00 70.94 404 VAL A CA 1
ATOM 2950 C C . VAL A 1 404 ? 22.792 -3.975 -7.160 1.00 70.94 404 VAL A C 1
ATOM 2952 O O . VAL A 1 404 ? 21.801 -3.852 -6.450 1.00 70.94 404 VAL A O 1
ATOM 2955 N N . GLN A 1 405 ? 22.993 -3.192 -8.224 1.00 82.69 405 GLN A N 1
ATOM 2956 C CA . GLN A 1 405 ? 22.101 -2.108 -8.627 1.00 82.69 405 GLN A CA 1
ATOM 2957 C C . GLN A 1 405 ? 21.227 -2.551 -9.792 1.00 82.69 405 GLN A C 1
ATOM 2959 O O . GLN A 1 405 ? 21.759 -2.906 -10.838 1.00 82.69 405 GLN A O 1
ATOM 2964 N N . THR A 1 406 ? 19.914 -2.440 -9.618 1.00 90.19 406 THR A N 1
ATOM 2965 C CA . THR A 1 406 ? 18.933 -2.574 -10.697 1.00 90.19 406 THR A CA 1
ATOM 2966 C C . THR A 1 406 ? 18.539 -1.193 -11.228 1.00 90.19 406 THR A C 1
ATOM 2968 O O . THR A 1 406 ? 18.741 -0.170 -10.565 1.00 90.19 406 THR A O 1
ATOM 2971 N N . TRP A 1 407 ? 17.980 -1.122 -12.438 1.00 94.00 407 TRP A N 1
ATOM 2972 C CA . TRP A 1 407 ? 17.510 0.141 -13.026 1.00 94.00 407 TRP A CA 1
ATOM 2973 C C . TRP A 1 407 ? 16.401 0.817 -12.207 1.00 94.00 407 TRP A C 1
ATOM 2975 O O . TRP A 1 407 ? 16.300 2.050 -12.173 1.00 94.00 407 TRP A O 1
ATOM 2985 N N . LEU A 1 408 ? 15.550 0.019 -11.561 1.00 94.31 408 LEU A N 1
ATOM 2986 C CA . LEU A 1 408 ? 14.510 0.498 -10.668 1.00 94.31 408 LEU A CA 1
ATOM 2987 C C . LEU A 1 408 ? 15.108 0.962 -9.338 1.00 94.31 408 LEU A C 1
ATOM 2989 O O . LEU A 1 408 ? 15.462 0.158 -8.482 1.00 94.31 408 LEU A O 1
ATOM 2993 N N . ASN A 1 409 ? 15.072 2.276 -9.124 1.00 88.56 409 ASN A N 1
ATOM 2994 C CA . ASN A 1 409 ? 15.142 2.835 -7.780 1.00 88.56 409 ASN A CA 1
ATOM 2995 C C . ASN A 1 409 ? 13.740 2.867 -7.177 1.00 88.56 409 ASN A C 1
ATOM 2997 O O . ASN A 1 409 ? 12.824 3.465 -7.764 1.00 88.56 409 ASN A O 1
ATOM 3001 N N . PHE A 1 410 ? 13.569 2.254 -6.013 1.00 82.75 410 PHE A N 1
ATOM 3002 C CA . PHE A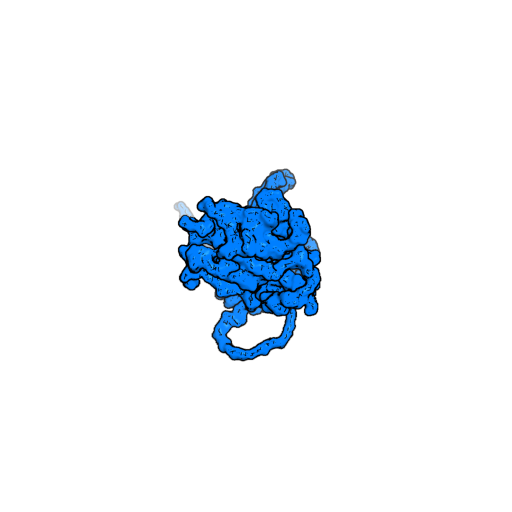 1 410 ? 12.335 2.395 -5.255 1.00 82.75 410 PHE A CA 1
ATOM 3003 C C . PHE A 1 410 ? 12.173 3.800 -4.684 1.00 82.75 410 PHE A C 1
ATOM 3005 O O . PHE A 1 410 ? 13.123 4.584 -4.577 1.00 82.75 410 PHE A O 1
ATOM 3012 N N . ASP A 1 411 ? 10.930 4.135 -4.355 1.00 72.19 411 ASP A N 1
ATOM 3013 C CA . ASP A 1 411 ? 10.606 5.442 -3.813 1.00 72.19 411 ASP A CA 1
ATOM 3014 C C . ASP A 1 411 ? 11.180 5.601 -2.398 1.00 72.19 411 ASP A C 1
ATOM 3016 O O . ASP A 1 411 ? 11.506 4.643 -1.690 1.00 72.19 411 ASP A O 1
ATOM 3020 N N . ARG A 1 412 ? 11.332 6.854 -1.976 1.00 66.75 412 ARG A N 1
ATOM 3021 C CA . ARG A 1 412 ? 11.848 7.187 -0.650 1.00 66.75 412 ARG A CA 1
ATOM 3022 C C . ARG A 1 412 ? 10.984 6.551 0.448 1.00 66.75 412 ARG A C 1
ATOM 3024 O O . ARG A 1 412 ? 9.764 6.620 0.376 1.00 66.75 412 ARG A O 1
ATOM 3031 N N . GLY A 1 413 ? 11.627 5.987 1.473 1.00 56.47 413 GLY A N 1
ATOM 3032 C CA . GLY A 1 413 ? 10.961 5.197 2.522 1.00 56.47 413 GLY A CA 1
ATOM 3033 C C . GLY A 1 413 ? 11.058 3.682 2.304 1.00 56.47 413 GLY A C 1
ATOM 3034 O O . GLY A 1 413 ? 10.521 2.916 3.101 1.00 56.47 413 GLY A O 1
ATOM 3035 N N . SER A 1 414 ? 11.749 3.259 1.243 1.00 58.31 414 SER A N 1
ATOM 3036 C CA . SER A 1 414 ? 12.087 1.858 0.996 1.00 58.31 414 SER A CA 1
ATOM 3037 C C . SER A 1 414 ? 13.218 1.373 1.894 1.00 58.31 414 SER A C 1
ATOM 3039 O O . SER A 1 414 ? 14.178 2.110 2.128 1.00 58.31 414 SER A O 1
ATOM 3041 N N . GLU A 1 415 ? 13.123 0.127 2.351 1.00 65.44 415 GLU A N 1
ATOM 3042 C CA . GLU A 1 415 ? 14.198 -0.559 3.085 1.00 65.44 415 GLU A CA 1
ATOM 3043 C C . GLU A 1 415 ? 15.447 -0.751 2.214 1.00 65.44 415 GLU A C 1
ATOM 3045 O O . GLU A 1 415 ? 16.575 -0.599 2.685 1.00 65.44 415 GLU A O 1
ATOM 3050 N N . PHE A 1 416 ? 15.241 -1.003 0.919 1.00 73.12 416 PHE A N 1
ATOM 3051 C CA . PHE A 1 416 ? 16.290 -1.141 -0.082 1.00 73.12 416 PHE A CA 1
ATOM 3052 C C . PHE A 1 416 ? 16.047 -0.191 -1.253 1.00 73.12 416 PHE A C 1
ATOM 3054 O O . PHE A 1 416 ? 14.919 0.015 -1.695 1.00 73.12 416 PHE A O 1
ATOM 3061 N N . ILE A 1 417 ? 17.125 0.397 -1.774 1.00 77.06 417 ILE A N 1
ATOM 3062 C CA . ILE A 1 417 ? 17.040 1.315 -2.921 1.00 77.06 417 ILE A CA 1
ATOM 3063 C C . ILE A 1 417 ? 16.760 0.542 -4.215 1.00 77.06 417 ILE A C 1
ATOM 3065 O O . ILE A 1 417 ? 16.016 1.029 -5.062 1.00 77.06 417 ILE A O 1
ATOM 3069 N N . PHE A 1 418 ? 17.332 -0.655 -4.347 1.00 86.00 418 PHE A N 1
ATOM 3070 C CA . PHE A 1 418 ? 17.265 -1.487 -5.547 1.00 86.00 418 PHE A CA 1
ATOM 3071 C C . PHE A 1 418 ? 16.352 -2.694 -5.326 1.00 86.00 418 PHE A C 1
ATOM 3073 O O . PHE A 1 418 ? 16.195 -3.168 -4.199 1.00 86.00 418 PHE A O 1
ATOM 3080 N N . ALA A 1 419 ? 15.771 -3.212 -6.407 1.00 88.69 419 ALA A N 1
ATOM 3081 C CA . ALA A 1 419 ? 15.047 -4.480 -6.382 1.00 88.69 419 ALA A CA 1
ATOM 3082 C C . ALA A 1 419 ? 15.974 -5.650 -6.028 1.00 88.69 419 ALA A C 1
ATOM 3084 O O . ALA A 1 419 ? 17.005 -5.830 -6.665 1.00 88.69 419 ALA A O 1
ATOM 3085 N N . ASN A 1 420 ? 15.576 -6.457 -5.040 1.00 90.62 420 ASN A N 1
ATOM 3086 C CA . ASN A 1 420 ? 16.197 -7.746 -4.749 1.00 90.62 420 ASN A CA 1
ATOM 3087 C C . ASN A 1 420 ? 15.571 -8.817 -5.655 1.00 90.62 420 ASN A C 1
ATOM 3089 O O . ASN A 1 420 ? 14.385 -9.126 -5.510 1.00 90.62 420 ASN A O 1
ATOM 3093 N N . ALA A 1 421 ? 16.351 -9.398 -6.572 1.00 93.00 421 ALA A N 1
ATOM 3094 C CA . ALA A 1 421 ? 15.855 -10.399 -7.517 1.00 93.00 421 ALA A CA 1
ATOM 3095 C C . ALA A 1 421 ? 15.284 -11.674 -6.875 1.00 93.00 421 ALA A C 1
ATOM 3097 O O . ALA A 1 421 ? 14.484 -12.344 -7.529 1.00 93.00 421 ALA A O 1
ATOM 3098 N N . GLU A 1 422 ? 15.651 -12.023 -5.636 1.00 90.69 422 GLU A N 1
ATOM 3099 C CA . GLU A 1 422 ? 15.069 -13.177 -4.924 1.00 90.69 422 GLU A CA 1
ATOM 3100 C C . GLU A 1 422 ? 13.652 -12.916 -4.407 1.00 90.69 422 GLU A C 1
ATOM 3102 O O . GLU A 1 422 ? 12.859 -13.850 -4.283 1.00 90.69 422 GLU A O 1
ATOM 3107 N N . GLU A 1 423 ? 13.331 -11.657 -4.119 1.00 88.19 423 GLU A N 1
ATOM 3108 C CA . GLU A 1 423 ? 12.113 -11.270 -3.401 1.00 88.19 423 GLU A CA 1
ATOM 3109 C C . GLU A 1 423 ? 11.109 -10.568 -4.311 1.00 88.19 423 GLU A C 1
ATOM 3111 O O . GLU A 1 423 ? 9.907 -10.814 -4.215 1.00 88.19 423 GLU A O 1
ATOM 3116 N N . ILE A 1 424 ? 11.590 -9.721 -5.222 1.00 95.19 424 ILE A N 1
ATOM 3117 C CA . ILE A 1 424 ? 10.744 -8.873 -6.055 1.00 95.19 424 ILE A CA 1
ATOM 3118 C C . ILE A 1 424 ? 10.579 -9.502 -7.442 1.00 95.19 424 ILE A C 1
ATOM 3120 O O . ILE A 1 424 ? 11.564 -9.663 -8.178 1.00 95.19 424 ILE A O 1
ATOM 3124 N N . PRO A 1 425 ? 9.343 -9.835 -7.859 1.00 98.38 425 PRO A N 1
ATOM 3125 C CA . PRO A 1 425 ? 9.086 -10.225 -9.230 1.00 98.38 425 PRO A CA 1
ATOM 3126 C C . PRO A 1 425 ? 9.300 -9.013 -10.136 1.00 98.38 425 PRO A C 1
ATOM 3128 O O . PRO A 1 425 ? 8.630 -7.983 -10.015 1.00 98.38 425 PRO A O 1
ATOM 3131 N N . PHE A 1 426 ? 10.250 -9.123 -11.057 1.00 98.62 426 PHE A N 1
ATOM 3132 C CA . PHE A 1 426 ? 10.442 -8.123 -12.088 1.00 98.62 426 PHE A CA 1
ATOM 3133 C C . PHE A 1 426 ? 10.879 -8.722 -13.418 1.00 98.62 426 PHE A C 1
ATOM 3135 O O . PHE A 1 426 ? 11.406 -9.837 -13.492 1.00 98.62 426 PHE A O 1
ATOM 3142 N N . ILE A 1 427 ? 10.670 -7.936 -14.469 1.00 98.75 427 ILE A N 1
ATOM 3143 C CA . ILE A 1 427 ? 11.170 -8.192 -15.817 1.00 98.75 427 ILE A CA 1
ATOM 3144 C C . ILE A 1 427 ? 12.219 -7.149 -16.197 1.00 98.75 427 ILE A C 1
ATOM 3146 O O . ILE A 1 427 ? 12.271 -6.057 -15.620 1.00 98.75 427 ILE A O 1
ATOM 3150 N N . VAL A 1 428 ? 13.008 -7.479 -17.211 1.00 98.50 428 VAL A N 1
ATOM 3151 C CA . VAL A 1 428 ? 14.075 -6.631 -17.739 1.00 98.50 428 VAL A CA 1
ATOM 3152 C C . VAL A 1 428 ? 13.712 -6.155 -19.134 1.00 98.50 428 VAL A C 1
ATOM 3154 O O . VAL A 1 428 ? 13.260 -6.940 -19.974 1.00 98.50 428 VAL A O 1
ATOM 3157 N N . VAL A 1 429 ? 13.930 -4.868 -19.400 1.00 97.81 429 VAL A N 1
ATOM 3158 C CA . VAL A 1 429 ? 13.687 -4.284 -20.726 1.00 97.81 429 VAL A CA 1
ATOM 3159 C C . VAL A 1 429 ? 14.981 -3.826 -21.403 1.00 97.81 429 VAL A C 1
ATOM 3161 O O . VAL A 1 429 ? 15.867 -3.291 -20.739 1.00 97.81 429 VAL A O 1
ATOM 3164 N N . PRO A 1 430 ? 15.111 -3.974 -22.732 1.00 97.62 430 PRO A N 1
ATOM 3165 C CA . PRO A 1 430 ? 16.322 -3.572 -23.437 1.00 97.62 430 PRO A CA 1
ATOM 3166 C C . PRO A 1 430 ? 16.602 -2.071 -23.308 1.00 97.62 430 PRO A C 1
ATOM 3168 O O . PRO A 1 430 ? 15.720 -1.229 -23.511 1.00 97.62 430 PRO A O 1
ATOM 3171 N N . GLN A 1 431 ? 17.857 -1.725 -23.038 1.00 94.00 431 GLN A N 1
ATOM 3172 C CA . GLN A 1 431 ? 18.355 -0.356 -23.132 1.00 94.00 431 GLN A CA 1
ATOM 3173 C C . GLN A 1 431 ? 18.373 0.136 -24.592 1.00 94.00 431 GLN A C 1
ATOM 3175 O O . GLN A 1 431 ? 18.160 -0.607 -25.551 1.00 94.00 431 GLN A O 1
ATOM 3180 N N . ARG A 1 432 ? 18.659 1.428 -24.777 1.00 94.44 432 ARG A N 1
ATOM 3181 C CA . ARG A 1 432 ? 18.902 2.016 -26.104 1.00 94.44 432 ARG A CA 1
ATOM 3182 C C . ARG A 1 432 ? 20.255 1.591 -26.679 1.00 94.44 432 ARG A C 1
ATOM 3184 O O . ARG A 1 432 ? 21.208 1.362 -25.932 1.00 94.44 432 ARG A O 1
ATOM 3191 N N . THR A 1 433 ? 20.374 1.591 -28.004 1.00 93.75 433 THR A N 1
ATOM 3192 C CA . THR A 1 433 ? 21.669 1.432 -28.679 1.00 93.75 433 THR A CA 1
ATOM 3193 C C . THR A 1 433 ? 22.634 2.571 -28.302 1.00 93.75 433 THR A C 1
ATOM 3195 O O . THR A 1 433 ? 22.183 3.676 -27.973 1.00 93.75 433 THR A O 1
ATOM 3198 N N . PRO A 1 434 ? 23.967 2.366 -28.363 1.00 90.75 434 PRO A N 1
ATOM 3199 C CA . PRO A 1 434 ? 24.946 3.391 -27.975 1.00 90.75 434 PRO A CA 1
ATOM 3200 C C . PRO A 1 434 ? 24.805 4.718 -28.736 1.00 90.75 434 PRO A C 1
ATOM 3202 O O . PRO A 1 434 ? 24.989 5.794 -28.171 1.00 90.75 434 PRO A O 1
ATOM 3205 N N . ASP A 1 435 ? 24.414 4.645 -30.007 1.00 89.38 435 ASP A N 1
ATOM 3206 C CA . ASP A 1 435 ? 24.160 5.796 -30.879 1.00 89.38 435 ASP A CA 1
ATOM 3207 C C . ASP A 1 435 ? 22.745 6.385 -30.742 1.00 89.38 435 ASP A C 1
ATOM 3209 O O . ASP A 1 435 ? 22.405 7.349 -31.426 1.00 89.38 435 ASP A O 1
ATOM 3213 N N . ARG A 1 436 ? 21.926 5.809 -29.852 1.00 89.50 436 ARG A N 1
ATOM 3214 C CA . ARG A 1 436 ? 20.577 6.250 -29.472 1.00 89.50 436 ARG A CA 1
ATOM 3215 C C . ARG A 1 436 ? 19.526 6.183 -30.586 1.00 89.50 436 ARG A C 1
ATOM 3217 O O . ARG A 1 436 ? 18.415 6.683 -30.391 1.00 89.50 436 ARG A O 1
ATOM 3224 N N . GLN A 1 437 ? 19.840 5.557 -31.719 1.00 90.62 437 GLN A N 1
ATOM 3225 C CA . GLN A 1 437 ? 18.916 5.467 -32.851 1.00 90.62 437 GLN A CA 1
ATOM 3226 C C . GLN A 1 437 ? 17.739 4.548 -32.525 1.00 90.62 437 GLN A C 1
ATOM 3228 O O . GLN A 1 437 ? 16.586 4.981 -32.617 1.00 90.62 437 GLN A O 1
ATOM 3233 N N . ILE A 1 438 ? 18.024 3.343 -32.025 1.00 95.38 438 ILE A N 1
ATOM 3234 C CA . ILE A 1 438 ? 17.021 2.337 -31.666 1.00 95.38 438 ILE A CA 1
ATOM 3235 C C . ILE A 1 438 ? 16.890 2.285 -30.140 1.00 95.38 438 ILE A C 1
ATOM 3237 O O . ILE A 1 438 ? 17.885 2.195 -29.416 1.00 95.38 438 ILE A O 1
ATOM 3241 N N . SER A 1 439 ? 15.661 2.372 -29.630 1.00 96.31 439 SER A N 1
ATOM 3242 C CA . SER A 1 439 ? 15.395 2.362 -28.190 1.00 96.31 439 SER A CA 1
ATOM 3243 C C . SER A 1 439 ? 14.053 1.715 -27.888 1.00 96.31 439 SER A C 1
ATOM 3245 O O . SER A 1 439 ? 13.007 2.319 -28.117 1.00 96.31 439 SER A O 1
ATOM 3247 N N . PHE A 1 440 ? 14.094 0.511 -27.316 1.00 96.94 440 PHE A N 1
ATOM 3248 C CA . PHE A 1 440 ? 12.888 -0.216 -26.928 1.00 96.94 440 PHE A CA 1
ATOM 3249 C C . PHE A 1 440 ? 12.051 0.576 -25.918 1.00 96.94 440 PHE A C 1
ATOM 3251 O O . PHE A 1 440 ? 10.856 0.767 -26.116 1.00 96.94 440 PHE A O 1
ATOM 3258 N N . GLN A 1 441 ? 12.694 1.120 -24.881 1.00 96.50 441 GLN A N 1
ATOM 3259 C CA . GLN A 1 441 ? 12.043 1.930 -23.843 1.00 96.50 441 GLN A CA 1
ATOM 3260 C C . GLN A 1 441 ? 11.350 3.175 -24.418 1.00 96.50 441 GLN A C 1
ATOM 3262 O O . GLN A 1 441 ? 10.226 3.490 -24.042 1.00 96.50 441 GLN A O 1
ATOM 3267 N N . ARG A 1 442 ? 11.985 3.877 -25.368 1.00 96.12 442 ARG A N 1
ATOM 3268 C CA . ARG A 1 442 ? 11.388 5.068 -26.003 1.00 96.12 442 ARG A CA 1
ATOM 3269 C C . ARG A 1 442 ? 10.198 4.687 -26.879 1.00 96.12 442 ARG A C 1
ATOM 3271 O O . ARG A 1 442 ? 9.166 5.342 -26.803 1.00 96.12 442 ARG A O 1
ATOM 3278 N N . ASP A 1 443 ? 10.362 3.657 -27.705 1.00 95.88 443 ASP A N 1
ATO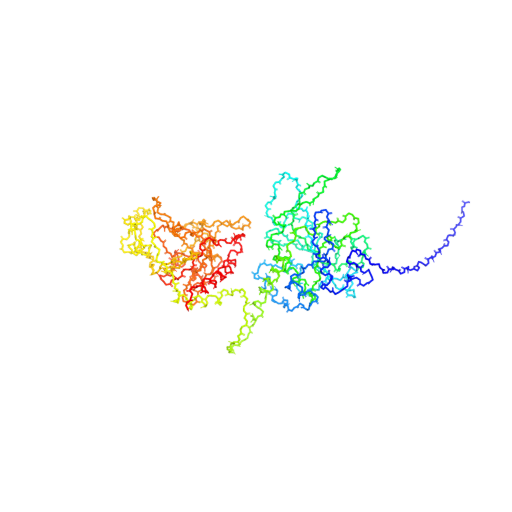M 3279 C CA . ASP A 1 443 ? 9.377 3.286 -28.724 1.00 95.88 443 ASP A CA 1
ATOM 3280 C C . ASP A 1 443 ? 8.144 2.596 -28.102 1.00 95.88 443 ASP A C 1
ATOM 3282 O O . ASP A 1 443 ? 7.070 2.596 -28.698 1.00 95.88 443 ASP A O 1
ATOM 3286 N N . THR A 1 444 ? 8.275 2.063 -26.881 1.00 96.94 444 THR A N 1
ATOM 3287 C CA . THR A 1 444 ? 7.169 1.500 -26.081 1.00 96.94 444 THR A CA 1
ATOM 3288 C C . THR A 1 444 ? 6.634 2.442 -25.002 1.00 96.94 444 THR A C 1
ATOM 3290 O O . THR A 1 444 ? 5.505 2.282 -24.547 1.00 96.94 444 THR A O 1
ATOM 3293 N N . GLY A 1 445 ? 7.431 3.417 -24.560 1.00 96.44 445 GLY A N 1
ATOM 3294 C CA . GLY A 1 445 ? 7.121 4.262 -23.407 1.00 96.44 445 GLY A CA 1
ATOM 3295 C C . GLY A 1 445 ? 7.276 3.569 -22.048 1.00 96.44 445 GLY A C 1
ATOM 3296 O O . GLY A 1 445 ? 6.850 4.152 -21.052 1.00 96.44 445 GLY A O 1
ATOM 3297 N N . ILE A 1 446 ? 7.849 2.359 -22.002 1.00 98.50 446 ILE A N 1
ATOM 3298 C CA . ILE A 1 446 ? 8.075 1.604 -20.763 1.00 98.50 446 ILE A CA 1
ATOM 3299 C C . ILE A 1 446 ? 9.163 2.280 -19.920 1.00 98.50 446 ILE A C 1
ATOM 3301 O O . ILE A 1 446 ? 10.264 2.558 -20.408 1.00 98.50 446 ILE A O 1
ATOM 3305 N N . GLY A 1 447 ? 8.861 2.503 -18.642 1.00 96.88 447 GLY A N 1
ATOM 3306 C CA . GLY A 1 447 ? 9.763 3.061 -17.640 1.00 96.88 447 GLY A CA 1
ATOM 3307 C C . GLY A 1 447 ? 9.976 2.151 -16.423 1.00 96.88 447 GLY A C 1
ATOM 3308 O O . GLY A 1 447 ? 9.309 1.126 -16.274 1.00 96.88 447 GLY A O 1
ATOM 3309 N N . PRO A 1 448 ? 10.903 2.528 -15.523 1.00 97.00 448 PRO A N 1
ATOM 3310 C CA . PRO A 1 448 ? 11.214 1.742 -14.335 1.00 97.00 448 PRO A CA 1
ATOM 3311 C C . PRO A 1 448 ? 10.040 1.749 -13.349 1.00 97.00 448 PRO A C 1
ATOM 3313 O O . PRO A 1 448 ? 9.530 2.807 -12.961 1.00 97.00 448 PRO A O 1
ATOM 3316 N N . GLY A 1 449 ? 9.657 0.563 -12.887 1.00 97.06 449 GLY A N 1
ATOM 3317 C CA . GLY A 1 449 ? 8.562 0.341 -11.947 1.00 97.06 449 GLY A CA 1
ATOM 3318 C C . GLY A 1 449 ? 7.186 0.197 -12.599 1.00 97.06 449 GLY A C 1
ATOM 3319 O O . GLY A 1 449 ? 6.220 -0.029 -11.878 1.00 97.06 449 GLY A O 1
ATOM 3320 N N . ASP A 1 450 ? 7.079 0.316 -13.928 1.00 98.75 450 ASP A N 1
ATOM 3321 C CA . ASP A 1 450 ? 5.834 0.019 -14.644 1.00 98.75 450 ASP A CA 1
ATOM 3322 C C . ASP A 1 450 ? 5.385 -1.421 -14.388 1.00 98.75 450 ASP A C 1
ATOM 3324 O O . ASP A 1 450 ? 6.213 -2.323 -14.271 1.00 98.75 450 ASP A O 1
ATOM 3328 N N . LEU A 1 451 ? 4.074 -1.641 -14.302 1.00 98.69 451 LEU A N 1
ATOM 3329 C CA . LEU A 1 451 ? 3.512 -2.955 -14.008 1.00 98.69 451 LEU A CA 1
ATOM 3330 C C . LEU A 1 451 ? 3.754 -3.914 -15.175 1.00 98.69 451 LEU A C 1
ATOM 3332 O O . LEU A 1 451 ? 3.546 -3.572 -16.345 1.00 98.69 451 LEU A O 1
ATOM 3336 N N . ALA A 1 452 ? 4.160 -5.134 -14.846 1.00 98.69 452 ALA A N 1
ATOM 3337 C CA . ALA A 1 452 ? 4.460 -6.178 -15.808 1.00 98.69 452 ALA A CA 1
ATOM 3338 C C . ALA A 1 452 ? 4.008 -7.548 -15.300 1.00 98.69 452 ALA A C 1
ATOM 3340 O O . ALA A 1 452 ? 3.979 -7.813 -14.102 1.00 98.69 452 ALA A O 1
ATOM 3341 N N . ILE A 1 453 ? 3.671 -8.438 -16.225 1.00 98.75 453 ILE A N 1
ATOM 3342 C CA . ILE A 1 453 ? 3.272 -9.809 -15.919 1.00 98.75 453 ILE A CA 1
ATOM 3343 C C . ILE A 1 453 ? 4.029 -10.737 -16.855 1.00 98.75 453 ILE A C 1
ATOM 3345 O O . ILE A 1 453 ? 3.961 -10.555 -18.069 1.00 98.75 453 ILE A O 1
ATOM 3349 N N . ALA A 1 454 ? 4.728 -11.728 -16.311 1.00 98.81 454 ALA A N 1
ATOM 3350 C CA . ALA A 1 454 ? 5.322 -12.815 -17.084 1.00 98.81 454 ALA A CA 1
ATOM 3351 C C . ALA A 1 454 ? 4.466 -14.077 -16.935 1.00 98.81 454 ALA A C 1
ATOM 3353 O O . ALA A 1 454 ? 3.963 -14.353 -15.850 1.00 98.81 454 ALA A O 1
ATOM 3354 N N . ILE A 1 455 ? 4.270 -14.829 -18.017 1.00 98.62 455 ILE A N 1
ATOM 3355 C CA . ILE A 1 455 ? 3.293 -15.922 -18.093 1.00 98.62 455 ILE A CA 1
ATOM 3356 C C . ILE A 1 455 ? 3.916 -17.107 -18.821 1.00 98.62 455 ILE A C 1
ATOM 3358 O O . ILE A 1 455 ? 4.454 -16.955 -19.921 1.00 98.62 455 ILE A O 1
ATOM 3362 N N . LYS A 1 456 ? 3.813 -18.302 -18.237 1.00 97.38 456 LYS A N 1
ATOM 3363 C CA . LYS A 1 456 ? 4.251 -19.556 -18.857 1.00 97.38 456 LYS A CA 1
ATOM 3364 C C . LYS A 1 456 ? 3.339 -20.706 -18.458 1.00 97.38 456 LYS A C 1
ATOM 3366 O O . LYS A 1 456 ? 3.288 -21.089 -17.294 1.00 97.38 456 LYS A O 1
ATOM 3371 N N . GLY A 1 457 ? 2.704 -21.320 -19.454 1.00 95.12 457 GLY A N 1
ATOM 3372 C CA . GLY A 1 457 ? 1.709 -22.359 -19.203 1.00 95.12 457 GLY A CA 1
ATOM 3373 C C . GLY A 1 457 ? 0.545 -21.782 -18.404 1.00 95.12 457 GLY A C 1
ATOM 3374 O O . GLY A 1 457 ? -0.049 -20.793 -18.819 1.00 95.12 457 GLY A O 1
ATOM 3375 N N . ASP A 1 458 ? 0.263 -22.382 -17.256 1.00 95.00 458 ASP A N 1
ATOM 3376 C CA . ASP A 1 458 ? -0.761 -21.980 -16.291 1.00 95.00 458 ASP A CA 1
ATOM 3377 C C . ASP A 1 458 ? -0.243 -21.033 -15.193 1.00 95.00 458 ASP A C 1
ATOM 3379 O O . ASP A 1 458 ? -1.002 -20.652 -14.304 1.00 95.00 458 ASP A O 1
ATOM 3383 N N . LYS A 1 459 ? 1.036 -20.639 -15.244 1.00 97.12 459 LYS A N 1
ATOM 3384 C CA . LYS A 1 459 ? 1.688 -19.828 -14.210 1.00 97.12 459 LYS A CA 1
ATOM 3385 C C . LYS A 1 459 ? 1.874 -18.387 -14.651 1.00 97.12 459 LYS A C 1
ATOM 3387 O O . LYS A 1 459 ? 2.293 -18.133 -15.784 1.00 97.12 459 LYS A O 1
ATOM 3392 N N . CYS A 1 460 ? 1.659 -17.463 -13.721 1.00 98.12 460 CYS A N 1
ATOM 3393 C CA . CYS A 1 460 ? 1.934 -16.045 -13.901 1.00 98.12 460 CYS A CA 1
ATOM 3394 C C . CYS A 1 460 ? 2.795 -15.513 -12.760 1.00 98.12 460 CYS A C 1
ATOM 3396 O O . CYS A 1 460 ? 2.657 -15.929 -11.615 1.00 98.12 460 CYS A O 1
ATOM 3398 N N . SER A 1 461 ? 3.626 -14.536 -13.090 1.00 98.62 461 SER A N 1
ATOM 3399 C CA . SER A 1 461 ? 4.395 -13.732 -12.156 1.00 98.62 461 SER A CA 1
ATOM 3400 C C . SER A 1 461 ? 4.012 -12.278 -12.363 1.00 98.62 461 SER A C 1
ATOM 3402 O O . SER A 1 461 ? 4.303 -11.709 -13.419 1.00 98.62 461 SER A O 1
ATOM 3404 N N . PHE A 1 462 ? 3.337 -11.692 -11.381 1.00 98.06 462 PHE A N 1
ATOM 3405 C CA . PHE A 1 462 ? 2.971 -10.282 -11.395 1.00 98.06 462 PHE A CA 1
ATOM 3406 C C . PHE A 1 462 ? 4.075 -9.475 -10.730 1.00 98.06 462 PHE A C 1
ATOM 3408 O O . PHE A 1 462 ? 4.452 -9.746 -9.594 1.00 98.06 462 PHE A O 1
ATOM 3415 N N . GLY A 1 463 ? 4.589 -8.486 -11.441 1.00 98.38 463 GLY A N 1
ATOM 3416 C CA . GLY A 1 463 ? 5.779 -7.767 -11.041 1.00 98.38 463 GLY A CA 1
ATOM 3417 C C . GLY A 1 463 ? 5.854 -6.384 -11.657 1.00 98.38 463 GLY A C 1
ATOM 3418 O O . GLY A 1 463 ? 4.865 -5.805 -12.116 1.00 98.38 463 GLY A O 1
ATOM 3419 N N . VAL A 1 464 ? 7.065 -5.854 -11.669 1.00 98.75 464 VAL A N 1
ATOM 3420 C CA . VAL A 1 464 ? 7.369 -4.548 -12.251 1.00 98.75 464 VAL A CA 1
ATOM 3421 C C . VAL A 1 464 ? 8.455 -4.655 -13.313 1.00 98.75 464 VAL A C 1
ATOM 3423 O O . VAL A 1 464 ? 9.118 -5.678 -13.469 1.00 98.75 464 VAL A O 1
ATOM 3426 N N . VAL A 1 465 ? 8.675 -3.578 -14.049 1.00 98.81 465 VAL A N 1
ATOM 3427 C CA . VAL A 1 465 ? 9.895 -3.381 -14.829 1.00 98.81 465 VAL A CA 1
ATOM 3428 C C . VAL A 1 465 ? 11.000 -2.974 -13.857 1.00 98.81 465 VAL A C 1
ATOM 3430 O O . VAL A 1 465 ? 11.040 -1.832 -13.396 1.00 98.81 465 VAL A O 1
ATOM 3433 N N . GLY A 1 466 ? 11.839 -3.938 -13.488 1.00 97.25 466 GLY A N 1
ATOM 3434 C CA . GLY A 1 466 ? 12.826 -3.797 -12.414 1.00 97.25 466 GLY A CA 1
ATOM 3435 C C . GLY A 1 466 ? 14.219 -3.449 -12.911 1.00 97.25 466 GLY A C 1
ATOM 3436 O O . GLY A 1 466 ? 14.927 -2.708 -12.238 1.00 97.25 466 GLY A O 1
ATOM 3437 N N . ASP A 1 467 ? 14.591 -3.912 -14.106 1.00 97.00 467 ASP A N 1
ATOM 3438 C CA . ASP A 1 467 ? 15.921 -3.651 -14.650 1.00 97.00 467 ASP A CA 1
ATOM 3439 C C . ASP A 1 467 ? 15.930 -3.300 -16.143 1.00 97.00 467 ASP A C 1
ATOM 3441 O O . ASP A 1 467 ? 14.917 -3.386 -16.850 1.00 97.00 467 ASP A O 1
ATOM 3445 N N . SER A 1 468 ? 17.098 -2.885 -16.628 1.00 94.94 468 SER A N 1
ATOM 3446 C CA . SER A 1 468 ? 17.373 -2.629 -18.027 1.00 94.94 468 SER A CA 1
ATOM 3447 C C . SER A 1 468 ? 18.609 -3.380 -18.516 1.00 94.94 468 SER A C 1
ATOM 3449 O O . SER A 1 468 ? 19.732 -3.132 -18.082 1.00 94.94 468 SER A O 1
ATOM 3451 N N . GLY A 1 469 ? 18.401 -4.259 -19.491 1.00 91.31 469 GLY A N 1
ATOM 3452 C CA . GLY A 1 469 ? 19.432 -5.134 -20.038 1.00 91.31 469 GLY A CA 1
ATOM 3453 C C . GLY A 1 469 ? 20.088 -4.568 -21.299 1.00 91.31 469 GLY A C 1
ATOM 3454 O O . GLY A 1 469 ? 19.665 -3.537 -21.836 1.00 91.31 469 GLY A O 1
ATOM 3455 N N . PRO A 1 470 ? 21.123 -5.235 -21.833 1.00 93.06 470 PRO A N 1
ATOM 3456 C CA . PRO A 1 470 ? 21.745 -4.840 -23.089 1.00 93.06 470 PRO A CA 1
ATOM 3457 C C . PRO A 1 470 ? 20.717 -4.703 -24.222 1.00 93.06 470 PRO A C 1
ATOM 3459 O O . PRO A 1 470 ? 19.824 -5.524 -24.375 1.00 93.06 470 PRO A O 1
ATOM 3462 N N . TRP A 1 471 ? 20.879 -3.697 -25.080 1.00 95.19 471 TRP A N 1
ATOM 3463 C CA . TRP A 1 471 ? 19.949 -3.366 -26.176 1.00 95.19 471 TRP A CA 1
ATOM 3464 C C . TRP A 1 471 ? 19.647 -4.521 -27.154 1.00 95.19 471 TRP A C 1
ATOM 3466 O O . TRP A 1 471 ? 18.612 -4.521 -27.816 1.00 95.19 471 TRP A O 1
ATOM 3476 N N . PHE A 1 472 ? 20.529 -5.520 -27.227 1.00 95.62 472 PHE A N 1
ATOM 3477 C CA . PHE A 1 472 ? 20.405 -6.716 -28.067 1.00 95.62 472 PHE A CA 1
ATOM 3478 C C . PHE A 1 472 ? 19.862 -7.953 -27.317 1.00 95.62 472 PHE A C 1
ATOM 3480 O O . PHE A 1 472 ? 19.857 -9.049 -27.884 1.00 95.62 472 PHE A O 1
ATOM 3487 N N . ARG A 1 473 ? 19.418 -7.793 -26.062 1.00 95.94 473 ARG A N 1
ATOM 3488 C CA . ARG A 1 473 ? 18.788 -8.826 -25.228 1.00 95.94 473 ARG A CA 1
ATOM 3489 C C . ARG A 1 473 ? 17.352 -8.440 -24.879 1.00 95.94 473 ARG A C 1
ATOM 3491 O O . ARG A 1 473 ? 17.096 -7.311 -24.472 1.00 95.94 473 ARG A O 1
ATOM 3498 N N . ILE A 1 474 ? 16.429 -9.385 -25.021 1.00 97.69 474 ILE A N 1
ATOM 3499 C CA . ILE A 1 474 ? 15.047 -9.300 -24.541 1.00 97.69 474 ILE A CA 1
ATOM 3500 C C . ILE A 1 474 ? 14.636 -10.631 -23.903 1.00 97.69 474 ILE A C 1
ATOM 3502 O O . ILE A 1 474 ? 15.112 -11.696 -24.306 1.00 97.69 474 ILE A O 1
ATOM 3506 N N . GLY A 1 475 ? 13.734 -10.560 -22.922 1.00 97.31 475 GLY A N 1
ATOM 3507 C CA . GLY A 1 475 ? 13.254 -11.727 -22.190 1.00 97.31 475 GLY A CA 1
ATOM 3508 C C . GLY A 1 475 ? 14.207 -12.121 -21.070 1.00 97.31 475 GLY A C 1
ATOM 3509 O O . GLY A 1 475 ? 14.738 -13.225 -21.076 1.00 97.31 475 GLY A O 1
ATOM 3510 N N . GLU A 1 476 ? 14.435 -11.218 -20.118 1.00 98.06 476 GLU A N 1
ATOM 3511 C CA . GLU A 1 476 ? 15.131 -11.521 -18.861 1.00 98.06 476 GLU A CA 1
ATOM 3512 C C . GLU A 1 476 ? 14.193 -11.209 -17.692 1.00 98.06 476 GLU A C 1
ATOM 3514 O O . GLU A 1 476 ? 13.307 -10.350 -17.801 1.00 98.06 476 GLU A O 1
ATOM 3519 N N . ALA A 1 477 ? 14.319 -11.963 -16.605 1.00 98.19 477 ALA A N 1
ATOM 3520 C CA . ALA A 1 477 ? 13.424 -11.853 -15.463 1.00 98.19 477 ALA A CA 1
ATOM 3521 C C . ALA A 1 477 ? 14.103 -12.265 -14.157 1.00 98.19 477 ALA A C 1
ATOM 3523 O O . ALA A 1 477 ? 14.961 -13.154 -14.153 1.00 98.19 477 ALA A O 1
ATOM 3524 N N . SER A 1 478 ? 13.654 -11.654 -13.060 1.00 97.94 478 SER A N 1
ATOM 3525 C CA . SER A 1 478 ? 14.202 -11.873 -11.723 1.00 97.94 478 SER A CA 1
ATOM 3526 C C . SER A 1 478 ? 14.128 -13.331 -11.278 1.00 97.94 478 SER A C 1
ATOM 3528 O O . SER A 1 478 ? 13.277 -14.100 -11.740 1.00 97.94 478 SER A O 1
ATOM 3530 N N . MET A 1 479 ? 14.975 -13.720 -10.325 1.00 95.56 479 MET A N 1
ATOM 3531 C CA . MET A 1 479 ? 14.917 -15.051 -9.708 1.00 95.56 479 MET A CA 1
ATOM 3532 C C . MET A 1 479 ? 13.528 -15.367 -9.140 1.00 95.56 479 MET A C 1
ATOM 3534 O O . MET A 1 479 ? 13.056 -16.498 -9.284 1.00 95.56 479 MET A O 1
ATOM 3538 N N . ARG A 1 480 ? 12.852 -14.371 -8.559 1.00 97.44 480 ARG A N 1
ATOM 3539 C CA . ARG A 1 480 ? 11.478 -14.489 -8.075 1.00 97.44 480 ARG A CA 1
ATOM 3540 C C . ARG A 1 480 ? 10.507 -14.796 -9.209 1.00 97.44 480 ARG A C 1
ATOM 3542 O O . ARG A 1 480 ? 9.778 -15.779 -9.125 1.00 97.44 480 ARG A O 1
ATOM 3549 N N . THR A 1 481 ? 10.574 -14.043 -10.308 1.00 98.56 481 THR A N 1
ATOM 3550 C CA . THR A 1 481 ? 9.750 -14.313 -11.495 1.00 98.56 481 THR A CA 1
ATOM 3551 C C . THR A 1 481 ? 10.007 -15.711 -12.050 1.00 98.56 481 THR A C 1
ATOM 3553 O O . THR A 1 481 ? 9.076 -16.430 -12.403 1.00 98.56 481 THR A O 1
ATOM 3556 N N . GLN A 1 482 ? 11.267 -16.143 -12.103 1.00 98.25 482 GLN A N 1
ATOM 3557 C CA . GLN A 1 482 ? 11.621 -17.496 -12.534 1.00 98.25 482 GLN A CA 1
ATOM 3558 C C . GLN A 1 482 ? 10.979 -18.558 -11.629 1.00 98.25 482 GLN A C 1
ATOM 3560 O O . GLN A 1 482 ? 10.420 -19.532 -12.135 1.00 98.25 482 GLN A O 1
ATOM 3565 N N . ALA A 1 483 ? 11.017 -18.366 -10.307 1.00 96.38 483 ALA A N 1
ATOM 3566 C CA . ALA A 1 483 ? 10.390 -19.263 -9.340 1.00 96.38 483 ALA A CA 1
ATOM 3567 C C . ALA A 1 483 ? 8.863 -19.318 -9.504 1.00 96.38 483 ALA A C 1
ATOM 3569 O O . ALA A 1 483 ? 8.314 -20.419 -9.601 1.00 96.38 483 ALA A O 1
ATOM 3570 N N . ASP A 1 484 ? 8.204 -18.165 -9.639 1.00 97.69 484 ASP A N 1
ATOM 3571 C CA . ASP A 1 484 ? 6.754 -18.061 -9.855 1.00 97.69 484 ASP A CA 1
ATOM 3572 C C . ASP A 1 484 ? 6.328 -18.770 -11.162 1.00 97.69 484 ASP A C 1
ATOM 3574 O O . ASP A 1 484 ? 5.287 -19.424 -11.225 1.00 97.69 484 ASP A O 1
ATOM 3578 N N . LEU A 1 485 ? 7.190 -18.776 -12.187 1.00 97.88 485 LEU A N 1
ATOM 3579 C CA . LEU A 1 485 ? 7.000 -19.531 -13.437 1.00 97.88 485 LEU A CA 1
ATOM 3580 C C . LEU A 1 485 ? 7.392 -21.021 -13.352 1.00 97.88 485 LEU A C 1
ATOM 3582 O O . LEU A 1 485 ? 7.412 -21.732 -14.365 1.00 97.88 485 LEU A O 1
ATOM 3586 N N . GLY A 1 486 ? 7.686 -21.531 -12.154 1.00 96.50 486 GLY A N 1
ATOM 3587 C CA . GLY A 1 486 ? 8.044 -22.929 -11.910 1.00 96.50 486 GLY A CA 1
ATOM 3588 C C . GLY A 1 486 ? 9.485 -23.291 -12.262 1.00 96.50 486 GLY A C 1
ATOM 3589 O O . GLY A 1 486 ? 9.763 -24.457 -12.537 1.00 96.50 486 GLY A O 1
ATOM 3590 N N . ASN A 1 487 ? 10.389 -22.317 -12.283 1.00 96.38 487 ASN A N 1
ATOM 3591 C CA . ASN A 1 487 ? 11.808 -22.494 -12.572 1.00 96.38 487 ASN A CA 1
ATOM 3592 C C . ASN A 1 487 ? 12.680 -21.845 -11.474 1.00 96.38 487 ASN A C 1
ATOM 3594 O O . ASN A 1 487 ? 13.394 -20.882 -11.753 1.00 96.38 487 ASN A O 1
ATOM 3598 N N . PRO A 1 488 ? 12.645 -22.334 -10.219 1.00 94.94 488 PRO A N 1
ATOM 3599 C CA . PRO A 1 488 ? 13.427 -21.753 -9.123 1.00 94.94 488 PRO A CA 1
ATOM 3600 C C . PRO A 1 488 ? 14.931 -21.801 -9.420 1.00 94.94 488 PRO A C 1
ATOM 3602 O O . PRO A 1 488 ? 15.413 -22.751 -10.043 1.00 94.94 488 PRO A O 1
ATOM 3605 N N . GLN A 1 489 ? 15.676 -20.779 -8.990 1.00 94.00 489 GLN A N 1
ATOM 3606 C CA . GLN A 1 489 ? 17.071 -20.574 -9.410 1.00 94.00 489 GLN A CA 1
ATOM 3607 C C . GLN A 1 489 ? 18.126 -20.940 -8.366 1.00 94.00 489 GLN A C 1
ATOM 3609 O O . GLN A 1 489 ? 19.286 -21.130 -8.736 1.00 94.00 489 GLN A O 1
ATOM 3614 N N . CYS A 1 490 ? 17.748 -21.118 -7.101 1.00 92.06 490 CYS A N 1
ATOM 3615 C CA . CYS A 1 490 ? 18.665 -21.593 -6.069 1.00 92.06 490 CYS A CA 1
ATOM 3616 C C . CYS A 1 490 ? 19.129 -23.023 -6.381 1.00 92.06 490 CYS A C 1
ATOM 3618 O O . CYS A 1 490 ? 18.334 -23.888 -6.755 1.00 92.06 490 CYS A O 1
ATOM 3620 N N . ALA A 1 491 ? 20.431 -23.293 -6.250 1.00 89.44 491 ALA A N 1
ATOM 3621 C CA . ALA A 1 491 ? 20.996 -24.619 -6.505 1.00 89.44 491 ALA A CA 1
ATOM 3622 C C . ALA A 1 491 ? 20.503 -25.668 -5.499 1.00 89.44 491 ALA A C 1
ATOM 3624 O O . ALA A 1 491 ? 20.474 -26.857 -5.818 1.00 89.44 491 ALA A O 1
ATOM 3625 N N . ARG A 1 492 ? 20.142 -25.224 -4.293 1.00 88.19 492 ARG A N 1
ATOM 3626 C CA . ARG A 1 492 ? 19.428 -26.008 -3.289 1.00 88.19 492 ARG A CA 1
ATOM 3627 C C . ARG A 1 492 ? 17.986 -25.531 -3.238 1.00 88.19 492 ARG A C 1
ATOM 3629 O O . ARG A 1 492 ? 17.734 -24.330 -3.232 1.00 88.19 492 ARG A O 1
ATOM 3636 N N . GLN A 1 493 ? 17.065 -26.485 -3.214 1.00 78.50 493 GLN A N 1
ATOM 3637 C CA . GLN A 1 493 ? 15.648 -26.197 -3.054 1.00 78.50 493 GLN A CA 1
ATOM 3638 C C . GLN A 1 493 ? 15.410 -25.527 -1.692 1.00 78.50 493 GLN A C 1
ATOM 3640 O O . GLN A 1 493 ? 16.066 -25.886 -0.715 1.00 78.50 493 GLN A O 1
ATOM 3645 N N . ASP A 1 494 ? 14.526 -24.529 -1.669 1.00 76.44 494 ASP A N 1
ATOM 3646 C CA . ASP A 1 494 ? 14.126 -23.755 -0.484 1.00 76.44 494 ASP A CA 1
ATOM 3647 C C . ASP A 1 494 ? 15.269 -22.990 0.226 1.00 76.44 494 ASP A C 1
ATOM 3649 O O . ASP A 1 494 ? 15.107 -22.510 1.346 1.00 76.44 494 ASP A O 1
ATOM 3653 N N . GLU A 1 495 ? 16.437 -22.840 -0.414 1.00 83.31 495 GLU A N 1
ATOM 3654 C CA . GLU A 1 495 ? 17.543 -22.040 0.123 1.00 83.31 495 GLU A CA 1
ATOM 3655 C C . GLU A 1 495 ? 17.264 -20.543 -0.048 1.00 83.31 495 GLU A C 1
ATOM 3657 O O . GLU A 1 495 ? 17.219 -20.042 -1.173 1.00 83.31 495 GLU A O 1
ATOM 3662 N N . HIS A 1 496 ? 17.130 -19.841 1.080 1.00 81.56 496 HIS A N 1
ATOM 3663 C CA . HIS A 1 496 ? 16.963 -18.393 1.129 1.00 81.56 496 HIS A CA 1
ATOM 3664 C C . HIS A 1 496 ? 17.754 -17.783 2.313 1.00 81.56 496 HIS A C 1
ATOM 3666 O O . HIS A 1 496 ? 17.619 -18.268 3.442 1.00 81.56 496 HIS A O 1
ATOM 3672 N N . PRO A 1 497 ? 18.602 -16.759 2.091 1.00 83.94 497 PRO A N 1
ATOM 3673 C CA . PRO A 1 497 ? 18.988 -16.238 0.780 1.00 83.94 497 PRO A CA 1
ATOM 3674 C C . PRO A 1 497 ? 19.762 -17.282 -0.036 1.00 83.94 497 PRO A C 1
ATOM 3676 O O . PRO A 1 497 ? 20.438 -18.159 0.519 1.00 83.94 497 PRO A O 1
ATOM 3679 N N . CYS A 1 498 ? 19.660 -17.190 -1.357 1.00 87.12 498 CYS A N 1
ATOM 3680 C CA . CYS A 1 498 ? 20.341 -18.082 -2.282 1.00 87.12 498 CYS A CA 1
ATOM 3681 C C . CYS A 1 498 ? 21.862 -17.999 -2.085 1.00 87.12 498 CYS A C 1
ATOM 3683 O O . CYS A 1 498 ? 22.444 -16.916 -2.077 1.00 87.12 498 CYS A O 1
ATOM 3685 N N . LYS A 1 499 ? 22.549 -19.143 -1.968 1.00 87.81 499 LYS A N 1
ATOM 3686 C CA . LYS A 1 499 ? 24.024 -19.166 -1.856 1.00 87.81 499 LYS A CA 1
ATOM 3687 C C . LYS A 1 499 ? 24.714 -19.467 -3.171 1.00 87.81 499 LYS A C 1
ATOM 3689 O O . LYS A 1 499 ? 25.885 -19.137 -3.348 1.00 87.81 499 LYS A O 1
ATOM 3694 N N . ARG A 1 500 ? 24.014 -20.126 -4.094 1.00 89.38 500 ARG A N 1
ATOM 3695 C CA . ARG A 1 500 ? 24.529 -20.429 -5.430 1.00 89.38 500 ARG A CA 1
ATOM 3696 C C . ARG A 1 500 ? 23.389 -20.611 -6.414 1.00 89.38 500 ARG A C 1
ATOM 3698 O O . ARG A 1 500 ? 22.460 -21.364 -6.140 1.00 89.38 500 ARG A O 1
ATOM 3705 N N . LEU A 1 501 ? 23.521 -20.018 -7.594 1.00 89.50 501 LEU A N 1
ATOM 3706 C CA . LEU A 1 501 ? 22.587 -20.248 -8.689 1.00 89.50 501 LEU A CA 1
ATOM 3707 C C . LEU A 1 501 ? 22.760 -21.641 -9.313 1.00 89.50 501 LEU A C 1
ATOM 3709 O O . LEU A 1 501 ? 23.871 -22.178 -9.436 1.00 89.50 501 LEU A O 1
ATOM 3713 N N . ARG A 1 502 ? 21.653 -22.225 -9.776 1.00 91.62 502 ARG A N 1
ATOM 3714 C CA . ARG A 1 502 ? 21.659 -23.408 -10.648 1.00 91.62 502 ARG A CA 1
ATOM 3715 C C . ARG A 1 502 ? 22.507 -23.126 -11.885 1.00 91.62 502 ARG A C 1
ATOM 3717 O O . ARG A 1 502 ? 22.471 -22.034 -12.430 1.00 91.62 502 ARG A O 1
ATOM 3724 N N . GLY A 1 503 ? 23.306 -24.099 -12.319 1.00 86.38 503 GLY A N 1
ATOM 3725 C CA . GLY A 1 503 ? 24.171 -23.925 -13.495 1.00 86.38 503 GLY A CA 1
ATOM 3726 C C . GLY A 1 503 ? 25.277 -22.866 -13.347 1.00 86.38 503 GLY A C 1
ATOM 3727 O O . GLY A 1 503 ? 25.935 -22.556 -14.330 1.00 86.38 503 GLY A O 1
ATOM 3728 N N . GLY A 1 504 ? 25.503 -22.315 -12.147 1.00 84.56 504 GLY A N 1
ATOM 3729 C CA . GLY A 1 504 ? 26.527 -21.299 -11.878 1.00 84.56 504 GLY A CA 1
ATOM 3730 C C . GLY A 1 504 ? 26.057 -19.863 -12.122 1.00 84.56 504 GLY A C 1
ATOM 3731 O O . GLY A 1 504 ? 26.350 -19.004 -11.301 1.00 84.56 504 GLY A O 1
ATOM 3732 N N . SER A 1 505 ? 25.282 -19.622 -13.181 1.00 82.81 505 SER A N 1
ATOM 3733 C CA . SER A 1 505 ? 24.748 -18.297 -13.550 1.00 82.81 505 SER A CA 1
ATOM 3734 C C . SER A 1 505 ? 23.219 -18.262 -13.679 1.00 82.81 505 SER A C 1
ATOM 3736 O O . SER A 1 505 ? 22.668 -17.336 -14.261 1.00 82.81 505 SER A O 1
ATOM 3738 N N . GLY A 1 506 ? 22.527 -19.291 -13.190 1.00 90.25 506 GLY A N 1
ATOM 3739 C CA . GLY A 1 506 ? 21.096 -19.488 -13.407 1.00 90.25 506 GLY A CA 1
ATOM 3740 C C . GLY A 1 506 ? 20.815 -20.297 -14.674 1.00 90.25 506 GLY A C 1
ATOM 3741 O O . GLY A 1 506 ? 21.603 -20.326 -15.620 1.00 90.25 506 GLY A O 1
ATOM 3742 N N . ILE A 1 507 ? 19.674 -20.984 -14.689 1.00 93.56 507 ILE A N 1
ATOM 3743 C CA . ILE A 1 507 ? 19.174 -21.727 -15.850 1.00 93.56 507 ILE A CA 1
ATOM 3744 C C . ILE A 1 507 ? 17.840 -21.103 -16.241 1.00 93.56 507 ILE A C 1
ATOM 3746 O O . ILE A 1 507 ? 16.815 -21.375 -15.616 1.00 93.56 507 ILE A O 1
ATOM 3750 N N . GLY A 1 508 ? 17.870 -20.244 -17.259 1.00 94.75 508 GLY A N 1
ATOM 3751 C CA . GLY A 1 508 ? 16.685 -19.564 -17.774 1.00 94.75 508 GLY A CA 1
ATOM 3752 C C . GLY A 1 508 ? 15.720 -20.490 -18.516 1.00 94.75 508 GLY A C 1
ATOM 3753 O O . GLY A 1 508 ? 16.031 -21.635 -18.850 1.00 94.75 508 GLY A O 1
ATOM 3754 N N . ILE A 1 509 ? 14.533 -19.971 -18.806 1.00 98.12 509 ILE A N 1
ATOM 3755 C CA . ILE A 1 509 ? 13.540 -20.622 -19.656 1.00 98.12 509 ILE A CA 1
ATOM 3756 C C . ILE A 1 509 ? 13.876 -20.297 -21.112 1.00 98.12 509 ILE A C 1
ATOM 3758 O O . ILE A 1 509 ? 13.893 -19.132 -21.499 1.00 98.12 509 ILE A O 1
ATOM 3762 N N . ALA A 1 510 ? 14.103 -21.321 -21.933 1.00 95.94 510 ALA A N 1
ATOM 3763 C CA . ALA A 1 510 ? 14.603 -21.135 -23.295 1.00 95.94 510 ALA A CA 1
ATOM 3764 C C . ALA A 1 510 ? 13.632 -20.402 -24.243 1.00 95.94 510 ALA A C 1
ATOM 3766 O O . ALA A 1 510 ? 14.093 -19.723 -25.153 1.00 95.94 510 ALA A O 1
ATOM 3767 N N . ALA A 1 511 ? 12.313 -20.540 -24.068 1.00 96.75 511 ALA A N 1
ATOM 3768 C CA . ALA A 1 511 ? 11.291 -19.895 -24.900 1.00 96.75 511 ALA A CA 1
ATOM 3769 C C . ALA A 1 511 ? 9.893 -19.999 -24.259 1.00 96.75 511 ALA A C 1
ATOM 3771 O O . ALA A 1 511 ? 9.689 -20.756 -23.307 1.00 96.75 511 ALA A O 1
ATOM 3772 N N . GLY A 1 512 ? 8.915 -19.300 -24.843 1.00 96.62 512 GLY A N 1
ATOM 3773 C CA . GLY A 1 512 ? 7.491 -19.482 -24.544 1.00 96.62 512 GLY A CA 1
ATOM 3774 C C . GLY A 1 512 ? 6.988 -18.737 -23.308 1.00 96.62 512 GLY A C 1
ATOM 3775 O O . GLY A 1 512 ? 5.918 -19.072 -22.803 1.00 96.62 512 GLY A O 1
ATOM 3776 N N . VAL A 1 513 ? 7.733 -17.744 -22.819 1.00 98.75 513 VAL A N 1
ATOM 3777 C CA . VAL A 1 513 ? 7.268 -16.839 -21.764 1.00 98.75 513 VAL A CA 1
ATOM 3778 C C . VAL A 1 513 ? 6.614 -15.636 -22.420 1.00 98.75 513 VAL A C 1
ATOM 3780 O O . VAL A 1 513 ? 7.247 -14.947 -23.217 1.00 98.75 513 VAL A O 1
ATOM 3783 N N . THR A 1 514 ? 5.342 -15.401 -22.113 1.00 98.69 514 THR A N 1
ATOM 3784 C CA . THR A 1 514 ? 4.604 -14.226 -22.582 1.00 98.69 514 THR A CA 1
ATOM 3785 C C . THR A 1 514 ? 4.632 -13.146 -21.517 1.00 98.69 514 THR A C 1
ATOM 3787 O O . THR A 1 514 ? 4.317 -13.394 -20.361 1.00 98.69 514 THR A O 1
ATOM 3790 N N . TYR A 1 515 ? 4.998 -11.946 -21.925 1.00 98.75 515 TYR A N 1
ATOM 3791 C CA . TYR A 1 515 ? 5.106 -10.760 -21.107 1.00 98.75 515 TYR A CA 1
ATOM 3792 C C . TYR A 1 515 ? 3.991 -9.800 -21.494 1.00 98.75 515 TYR A C 1
ATOM 3794 O O . TYR A 1 515 ? 3.830 -9.503 -22.677 1.00 98.75 515 TYR A O 1
ATOM 3802 N N . VAL A 1 516 ? 3.247 -9.308 -20.511 1.00 98.69 516 VAL A N 1
ATOM 3803 C CA . VAL A 1 516 ? 2.271 -8.226 -20.661 1.00 98.69 516 VAL A CA 1
ATOM 3804 C C . VAL A 1 516 ? 2.777 -7.057 -19.832 1.00 98.69 516 VAL A C 1
ATOM 3806 O O . VAL A 1 516 ? 2.894 -7.173 -18.615 1.00 98.69 516 VAL A O 1
ATOM 3809 N N . VAL A 1 517 ? 3.114 -5.950 -20.482 1.00 98.81 517 VAL A N 1
ATOM 3810 C CA . VAL A 1 517 ? 3.690 -4.769 -19.831 1.00 98.81 517 VAL A CA 1
ATOM 3811 C C . VAL A 1 517 ? 2.764 -3.589 -20.044 1.00 98.81 517 VAL A C 1
ATOM 3813 O O . VAL A 1 517 ? 2.313 -3.352 -21.166 1.00 98.81 517 VAL A O 1
ATOM 3816 N N . PHE A 1 518 ? 2.505 -2.845 -18.974 1.00 98.44 518 PHE A N 1
ATOM 3817 C CA . PHE A 1 518 ? 1.624 -1.685 -18.980 1.00 98.44 518 PHE A CA 1
ATOM 3818 C C . PHE A 1 518 ? 2.467 -0.410 -18.818 1.00 98.44 518 PHE A C 1
ATOM 3820 O O . PHE A 1 518 ? 2.817 -0.053 -17.693 1.00 98.44 518 PHE A O 1
ATOM 3827 N N . PRO A 1 519 ? 2.828 0.300 -19.900 1.00 98.00 519 PRO A N 1
ATOM 3828 C CA . PRO A 1 519 ? 3.675 1.483 -19.788 1.00 98.00 519 PRO A CA 1
ATOM 3829 C C . PRO A 1 519 ? 3.014 2.609 -18.987 1.00 98.00 519 PRO A C 1
ATOM 3831 O O . PRO A 1 519 ? 1.798 2.798 -19.056 1.00 98.00 519 PRO A O 1
ATOM 3834 N N . LYS A 1 520 ? 3.822 3.413 -18.288 1.00 95.00 520 LYS A N 1
ATOM 3835 C CA . LYS A 1 520 ? 3.381 4.565 -17.476 1.00 95.00 520 LYS A CA 1
ATOM 3836 C C . LYS A 1 520 ? 2.388 4.184 -16.374 1.00 95.00 520 LYS A C 1
ATOM 3838 O O . LYS A 1 520 ? 1.460 4.937 -16.076 1.00 95.00 520 LYS A O 1
ATOM 3843 N N . THR A 1 521 ? 2.573 3.014 -15.776 1.00 96.19 521 THR A N 1
ATOM 3844 C CA . THR A 1 521 ? 1.714 2.497 -14.705 1.00 96.19 521 THR A CA 1
ATOM 3845 C C . THR A 1 521 ? 2.429 2.301 -13.380 1.00 96.19 521 THR A C 1
ATOM 3847 O O . THR A 1 521 ? 1.819 1.752 -12.469 1.00 96.19 521 THR A O 1
ATOM 3850 N N . ARG A 1 522 ? 3.677 2.774 -13.242 1.00 95.31 522 ARG A N 1
ATOM 3851 C CA . ARG A 1 522 ? 4.404 2.733 -11.969 1.00 95.31 522 ARG A CA 1
ATOM 3852 C C . ARG A 1 522 ? 3.523 3.198 -10.793 1.00 95.31 522 ARG A C 1
ATOM 3854 O O . ARG A 1 522 ? 3.174 4.386 -10.755 1.00 95.31 522 ARG A O 1
ATOM 3861 N N . PRO A 1 523 ? 3.238 2.316 -9.817 1.00 84.12 523 PRO A N 1
ATOM 3862 C CA . PRO A 1 523 ? 2.553 2.685 -8.583 1.00 84.12 523 PRO A CA 1
ATOM 3863 C C . PRO A 1 523 ? 3.348 3.744 -7.812 1.00 84.12 523 PRO A C 1
ATOM 3865 O O . PRO A 1 523 ? 4.579 3.752 -7.851 1.00 84.12 523 PRO A O 1
ATOM 3868 N N . ARG A 1 524 ? 2.670 4.665 -7.122 1.00 81.12 524 ARG A N 1
ATOM 3869 C CA . ARG A 1 524 ? 3.334 5.682 -6.290 1.00 81.12 524 ARG A CA 1
ATOM 3870 C C . ARG A 1 524 ? 2.622 5.822 -4.934 1.00 81.12 524 ARG A C 1
ATOM 3872 O O . ARG A 1 524 ? 1.464 6.238 -4.931 1.00 81.12 524 ARG A O 1
ATOM 3879 N N . PRO A 1 525 ? 3.297 5.533 -3.804 1.00 78.69 525 PRO A N 1
ATOM 3880 C CA . PRO A 1 525 ? 4.682 5.067 -3.723 1.00 78.69 525 PRO A CA 1
ATOM 3881 C C . PRO A 1 525 ? 4.837 3.594 -4.147 1.00 78.69 525 PRO A C 1
ATOM 3883 O O . PRO A 1 525 ? 3.959 2.774 -3.889 1.00 78.69 525 PRO A O 1
ATOM 3886 N N . LEU A 1 526 ? 5.972 3.254 -4.758 1.00 84.56 526 LEU A N 1
ATOM 3887 C CA . LEU A 1 526 ? 6.448 1.882 -4.946 1.00 84.56 526 LEU A CA 1
ATOM 3888 C C . LEU A 1 526 ? 7.647 1.660 -4.016 1.00 84.56 526 LEU A C 1
ATOM 3890 O O . LEU A 1 526 ? 8.744 2.154 -4.293 1.00 84.56 526 LEU A O 1
ATOM 3894 N N . LEU A 1 527 ? 7.414 0.961 -2.902 1.00 76.69 527 LEU A N 1
ATOM 3895 C CA . LEU A 1 527 ? 8.404 0.730 -1.845 1.00 76.69 527 LEU A CA 1
ATOM 3896 C C . LEU A 1 527 ? 8.973 -0.687 -1.920 1.00 76.69 527 LEU A C 1
ATOM 3898 O O . LEU A 1 527 ? 8.226 -1.613 -2.228 1.00 76.69 527 LEU A O 1
ATOM 3902 N N . SER A 1 528 ? 10.254 -0.881 -1.594 1.00 75.25 528 SER A N 1
ATOM 3903 C CA . SER A 1 528 ? 10.902 -2.202 -1.696 1.00 75.25 528 SER A CA 1
ATOM 3904 C C . SER A 1 528 ? 10.169 -3.292 -0.912 1.00 75.25 528 SER A C 1
ATOM 3906 O O . SER A 1 528 ? 9.957 -4.380 -1.430 1.00 75.25 528 SER A O 1
ATOM 3908 N N . GLN A 1 529 ? 9.718 -2.977 0.300 1.00 77.88 529 GLN A N 1
ATOM 3909 C CA . GLN A 1 529 ? 9.065 -3.905 1.224 1.00 77.88 529 GLN A CA 1
ATOM 3910 C C . GLN A 1 529 ? 7.626 -4.282 0.828 1.00 77.88 529 GLN A C 1
ATOM 3912 O O . GLN A 1 529 ? 7.079 -5.233 1.372 1.00 77.88 529 GLN A O 1
ATOM 3917 N N . THR A 1 530 ? 7.001 -3.563 -0.113 1.00 72.06 530 THR A N 1
ATOM 3918 C CA . THR A 1 530 ? 5.626 -3.845 -0.584 1.00 72.06 530 THR A CA 1
ATOM 3919 C C . THR A 1 530 ? 5.520 -4.027 -2.098 1.00 72.06 530 THR A C 1
ATOM 3921 O O . THR A 1 530 ? 4.433 -4.287 -2.618 1.00 72.06 530 THR A O 1
ATOM 3924 N N . ALA A 1 531 ? 6.625 -3.904 -2.838 1.00 79.69 531 ALA A N 1
ATOM 3925 C CA . ALA A 1 531 ? 6.607 -3.843 -4.296 1.00 79.69 531 ALA A CA 1
ATOM 3926 C C . ALA A 1 531 ? 5.969 -5.076 -4.947 1.00 79.69 531 ALA A C 1
ATOM 3928 O O . ALA A 1 531 ? 5.199 -4.920 -5.893 1.00 79.69 531 ALA A O 1
ATOM 3929 N N . ALA A 1 532 ? 6.241 -6.278 -4.432 1.00 82.50 532 ALA A N 1
ATOM 3930 C CA . ALA A 1 532 ? 5.658 -7.515 -4.952 1.00 82.50 532 ALA A CA 1
ATOM 3931 C C . ALA A 1 532 ? 4.125 -7.544 -4.797 1.00 82.50 532 ALA A C 1
ATOM 3933 O O . ALA A 1 532 ? 3.405 -7.846 -5.748 1.00 82.50 532 ALA A O 1
ATOM 3934 N N . GLU A 1 533 ? 3.612 -7.163 -3.625 1.00 77.62 533 GLU A N 1
ATOM 3935 C CA . GLU A 1 533 ? 2.174 -7.151 -3.328 1.00 77.62 533 GLU A CA 1
ATOM 3936 C C . GLU A 1 533 ? 1.430 -6.095 -4.154 1.00 77.62 533 GLU A C 1
ATOM 3938 O O . GLU A 1 533 ? 0.377 -6.363 -4.741 1.00 77.62 533 GLU A O 1
ATOM 3943 N N . VAL A 1 534 ? 2.000 -4.889 -4.238 1.00 75.88 534 VAL A N 1
ATOM 3944 C CA . VAL A 1 534 ? 1.446 -3.787 -5.033 1.00 75.88 534 VAL A CA 1
ATOM 3945 C C . VAL A 1 534 ? 1.418 -4.165 -6.512 1.00 75.88 534 VAL A C 1
ATOM 3947 O O . VAL A 1 534 ? 0.396 -3.970 -7.176 1.00 75.88 534 VAL A O 1
ATOM 3950 N N . ALA A 1 535 ? 2.501 -4.757 -7.019 1.00 90.94 535 ALA A N 1
ATOM 3951 C CA . ALA A 1 535 ? 2.582 -5.219 -8.396 1.00 90.94 535 ALA A CA 1
ATOM 3952 C C . ALA A 1 535 ? 1.552 -6.309 -8.708 1.00 90.94 535 ALA A C 1
ATOM 3954 O O . ALA A 1 535 ? 0.901 -6.250 -9.752 1.00 90.94 535 ALA A O 1
ATOM 3955 N N . ALA A 1 536 ? 1.350 -7.261 -7.793 1.00 83.88 536 ALA A N 1
ATOM 3956 C CA . ALA A 1 536 ? 0.325 -8.290 -7.924 1.00 83.88 536 ALA A CA 1
ATOM 3957 C C . ALA A 1 536 ? -1.078 -7.692 -8.024 1.00 83.88 536 ALA A C 1
ATOM 3959 O O . ALA A 1 536 ? -1.791 -7.942 -8.997 1.00 83.88 536 ALA A O 1
ATOM 3960 N N . ARG A 1 537 ? -1.458 -6.845 -7.066 1.00 86.38 537 ARG A N 1
ATOM 3961 C CA . ARG A 1 537 ? -2.792 -6.236 -7.013 1.00 86.38 537 ARG A CA 1
ATOM 3962 C C . ARG A 1 537 ? -3.066 -5.331 -8.214 1.00 86.38 537 ARG A C 1
ATOM 3964 O O . ARG A 1 537 ? -4.095 -5.459 -8.879 1.00 86.38 537 ARG A O 1
ATOM 3971 N N . GLU A 1 538 ? -2.172 -4.385 -8.483 1.00 86.62 538 GLU A N 1
ATOM 3972 C CA . GLU A 1 538 ? -2.394 -3.379 -9.525 1.00 86.62 538 GLU A CA 1
ATOM 3973 C C . GLU A 1 538 ? -2.165 -3.954 -10.923 1.00 86.62 538 GLU A C 1
ATOM 3975 O O . GLU A 1 538 ? -2.910 -3.629 -11.851 1.00 86.62 538 GLU A O 1
ATOM 3980 N N . GLY A 1 539 ? -1.210 -4.876 -11.067 1.00 91.44 539 GLY A N 1
ATOM 3981 C CA . GLY A 1 539 ? -1.001 -5.642 -12.291 1.00 91.44 539 GLY A CA 1
ATOM 3982 C C . GLY A 1 539 ? -2.215 -6.501 -12.636 1.00 91.44 539 GLY A C 1
ATOM 3983 O O . GLY A 1 539 ? -2.666 -6.480 -13.782 1.00 91.44 539 GLY A O 1
ATOM 3984 N N . ALA A 1 540 ? -2.814 -7.183 -11.654 1.00 86.31 540 ALA A N 1
ATOM 3985 C CA . ALA A 1 540 ? -4.037 -7.960 -11.856 1.00 86.31 540 ALA A CA 1
ATOM 3986 C C . ALA A 1 540 ? -5.219 -7.083 -12.300 1.00 86.31 540 ALA A C 1
ATOM 3988 O O . ALA A 1 540 ? -5.930 -7.426 -13.249 1.00 86.31 540 ALA A O 1
ATOM 3989 N N . ALA A 1 541 ? -5.393 -5.909 -11.687 1.00 82.12 541 ALA A N 1
ATOM 3990 C CA . ALA A 1 541 ? -6.419 -4.952 -12.099 1.00 82.12 541 ALA A CA 1
ATOM 3991 C C . ALA A 1 541 ? -6.201 -4.444 -13.537 1.00 82.12 541 ALA A C 1
ATOM 3993 O O . ALA A 1 541 ? -7.146 -4.404 -14.334 1.00 82.12 541 ALA A O 1
ATOM 3994 N N . LYS A 1 542 ? -4.957 -4.101 -13.902 1.00 91.31 542 LYS A N 1
ATOM 3995 C CA . LYS A 1 542 ? -4.602 -3.676 -15.266 1.00 91.31 542 LYS A CA 1
ATOM 3996 C C . LYS A 1 542 ? -4.840 -4.776 -16.291 1.00 91.31 542 LYS A C 1
ATOM 3998 O O . LYS A 1 542 ? -5.461 -4.517 -17.320 1.00 91.31 542 LYS A O 1
ATOM 4003 N N . ALA A 1 543 ? -4.433 -6.003 -15.986 1.00 93.44 543 ALA A N 1
ATOM 4004 C CA . ALA A 1 543 ? -4.670 -7.161 -16.835 1.00 93.44 543 ALA A CA 1
ATOM 4005 C C . ALA A 1 543 ? -6.155 -7.444 -17.051 1.00 93.44 543 ALA A C 1
ATOM 4007 O O . ALA A 1 543 ? -6.572 -7.675 -18.185 1.00 93.44 543 ALA A O 1
ATOM 4008 N N . ALA A 1 544 ? -6.967 -7.387 -15.994 1.00 87.94 544 ALA A N 1
ATOM 4009 C CA . ALA A 1 544 ? -8.405 -7.586 -16.110 1.00 87.94 544 ALA A CA 1
ATOM 4010 C C . ALA A 1 544 ? -9.049 -6.543 -17.041 1.00 87.94 544 ALA A C 1
ATOM 4012 O O . ALA A 1 544 ? -9.852 -6.909 -17.902 1.00 87.94 544 ALA A O 1
ATOM 4013 N N . GLY A 1 545 ? -8.665 -5.268 -16.910 1.00 87.75 545 GLY A N 1
ATOM 4014 C CA . GLY A 1 545 ? -9.127 -4.193 -17.793 1.00 87.75 545 GLY A CA 1
ATOM 4015 C C . GLY A 1 545 ? -8.664 -4.372 -19.241 1.00 87.75 545 GLY A C 1
ATOM 4016 O O . GLY A 1 545 ? -9.469 -4.261 -20.165 1.00 87.75 545 GLY A O 1
ATOM 4017 N N . PHE A 1 546 ? -7.391 -4.717 -19.439 1.00 92.44 546 PHE A N 1
ATOM 4018 C CA . PHE A 1 546 ? -6.822 -4.969 -20.762 1.00 92.44 546 PHE A CA 1
ATOM 4019 C C . PHE A 1 546 ? -7.519 -6.131 -21.479 1.00 92.44 546 PHE A C 1
ATOM 4021 O O . PHE A 1 546 ? -7.909 -5.989 -22.639 1.00 92.44 546 PHE A O 1
ATOM 4028 N N . LEU A 1 547 ? -7.744 -7.252 -20.787 1.00 89.94 547 LEU A N 1
ATOM 4029 C CA . LEU A 1 547 ? -8.481 -8.390 -21.337 1.00 89.94 547 LEU A CA 1
ATOM 4030 C C . LEU A 1 547 ? -9.914 -8.009 -21.701 1.00 89.94 547 LEU A C 1
ATOM 4032 O O . LEU A 1 547 ? -10.358 -8.342 -22.797 1.00 89.94 547 LEU A O 1
ATOM 4036 N N . ALA A 1 548 ? -10.625 -7.309 -20.814 1.00 86.38 548 ALA A N 1
ATOM 4037 C CA . ALA A 1 548 ? -12.011 -6.912 -21.050 1.00 86.38 548 ALA A CA 1
ATOM 4038 C C . ALA A 1 548 ? -12.161 -5.999 -22.277 1.00 86.38 548 ALA A C 1
ATOM 4040 O O . ALA A 1 548 ? -13.165 -6.078 -22.977 1.00 86.38 548 ALA A O 1
ATOM 4041 N N . ALA A 1 549 ? -11.163 -5.158 -22.552 1.00 87.69 549 ALA A N 1
ATOM 4042 C CA . ALA A 1 549 ? -11.188 -4.237 -23.682 1.00 87.69 549 ALA A CA 1
ATOM 4043 C C . ALA A 1 549 ? -10.752 -4.868 -25.019 1.00 87.69 549 ALA A C 1
ATOM 4045 O O . ALA A 1 549 ? -11.075 -4.317 -26.070 1.00 87.69 549 ALA A O 1
ATOM 4046 N N . ASN A 1 550 ? -10.002 -5.979 -25.003 1.00 86.75 550 ASN A N 1
ATOM 4047 C CA . ASN A 1 550 ? -9.286 -6.465 -26.196 1.00 86.75 550 ASN A CA 1
ATOM 4048 C C . ASN A 1 550 ? -9.489 -7.953 -26.533 1.00 86.75 550 ASN A C 1
ATOM 4050 O O . ASN A 1 550 ? -9.008 -8.405 -27.581 1.00 86.75 550 ASN A O 1
ATOM 4054 N N . SER A 1 551 ? -10.183 -8.710 -25.681 1.00 77.00 551 SER A N 1
ATOM 4055 C CA . SER A 1 551 ? -10.576 -10.098 -25.966 1.00 77.00 551 SER A CA 1
ATOM 4056 C C . SER A 1 551 ? -11.866 -10.110 -26.786 1.00 77.00 551 SER A C 1
ATOM 4058 O O . SER A 1 551 ? -12.762 -9.307 -26.528 1.00 77.00 551 SER A O 1
ATOM 4060 N N . ARG A 1 552 ? -11.940 -10.988 -27.789 1.00 59.09 552 ARG A N 1
ATOM 4061 C CA . ARG A 1 552 ? -13.143 -11.183 -28.613 1.00 59.09 552 ARG A CA 1
ATOM 4062 C C . ARG A 1 552 ? -14.132 -12.150 -27.993 1.00 59.09 552 ARG A C 1
ATOM 4064 O O . ARG A 1 552 ? -13.659 -13.126 -27.368 1.00 59.09 552 ARG A O 1
#

Radius of gyration: 30.13 Å; chains: 1; bounding box: 67×71×126 Å

Sequence (552 aa):
MRQLLLAGAVAAGLCPVPSVAANVGKCHFDTATLSFQGTDSQQAACLLRKVGRLGAVSPAPAVLPASLAGLIGQPATLSKTDIAAYLARSNITETEVGGPLADPLSHARAGDVRAPQARYFVIHDTSAPTLSQADPWPEDRAVDTISSTAAHVFVGRIGTLKAPNSFAVPMRATKLESRVVGTPSKGLFLHIELLQPRKTIRIGRALIDADAPDPGFTPVQYERLALLYTVASARRGNWLVPAFHAAIDEGLSDAHDDPQKFDMAAFAAALVSVQAAIAQHADAAPAAIAVDPMTTGATGADPEAVCRRLVAGLPSLSGGRELVAANSGGETFRQLYADCDRTNLFGGRSLPTYNGRRLKCSTDPNNLAALKTWGDGTVVFTAKASVDADGSPVIGGSGWPNQVQTWLNFDRGSEFIFANAEEIPFIVVPQRTPDRQISFQRDTGIGPGDLAIAIKGDKCSFGVVGDSGPWFRIGEASMRTQADLGNPQCARQDEHPCKRLRGGSGIGIAAGVTYVVFPKTRPRPLLSQTAAEVAAREGAAKAAGFLAANSR

Foldseek 3Di:
DDDDDDDDDDPPPPPPDPPPFFQDAPQGQTLVQRDGDDDLLSSLQLFVFAFAFPLPGDPGGHDADPLVSVAGQAFLPQDLVLLCVLCVVLVHDCQLLQHDLQDAAAFALFRPPPGHAAFEEEEFEPQPDEAAPPDDDDDFDECVPPPDQQAQWEAGLLGHIDGSHHSRGFHDDACCAVVPNDSRGGRRYHYYYYYWHFHWDDDPPDTDSGGTDVQTGHLSSLLNSLSSQSSNCSSNRGRHRYGYRSSSCHPPPPGDRPDHNDDSVSNSVSNVVNSCSSPVCPVPDDDDDDDDDDDDDDDQFQLLNLLQLCLVQVVQFDQWDFQFWFLLVRDGPLRQLVCQLVPVAGSNHFADDDPNHGDGCVVQRFQWPDWTAHPLLKIKTWTWAAEDQALAPLLCDPDPPSHNAFQDQADPPAPDRAAGLQPFKAFEAEAADPVRRGGPCVSSLADWQFWKWKHADSFIQQGGHRHYDHNSHHRYIGQNRCVSNVRHFAPDPPDPPRNAGDVRRHDIGNTGIMMITRHPHRDPNCHNSCRRVCRSSSNSNVSVVSSVVGGD

Secondary structure (DSSP, 8-state):
----------------------EETTTTEETTTTEESS-HHHHHHHHTPPEEGGGEE-SSPP---HHHHTTTTSB--S-HHHHHHHHHHTT--GGGGTS-TTSPPPBHHHH-TTSPB--EEEEEE---SEE-TTSPPPPP--GGG----SSSEEE-TTS-EE-SS-TTS----SHIIIIII-GGGTTSEEEEEE---EEEEEETTEEEEEE--SS-S-HHHHHHHHHHHHHHHHHHSB--EEEEHHHHSTTSTT---PSTT--HHHHHHHHHHHHHHHHTTTT-S--------------S--HHHHHHHHHHHGGGB-S-EE-BPTTTTT-BHHHHHHHHHHHSEETTEEPPEETTEE--STTS-----EEEE-TT--EEEEEEEEEE-TT-GGGSSSSSS-----S-BPPTT-S-SB--TTTS-EEEEEPBPTTSS-BHHHHH---TT-EEEEEETTEEEEEEEEEEE-TT---EEEHHHHHHTT---BSSTT-SS-SSBTTTT---EEEEEEEEEETT---SS--TTTHHHHHHHHHHHHHHHHHHHHB-

pLDDT: mean 87.08, std 16.87, range [23.23, 98.88]

Organism: NCBI:txid1122133